Protein AF-0000000079288548 (afdb_homodimer)

Foldseek 3Di:
DDDDDDDDDPCPPDDPDDDDDDDDDDDDDPPDPPPPCPDDPPPPPPVPPVPVPPPPDDLVVLAVLLVLLLVLLCQLFVCPDPPHQVVQWAFEDEPNAGFFIAGPVLVVLCVPPQQFKDFDADPPPRHTHHIYTHPVQDAQVSNQVVQAVSLVVVVVVVPFVLSVPFDPFWAFGDNDDPGDGSYIDGPSCCQNGGGEWEKEAEWEWEQAPPQGIKTKKFFWDQPDPPLHRFIAHQFMDTDTPPDDRLRRQQVRCCQAFNDDPVQSVQKDWDAWFWHWHADSNGIYTYIYTYTYGYDYNPDGTDGRDNGTDDMDIGHLVVLSSRLSVPRHDSVRSLNSVVVCVVVVVDDPVSRPCNVVSVCSRHPDDPCSVVD/DDDDDDDDDPCPDDDPPDDDDDDDDPPPPPPDPPPPCPDDPPPPPPVPPVPVPPPPDDLVVLAVLLVLLLVLLCQLFVCPDPPHQVVQWAFEDEPPAGFFIAGPVLVVLCVPPQQFKDFDADPPPRHTHHIYTHPVQDAQVSNQVVQAVSLVVVVVVVPFVLSVPFDPFWAFGDNDDPGDGSYIDGPSCCQNGGGEWEKEAEWEWEQAPPQGIKTKKFFWDQPDPPLHRFIAHQFMDTDTPPDDRLRRQQVRCCQAFNDDPVQSVQKDWDAWFWHWHADSNHIYTYIYTYTYGYDYNPDGTDGRDNGTDDMDIGHLVVLSSRLSVPRHDSVRSLNSVVVCVVVVVDDPVSRPCNVVSVCSRHPDDPCSVVD

InterPro domains:
  IPR000086 NUDIX hydrolase domain [PS51462] (197-338)
  IPR015797 NUDIX hydrolase-like domain superfamily [SSF55811] (167-341)
  IPR031804 Domain of unknown function DUF4743 [PF15916] (74-197)

Nearest PDB structures (foldseek):
  3dup-assembly1_B  TM=9.610E-01  e=2.374E-31  Rhodospirillum rubrum ATCC 11170
  2fkb-assembly2_B  TM=7.779E-01  e=2.190E-10  Escherichia coli K-12
  2o5f-assembly2_B  TM=7.706E-01  e=6.800E-09  Deinococcus radiodurans R1 = ATCC 13939 = DSM 20539
  3oga-assembly1_A  TM=7.865E-01  e=9.281E-07  Salmonella enterica subsp. enterica serovar Typhimurium str. LT2
  1xsc-assembly1_A  TM=6.675E-01  e=6.131E-07  Homo sapiens

Structure (mmCIF, N/CA/C/O backbone):
data_AF-0000000079288548-model_v1
#
loop_
_entity.id
_entity.type
_entity.pdbx_description
1 polymer 'Nudix hydrolase domain-containing protein'
#
loop_
_atom_site.group_PDB
_atom_site.id
_atom_site.type_symbol
_atom_site.label_atom_id
_atom_site.label_alt_id
_atom_site.label_comp_id
_atom_site.label_asym_id
_atom_site.label_entity_id
_atom_site.label_seq_id
_atom_site.pdbx_PDB_ins_code
_atom_site.Cartn_x
_atom_site.Cartn_y
_atom_site.Cartn_z
_atom_site.occupancy
_atom_site.B_iso_or_equiv
_atom_site.auth_seq_id
_atom_site.auth_comp_id
_atom_site.auth_asym_id
_atom_site.auth_atom_id
_atom_site.pdbx_PDB_model_num
ATOM 1 N N . MET A 1 1 ? -12.234 -57.219 -7.227 1 16.59 1 MET A N 1
ATOM 2 C CA . MET A 1 1 ? -11.336 -58.156 -6.598 1 16.59 1 MET A CA 1
ATOM 3 C C . MET A 1 1 ? -9.922 -57.594 -6.488 1 16.59 1 MET A C 1
ATOM 5 O O . MET A 1 1 ? -9.594 -56.594 -7.129 1 16.59 1 MET A O 1
ATOM 9 N N . TYR A 1 2 ? -9.062 -58.531 -6.027 1 16.06 2 TYR A N 1
ATOM 10 C CA . TYR A 1 2 ? -7.883 -58.781 -5.203 1 16.06 2 TYR A CA 1
ATOM 11 C C . TYR A 1 2 ? -6.605 -58.406 -5.945 1 16.06 2 TYR A C 1
ATOM 13 O O . TYR A 1 2 ? -5.523 -58.406 -5.363 1 16.06 2 TYR A O 1
ATOM 21 N N . TRP A 1 3 ? -6.637 -58.5 -7.223 1 15.7 3 TRP A N 1
ATOM 22 C CA . TRP A 1 3 ? -5.477 -59.281 -7.609 1 15.7 3 TRP A CA 1
ATOM 23 C C . TRP A 1 3 ? -4.18 -58.625 -7.172 1 15.7 3 TRP A C 1
ATOM 25 O O . TRP A 1 3 ? -4.145 -57.406 -6.965 1 15.7 3 TRP A O 1
ATOM 35 N N . GLY A 1 4 ? -3.244 -59.344 -7.234 1 14.7 4 GLY A N 1
ATOM 36 C CA . GLY A 1 4 ? -1.967 -59.812 -6.715 1 14.7 4 GLY A CA 1
ATOM 37 C C . GLY A 1 4 ? -0.849 -58.781 -6.895 1 14.7 4 GLY A C 1
ATOM 38 O O . GLY A 1 4 ? -1.024 -57.781 -7.57 1 14.7 4 GLY A O 1
ATOM 39 N N . ARG A 1 5 ? 0.335 -59.312 -7.137 1 15.73 5 ARG A N 1
ATOM 40 C CA . ARG A 1 5 ? 1.654 -59.438 -6.527 1 15.73 5 ARG A CA 1
ATOM 41 C C . ARG A 1 5 ? 2.576 -58.312 -6.965 1 15.73 5 ARG A C 1
ATOM 43 O O . ARG A 1 5 ? 2.307 -57.625 -7.961 1 15.73 5 ARG A O 1
ATOM 50 N N . VAL A 1 6 ? 3.785 -58.312 -6.457 1 16.41 6 VAL A N 1
ATOM 51 C CA . VAL A 1 6 ? 4.957 -57.75 -5.785 1 16.41 6 VAL A CA 1
ATOM 52 C C . VAL A 1 6 ? 6.062 -57.5 -6.809 1 16.41 6 VAL A C 1
ATOM 54 O O . VAL A 1 6 ? 7.242 -57.438 -6.457 1 16.41 6 VAL A O 1
ATOM 57 N N . ALA A 1 7 ? 5.801 -57.406 -8.141 1 16.23 7 ALA A N 1
ATOM 58 C CA . ALA A 1 7 ? 6.922 -57.938 -8.922 1 16.23 7 ALA A CA 1
ATOM 59 C C . ALA A 1 7 ? 8.234 -57.25 -8.508 1 16.23 7 ALA A C 1
ATOM 61 O O . ALA A 1 7 ? 8.227 -56.156 -7.984 1 16.23 7 ALA A O 1
ATOM 62 N N . SER A 1 8 ? 9.367 -57.844 -8.953 1 16 8 SER A N 1
ATOM 63 C CA . SER A 1 8 ? 10.703 -58.375 -8.719 1 16 8 SER A CA 1
ATOM 64 C C . SER A 1 8 ? 11.75 -57.25 -8.758 1 16 8 SER A C 1
ATOM 66 O O . SER A 1 8 ? 11.5 -56.188 -9.297 1 16 8 SER A O 1
ATOM 68 N N . PRO A 1 9 ? 13.07 -57.625 -8.609 1 17.25 9 PRO A N 1
ATOM 69 C CA . PRO A 1 9 ? 14.344 -57.438 -7.91 1 17.25 9 PRO A CA 1
ATOM 70 C C . PRO A 1 9 ? 15.32 -56.562 -8.695 1 17.25 9 PRO A C 1
ATOM 72 O O . PRO A 1 9 ? 16.312 -56.094 -8.133 1 17.25 9 PRO A O 1
ATOM 75 N N . LEU A 1 10 ? 15.047 -56.094 -10.023 1 16.16 10 LEU A N 1
ATOM 76 C CA . LEU A 1 10 ? 16.281 -56.281 -10.773 1 16.16 10 LEU A CA 1
ATOM 77 C C . LEU A 1 10 ? 17.406 -55.438 -10.18 1 16.16 10 LEU A C 1
ATOM 79 O O . LEU A 1 10 ? 17.188 -54.312 -9.766 1 16.16 10 LEU A O 1
ATOM 83 N N . THR A 1 11 ? 18.641 -56.062 -9.938 1 16.59 11 THR A N 1
ATOM 84 C CA . THR A 1 11 ? 19.969 -56.094 -9.328 1 16.59 11 THR A CA 1
ATOM 85 C C . THR A 1 11 ? 20.891 -55.062 -9.984 1 16.59 11 THR A C 1
ATOM 87 O O . THR A 1 11 ? 22.078 -55 -9.656 1 16.59 11 THR A O 1
ATOM 90 N N . VAL A 1 12 ? 20.453 -53.906 -10.477 1 15.88 12 VAL A N 1
ATOM 91 C CA . VAL A 1 12 ? 21.5 -53.375 -11.359 1 15.88 12 VAL A CA 1
ATOM 92 C C . VAL A 1 12 ? 22.75 -53.062 -10.555 1 15.88 12 VAL A C 1
ATOM 94 O O . VAL A 1 12 ? 22.734 -52.188 -9.672 1 15.88 12 VAL A O 1
ATOM 97 N N . THR A 1 13 ? 23.688 -54.031 -10.359 1 15.45 13 THR A N 1
ATOM 98 C CA . THR A 1 13 ? 24.906 -54.188 -9.555 1 15.45 13 THR A CA 1
ATOM 99 C C . THR A 1 13 ? 25.984 -53.219 -10.055 1 15.45 13 THR A C 1
ATOM 101 O O . THR A 1 13 ? 26.891 -52.844 -9.289 1 15.45 13 THR A O 1
ATOM 104 N N . ALA A 1 14 ? 26.078 -52.812 -11.32 1 14.79 14 ALA A N 1
ATOM 105 C CA . ALA A 1 14 ? 27.469 -52.938 -11.758 1 14.79 14 ALA A CA 1
ATOM 106 C C . ALA A 1 14 ? 28.375 -51.969 -10.984 1 14.79 14 ALA A C 1
ATOM 108 O O . ALA A 1 14 ? 28.031 -50.812 -10.805 1 14.79 14 ALA A O 1
ATOM 109 N N . ARG A 1 15 ? 29.594 -52.469 -10.469 1 15.51 15 ARG A N 1
ATOM 110 C CA . ARG A 1 15 ? 30.734 -52.406 -9.57 1 15.51 15 ARG A CA 1
ATOM 111 C C . ARG A 1 15 ? 31.75 -51.375 -10.023 1 15.51 15 ARG A C 1
ATOM 113 O O . ARG A 1 15 ? 32.781 -51.156 -9.375 1 15.51 15 ARG A O 1
ATOM 120 N N . CYS A 1 16 ? 31.703 -50.688 -11.234 1 15.31 16 CYS A N 1
ATOM 121 C CA . CYS A 1 16 ? 33.031 -50.594 -11.82 1 15.31 16 CYS A CA 1
ATOM 122 C C . CYS A 1 16 ? 33.938 -49.719 -10.984 1 15.31 16 CYS A C 1
ATOM 124 O O . CYS A 1 16 ? 33.688 -48.531 -10.812 1 15.31 16 CYS A O 1
ATOM 126 N N . LEU A 1 17 ? 34.812 -50.219 -10.109 1 15.46 17 LEU A N 1
ATOM 127 C CA . LEU A 1 17 ? 35.75 -49.844 -9.07 1 15.46 17 LEU A CA 1
ATOM 128 C C . LEU A 1 17 ? 36.906 -49.031 -9.656 1 15.46 17 LEU A C 1
ATOM 130 O O . LEU A 1 17 ? 37.375 -48.094 -9.031 1 15.46 17 LEU A O 1
ATOM 134 N N . GLU A 1 18 ? 37.531 -49.344 -10.766 1 15.1 18 GLU A N 1
ATOM 135 C CA . GLU A 1 18 ? 38.938 -49.625 -10.531 1 15.1 18 GLU A CA 1
ATOM 136 C C . GLU A 1 18 ? 39.719 -48.312 -10.312 1 15.1 18 GLU A C 1
ATOM 138 O O . GLU A 1 18 ? 39.281 -47.25 -10.742 1 15.1 18 GLU A O 1
ATOM 143 N N . LYS A 1 19 ? 41.125 -48.5 -9.898 1 16.44 19 LYS A N 1
ATOM 144 C CA . LYS A 1 19 ? 42.25 -48.062 -9.102 1 16.44 19 LYS A CA 1
ATOM 145 C C . LYS A 1 19 ? 43.094 -47.062 -9.883 1 16.44 19 LYS A C 1
ATOM 147 O O . LYS A 1 19 ? 44.219 -46.719 -9.461 1 16.44 19 LYS A O 1
ATOM 152 N N . CYS A 1 20 ? 42.625 -46.344 -10.953 1 14.99 20 CYS A N 1
ATOM 153 C CA . CYS A 1 20 ? 43.781 -46.062 -11.781 1 14.99 20 CYS A CA 1
ATOM 154 C C . CYS A 1 20 ? 44.812 -45.25 -11.023 1 14.99 20 CYS A C 1
ATOM 156 O O . CYS A 1 20 ? 44.469 -44.281 -10.312 1 14.99 20 CYS A O 1
ATOM 158 N N . HIS A 1 21 ? 46.125 -45.562 -11.148 1 15.08 21 HIS A N 1
ATOM 159 C CA . HIS A 1 21 ? 47.469 -45.5 -10.586 1 15.08 21 HIS A CA 1
ATOM 160 C C . HIS A 1 21 ? 48.031 -44.094 -10.703 1 15.08 21 HIS A C 1
ATOM 162 O O . HIS A 1 21 ? 48.5 -43.531 -9.711 1 15.08 21 HIS A O 1
ATOM 168 N N . ARG A 1 22 ? 49.031 -43.875 -11.727 1 15.54 22 ARG A N 1
ATOM 169 C CA . ARG A 1 22 ? 50.438 -43.625 -11.484 1 15.54 22 ARG A CA 1
ATOM 170 C C . ARG A 1 22 ? 50.719 -42.156 -11.25 1 15.54 22 ARG A C 1
ATOM 172 O O . ARG A 1 22 ? 49.906 -41.312 -11.602 1 15.54 22 ARG A O 1
ATOM 179 N N . GLY A 1 23 ? 52.094 -41.656 -11.352 1 16.02 23 GLY A N 1
ATOM 180 C CA . GLY A 1 23 ? 53.219 -41.125 -10.594 1 16.02 23 GLY A CA 1
ATOM 181 C C . GLY A 1 23 ? 53.531 -39.688 -10.992 1 16.02 23 GLY A C 1
ATOM 182 O O . GLY A 1 23 ? 54.156 -38.938 -10.219 1 16.02 23 GLY A O 1
ATOM 183 N N . GLY A 1 24 ? 53.375 -39.312 -12.32 1 15.98 24 GLY A N 1
ATOM 184 C CA . GLY A 1 24 ? 54.656 -38.719 -12.711 1 15.98 24 GLY A CA 1
ATOM 185 C C . GLY A 1 24 ? 54.938 -37.375 -12.047 1 15.98 24 GLY A C 1
ATOM 186 O O . GLY A 1 24 ? 54.094 -36.875 -11.305 1 15.98 24 GLY A O 1
ATOM 187 N N . LYS A 1 25 ? 55.219 -36.281 -12.969 1 17.48 25 LYS A N 1
ATOM 188 C CA . LYS A 1 25 ? 56.406 -35.469 -13.234 1 17.48 25 LYS A CA 1
ATOM 189 C C . LYS A 1 25 ? 56.406 -34.188 -12.398 1 17.48 25 LYS A C 1
ATOM 191 O O . LYS A 1 25 ? 55.344 -33.688 -12.047 1 17.48 25 LYS A O 1
ATOM 196 N N . PHE A 1 26 ? 57.656 -33.656 -12.109 1 17.47 26 PHE A N 1
ATOM 197 C CA . PHE A 1 26 ? 58.375 -32.906 -11.086 1 17.47 26 PHE A CA 1
ATOM 198 C C . PHE A 1 26 ? 58.062 -31.406 -11.195 1 17.47 26 PHE A C 1
ATOM 200 O O . PHE A 1 26 ? 57.688 -30.781 -10.203 1 17.47 26 PHE A O 1
ATOM 207 N N . GLN A 1 27 ? 58.531 -30.703 -12.273 1 17.19 27 GLN A N 1
ATOM 208 C CA . GLN A 1 27 ? 59.594 -29.75 -11.984 1 17.19 27 GLN A CA 1
ATOM 209 C C . GLN A 1 27 ? 59 -28.375 -11.648 1 17.19 27 GLN A C 1
ATOM 211 O O . GLN A 1 27 ? 58 -27.969 -12.219 1 17.19 27 GLN A O 1
ATOM 216 N N . HIS A 1 28 ? 59.5 -27.734 -10.609 1 17.25 28 HIS A N 1
ATOM 217 C CA . HIS A 1 28 ? 59.219 -26.609 -9.727 1 17.25 28 HIS A CA 1
ATOM 218 C C . HIS A 1 28 ? 59.5 -25.281 -10.391 1 17.25 28 HIS A C 1
ATOM 220 O O . HIS A 1 28 ? 59.406 -24.234 -9.758 1 17.25 28 HIS A O 1
ATOM 226 N N . THR A 1 29 ? 59.562 -25.172 -11.734 1 17.16 29 THR A N 1
ATOM 227 C CA . THR A 1 29 ? 60.438 -24.031 -12.016 1 17.16 29 THR A CA 1
ATOM 228 C C . THR A 1 29 ? 59.844 -22.75 -11.445 1 17.16 29 THR A C 1
ATOM 230 O O . THR A 1 29 ? 58.625 -22.562 -11.438 1 17.16 29 THR A O 1
ATOM 233 N N . ARG A 1 30 ? 60.75 -21.922 -10.844 1 17.69 30 ARG A N 1
ATOM 234 C CA . ARG A 1 30 ? 60.781 -20.75 -9.969 1 17.69 30 ARG A CA 1
ATOM 235 C C . ARG A 1 30 ? 60.344 -19.5 -10.719 1 17.69 30 ARG A C 1
ATOM 237 O O . ARG A 1 30 ? 61.188 -18.781 -11.266 1 17.69 30 ARG A O 1
ATOM 244 N N . THR A 1 31 ? 59.469 -19.594 -11.742 1 17.44 31 THR A N 1
ATOM 245 C CA . THR A 1 31 ? 59.562 -18.359 -12.523 1 17.44 31 THR A CA 1
ATOM 246 C C . THR A 1 31 ? 59.375 -17.141 -11.633 1 17.44 31 THR A C 1
ATOM 248 O O . THR A 1 31 ? 58.594 -17.188 -10.672 1 17.44 31 THR A O 1
ATOM 251 N N . SER A 1 32 ? 60.219 -16.078 -11.93 1 18.45 32 SER A N 1
ATOM 252 C CA . SER A 1 32 ? 60.719 -14.797 -11.453 1 18.45 32 SER A CA 1
ATOM 253 C C . SER A 1 32 ? 59.562 -13.773 -11.352 1 18.45 32 SER A C 1
ATOM 255 O O . SER A 1 32 ? 58.781 -13.641 -12.273 1 18.45 32 SER A O 1
ATOM 257 N N . LEU A 1 33 ? 59.188 -13.406 -10.18 1 18.94 33 LEU A N 1
ATOM 258 C CA . LEU A 1 33 ? 58.219 -12.5 -9.602 1 18.94 33 LEU A CA 1
ATOM 259 C C . LEU A 1 33 ? 58.469 -11.062 -10.039 1 18.94 33 LEU A C 1
ATOM 261 O O . LEU A 1 33 ? 59.406 -10.422 -9.562 1 18.94 33 LEU A O 1
ATOM 265 N N . SER A 1 34 ? 58.688 -10.898 -11.422 1 18.12 34 SER A N 1
ATOM 266 C CA . SER A 1 34 ? 59.094 -9.523 -11.711 1 18.12 34 SER A CA 1
ATOM 267 C C . SER A 1 34 ? 58.125 -8.531 -11.07 1 18.12 34 SER A C 1
ATOM 269 O O . SER A 1 34 ? 56.938 -8.812 -10.93 1 18.12 34 SER A O 1
ATOM 271 N N . SER A 1 35 ? 58.719 -7.523 -10.398 1 20.06 35 SER A N 1
ATOM 272 C CA . SER A 1 35 ? 58.438 -6.375 -9.539 1 20.06 35 SER A CA 1
ATOM 273 C C . SER A 1 35 ? 57.625 -5.32 -10.273 1 20.06 35 SER A C 1
ATOM 275 O O . SER A 1 35 ? 58.125 -4.609 -11.141 1 20.06 35 SER A O 1
ATOM 277 N N . TRP A 1 36 ? 56.469 -5.711 -10.977 1 18.84 36 TRP A N 1
ATOM 278 C CA . TRP A 1 36 ? 55.875 -4.629 -11.75 1 18.84 36 TRP A CA 1
ATOM 279 C C . TRP A 1 36 ? 55.594 -3.414 -10.867 1 18.84 36 TRP A C 1
ATOM 281 O O . TRP A 1 36 ? 55.062 -3.551 -9.75 1 18.84 36 TRP A O 1
ATOM 291 N N . MET A 1 37 ? 56.469 -2.389 -10.961 1 19.64 37 MET A N 1
ATOM 292 C CA . MET A 1 37 ? 56.531 -1.05 -10.383 1 19.64 37 MET A CA 1
ATOM 293 C C . MET A 1 37 ? 55.219 -0.279 -10.664 1 19.64 37 MET A C 1
ATOM 295 O O . MET A 1 37 ? 54.938 0.048 -11.812 1 19.64 37 MET A O 1
ATOM 299 N N . ILE A 1 38 ? 54.156 -0.663 -10.039 1 20.03 38 ILE A N 1
ATOM 300 C CA . ILE A 1 38 ? 52.875 0.005 -10.25 1 20.03 38 ILE A CA 1
ATOM 301 C C . ILE A 1 38 ? 53.031 1.496 -9.953 1 20.03 38 ILE A C 1
ATOM 303 O O . ILE A 1 38 ? 53.281 1.887 -8.805 1 20.03 38 ILE A O 1
ATOM 307 N N . THR A 1 39 ? 53.781 2.164 -10.875 1 19.11 39 THR A N 1
ATOM 308 C CA . THR A 1 39 ? 54.062 3.574 -10.633 1 19.11 39 THR A CA 1
ATOM 309 C C . THR A 1 39 ? 52.781 4.348 -10.367 1 19.11 39 THR A C 1
ATOM 311 O O . THR A 1 39 ? 52.688 5.117 -9.406 1 19.11 39 THR A O 1
ATOM 314 N N . ASP A 1 40 ? 52.125 4.777 -11.453 1 19.34 40 ASP A N 1
ATOM 315 C CA . ASP A 1 40 ? 51.75 6.164 -11.727 1 19.34 40 ASP A CA 1
ATOM 316 C C . ASP A 1 40 ? 50.469 6.547 -11.016 1 19.34 40 ASP A C 1
ATOM 318 O O . ASP A 1 40 ? 49.5 5.758 -10.969 1 19.34 40 ASP A O 1
ATOM 322 N N . THR A 1 41 ? 50.531 7.496 -10.086 1 22.05 41 THR A N 1
ATOM 323 C CA . THR A 1 41 ? 49.594 8.156 -9.172 1 22.05 41 THR A CA 1
ATOM 324 C C . THR A 1 41 ? 48.438 8.758 -9.93 1 22.05 41 THR A C 1
ATOM 326 O O . THR A 1 41 ? 47.656 9.547 -9.375 1 22.05 41 THR A O 1
ATOM 329 N N . GLY A 1 42 ? 48 8.133 -11.086 1 19.78 42 GLY A N 1
ATOM 330 C CA . GLY A 1 42 ? 47.062 8.977 -11.781 1 19.78 42 GLY A CA 1
ATOM 331 C C . GLY A 1 42 ? 45.844 9.336 -10.938 1 19.78 42 GLY A C 1
ATOM 332 O O . GLY A 1 42 ? 45.25 8.469 -10.297 1 19.78 42 GLY A O 1
ATOM 333 N N . THR A 1 43 ? 45.906 10.516 -10.367 1 20.81 43 THR A N 1
ATOM 334 C CA . THR A 1 43 ? 44.812 11.156 -9.648 1 20.81 43 THR A CA 1
ATOM 335 C C . THR A 1 43 ? 43.531 11.125 -10.469 1 20.81 43 THR A C 1
ATOM 337 O O . THR A 1 43 ? 43.469 11.695 -11.562 1 20.81 43 THR A O 1
ATOM 340 N N . VAL A 1 44 ? 42.938 9.922 -10.586 1 22.19 44 VAL A N 1
ATOM 341 C CA . VAL A 1 44 ? 41.656 9.984 -11.289 1 22.19 44 VAL A CA 1
ATOM 342 C C . VAL A 1 44 ? 40.719 10.969 -10.578 1 22.19 44 VAL A C 1
ATOM 344 O O . VAL A 1 44 ? 40.438 10.805 -9.391 1 22.19 44 VAL A O 1
ATOM 347 N N . HIS A 1 45 ? 40.875 12.242 -10.898 1 21.56 45 HIS A N 1
ATOM 348 C CA . HIS A 1 45 ? 39.844 13.234 -10.539 1 21.56 45 HIS A CA 1
ATOM 349 C C . HIS A 1 45 ? 38.469 12.805 -11 1 21.56 45 HIS A C 1
ATOM 351 O O . HIS A 1 45 ? 38.25 12.594 -12.188 1 21.56 45 HIS A O 1
ATOM 357 N N . VAL A 1 46 ? 37.969 11.891 -10.289 1 23.19 46 VAL A N 1
ATOM 358 C CA . VAL A 1 46 ? 36.594 11.586 -10.609 1 23.19 46 VAL A CA 1
ATOM 359 C C . VAL A 1 46 ? 35.75 12.852 -10.523 1 23.19 46 VAL A C 1
ATOM 361 O O . VAL A 1 46 ? 35.531 13.406 -9.438 1 23.19 46 VAL A O 1
ATOM 364 N N . THR A 1 47 ? 36.062 13.812 -11.336 1 24.73 47 THR A N 1
ATOM 365 C CA . THR A 1 47 ? 35.188 14.977 -11.422 1 24.73 47 THR A CA 1
ATOM 366 C C . THR A 1 47 ? 33.75 14.547 -11.727 1 24.73 47 THR A C 1
ATOM 368 O O . THR A 1 47 ? 32.812 15.375 -11.695 1 24.73 47 THR A O 1
ATOM 371 N N . GLY A 1 48 ? 33.625 13.32 -12.398 1 23.59 48 GLY A N 1
ATOM 372 C CA . GLY A 1 48 ? 32.406 13.32 -13.195 1 23.59 48 GLY A CA 1
ATOM 373 C C . GLY A 1 48 ? 31.141 13.219 -12.359 1 23.59 48 GLY A C 1
ATOM 374 O O . GLY A 1 48 ? 30.734 12.117 -11.961 1 23.59 48 GLY A O 1
ATOM 375 N N . ASN A 1 49 ? 31.094 13.859 -11.234 1 27.14 49 ASN A N 1
ATOM 376 C CA . ASN A 1 49 ? 29.75 13.812 -10.68 1 27.14 49 ASN A CA 1
ATOM 377 C C . ASN A 1 49 ? 28.703 14.102 -11.75 1 27.14 49 ASN A C 1
ATOM 379 O O . ASN A 1 49 ? 28.25 15.242 -11.883 1 27.14 49 ASN A O 1
ATOM 383 N N . SER A 1 50 ? 29.016 13.742 -13.023 1 27.17 50 SER A N 1
ATOM 384 C CA . SER A 1 50 ? 27.984 14.094 -13.984 1 27.17 50 SER A CA 1
ATOM 385 C C . SER A 1 50 ? 26.609 13.578 -13.539 1 27.17 50 SER A C 1
ATOM 387 O O . SER A 1 50 ? 26.391 12.367 -13.5 1 27.17 50 SER A O 1
ATOM 389 N N . LEU A 1 51 ? 26.016 14.188 -12.594 1 30.89 51 LEU A N 1
ATOM 390 C CA . LEU A 1 51 ? 24.578 14.016 -12.562 1 30.89 51 LEU A CA 1
ATOM 391 C C . LEU A 1 51 ? 24 13.969 -13.969 1 30.89 51 LEU A C 1
ATOM 393 O O . LEU A 1 51 ? 24.109 14.93 -14.727 1 30.89 5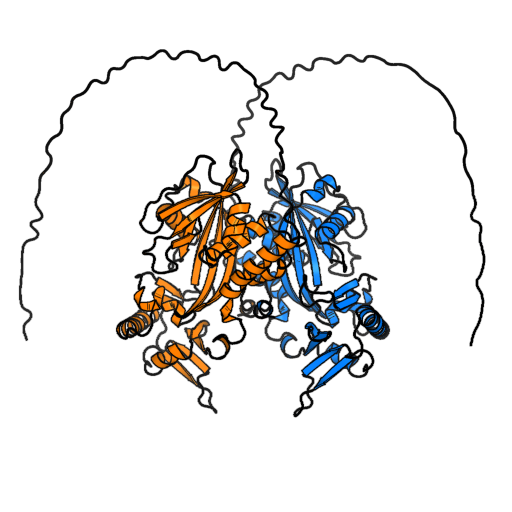1 LEU A O 1
ATOM 397 N N . VAL A 1 52 ? 24.188 12.977 -14.648 1 32.41 52 VAL A N 1
ATOM 398 C CA . VAL A 1 52 ? 23.438 12.867 -15.898 1 32.41 52 VAL A CA 1
ATOM 399 C C . VAL A 1 52 ? 22.109 13.602 -15.773 1 32.41 52 VAL A C 1
ATOM 401 O O . VAL A 1 52 ? 21.344 13.359 -14.836 1 32.41 52 VAL A O 1
ATOM 404 N N . PRO A 1 53 ? 22.078 14.789 -16.312 1 32.59 53 PRO A N 1
ATOM 405 C CA . PRO A 1 53 ? 20.766 15.453 -16.281 1 32.59 53 PRO A CA 1
ATOM 406 C C . PRO A 1 53 ? 19.609 14.516 -16.641 1 32.59 53 PRO A C 1
ATOM 408 O O . PRO A 1 53 ? 19.688 13.797 -17.641 1 32.59 53 PRO A O 1
ATOM 411 N N . LEU A 1 54 ? 18.922 13.945 -15.711 1 35.69 54 LEU A N 1
ATOM 412 C CA . LEU A 1 54 ? 17.625 13.383 -16.078 1 35.69 54 LEU A CA 1
ATOM 413 C C . LEU A 1 54 ? 16.969 14.203 -17.188 1 35.69 54 LEU A C 1
ATOM 415 O O . LEU A 1 54 ? 16.797 15.414 -17.047 1 35.69 54 LEU A O 1
ATOM 419 N N . ALA A 1 55 ? 17.188 13.852 -18.328 1 36.75 55 ALA A N 1
ATOM 420 C CA . ALA A 1 55 ? 16.453 14.484 -19.422 1 36.75 55 ALA A CA 1
ATOM 421 C C . ALA A 1 55 ? 15.055 14.875 -18.969 1 36.75 55 ALA A C 1
ATOM 423 O O . ALA A 1 55 ? 14.273 14.023 -18.547 1 36.75 55 ALA A O 1
ATOM 424 N N . THR A 1 56 ? 14.836 16.062 -18.516 1 44.34 56 THR A N 1
ATOM 425 C CA . THR A 1 56 ? 13.516 16.641 -18.266 1 44.34 56 THR A CA 1
ATOM 426 C C . THR A 1 56 ? 12.547 16.281 -19.391 1 44.34 56 THR A C 1
ATOM 428 O O . THR A 1 56 ? 12.664 16.797 -20.516 1 44.34 56 THR A O 1
ATOM 431 N N . MET A 1 57 ? 12.172 15.094 -19.422 1 52.28 57 MET A N 1
ATOM 432 C CA . MET A 1 57 ? 11.062 14.867 -20.344 1 52.28 57 MET A CA 1
ATOM 433 C C . MET A 1 57 ? 10.047 16 -20.25 1 52.28 57 MET A C 1
ATOM 435 O O . MET A 1 57 ? 9.875 16.609 -19.203 1 52.28 57 MET A O 1
ATOM 439 N N . SER A 1 58 ? 9.672 16.422 -21.391 1 62.59 58 SER A N 1
ATOM 440 C CA . SER A 1 58 ? 8.609 17.422 -21.406 1 62.59 58 SER A CA 1
ATOM 441 C C . SER A 1 58 ? 7.414 16.984 -20.562 1 62.59 58 SER A C 1
ATOM 443 O O . SER A 1 58 ? 7.23 15.797 -20.312 1 62.59 58 SER A O 1
ATOM 445 N N . SER A 1 59 ? 6.777 17.844 -19.969 1 69.56 59 SER A N 1
ATOM 446 C CA . SER A 1 59 ? 5.559 17.578 -19.203 1 69.56 59 SER A CA 1
ATOM 447 C C . SER A 1 59 ? 4.605 16.672 -19.984 1 69.56 59 SER A C 1
ATOM 449 O O . SER A 1 59 ? 3.996 15.766 -19.406 1 69.56 59 SER A O 1
ATOM 451 N N . ALA A 1 60 ? 4.605 16.781 -21.312 1 68.25 60 ALA A N 1
ATOM 452 C CA . ALA A 1 60 ? 3.713 15.977 -22.141 1 68.25 60 ALA A CA 1
ATOM 453 C C . ALA A 1 60 ? 4.184 14.523 -22.203 1 68.25 60 ALA A C 1
ATOM 455 O O . ALA A 1 60 ? 3.371 13.602 -22.156 1 68.25 60 ALA A O 1
ATOM 456 N N . SER A 1 61 ? 5.41 14.398 -22.25 1 81.06 61 SER A N 1
ATOM 457 C CA . SER A 1 61 ? 5.965 13.055 -22.328 1 81.06 61 SER A CA 1
ATOM 458 C C . SER A 1 61 ? 5.801 12.312 -21 1 81.06 61 SER A C 1
ATOM 460 O O . SER A 1 61 ? 5.477 11.125 -20.984 1 81.06 61 SER A O 1
ATOM 462 N N . THR A 1 62 ? 5.887 13.047 -20.016 1 85.19 62 THR A N 1
ATOM 463 C CA . THR A 1 62 ? 5.699 12.461 -18.688 1 85.19 62 THR A CA 1
ATOM 464 C C . THR A 1 62 ? 4.246 12.031 -18.484 1 85.19 62 THR A C 1
ATOM 466 O O . THR A 1 62 ? 3.979 10.945 -17.969 1 85.19 62 THR A O 1
ATOM 469 N N . GLN A 1 63 ? 3.373 12.852 -18.984 1 91.44 63 GLN A N 1
ATOM 470 C CA . GLN A 1 63 ? 1.951 12.547 -18.859 1 91.44 63 GLN A CA 1
ATOM 471 C C . GLN A 1 63 ? 1.587 11.305 -19.672 1 91.44 63 GLN A C 1
ATOM 473 O O . GLN A 1 63 ? 0.842 10.445 -19.203 1 91.44 63 GLN A O 1
ATOM 478 N N . GLN A 1 64 ? 2.105 11.258 -20.828 1 93.19 64 GLN A N 1
ATOM 479 C CA . GLN A 1 64 ? 1.792 10.125 -21.688 1 93.19 64 GLN A CA 1
ATOM 480 C C . GLN A 1 64 ? 2.268 8.812 -21.094 1 93.19 64 GLN A C 1
ATOM 482 O O . GLN A 1 64 ? 1.519 7.832 -21.047 1 93.19 64 GLN A O 1
ATOM 487 N N . TRP A 1 65 ? 3.467 8.812 -20.656 1 97.06 65 TRP A N 1
ATOM 488 C CA . TRP A 1 65 ? 3.99 7.605 -20.016 1 97.06 65 TRP A CA 1
ATOM 489 C C . TRP A 1 65 ? 3.158 7.234 -18.797 1 97.06 65 TRP A C 1
ATOM 491 O O . TRP A 1 65 ? 2.803 6.07 -18.609 1 97.06 65 TRP A O 1
ATOM 501 N N . SER A 1 66 ? 2.965 8.242 -18.016 1 97.69 66 SER A N 1
ATOM 502 C CA . SER A 1 66 ? 2.248 8.031 -16.766 1 97.69 66 SER A CA 1
ATOM 503 C C . SER A 1 66 ? 0.864 7.441 -17.016 1 97.69 66 SER A C 1
ATOM 505 O O . SER A 1 66 ? 0.439 6.527 -16.312 1 97.69 66 SER A O 1
ATOM 507 N N . ASP A 1 67 ? 0.208 7.902 -18.031 1 97 67 ASP A N 1
ATOM 508 C CA . ASP A 1 67 ? -1.12 7.402 -18.359 1 97 67 ASP A CA 1
ATOM 509 C C . ASP A 1 67 ? -1.054 5.957 -18.844 1 97 67 ASP A C 1
ATOM 511 O O . ASP A 1 67 ? -1.9 5.137 -18.484 1 97 67 ASP A O 1
ATOM 515 N N . LYS A 1 68 ? -0.099 5.672 -19.641 1 97.62 68 LYS A N 1
ATOM 516 C CA . LYS A 1 68 ? 0.079 4.301 -20.109 1 97.62 68 LYS A CA 1
ATOM 517 C C . LYS A 1 68 ? 0.382 3.355 -18.953 1 97.62 68 LYS A C 1
ATOM 519 O O . LYS A 1 68 ? -0.144 2.242 -18.906 1 97.62 68 LYS A O 1
ATOM 524 N N . MET A 1 69 ? 1.24 3.846 -18.062 1 98.19 69 MET A N 1
ATOM 525 C CA . MET A 1 69 ? 1.582 3.023 -16.906 1 98.19 69 MET A CA 1
ATOM 526 C C . MET A 1 69 ? 0.36 2.795 -16.031 1 98.19 69 MET A C 1
ATOM 528 O O . MET A 1 69 ? 0.191 1.714 -15.461 1 98.19 69 MET A O 1
ATOM 532 N N . LEU A 1 70 ? -0.459 3.809 -15.914 1 97.75 70 LEU A N 1
ATOM 533 C CA . LEU A 1 70 ? -1.671 3.678 -15.117 1 97.75 70 LEU A CA 1
ATOM 534 C C . LEU A 1 70 ? -2.598 2.617 -15.703 1 97.75 70 LEU A C 1
ATOM 536 O O . LEU A 1 70 ? -3.277 1.902 -14.961 1 97.75 70 LEU A O 1
ATOM 540 N N . GLU A 1 71 ? -2.604 2.457 -17 1 97.62 71 GLU A N 1
ATOM 541 C CA . GLU A 1 71 ? -3.398 1.408 -17.625 1 97.62 71 GLU A CA 1
ATOM 542 C C . GLU A 1 71 ? -2.938 0.023 -17.188 1 97.62 71 GLU A C 1
ATOM 544 O O . GLU A 1 71 ? -3.76 -0.866 -16.953 1 97.62 71 GLU A O 1
ATOM 549 N N . VAL A 1 72 ? -1.633 -0.123 -17.094 1 97.94 72 VAL A N 1
ATOM 550 C CA . VAL A 1 72 ? -1.078 -1.391 -16.625 1 97.94 72 VAL A CA 1
ATOM 551 C C . VAL A 1 72 ? -1.496 -1.641 -15.18 1 97.94 72 VAL A C 1
ATOM 553 O O . VAL A 1 72 ? -1.909 -2.748 -14.828 1 97.94 72 VAL A O 1
ATOM 556 N N . VAL A 1 73 ? -1.426 -0.604 -14.375 1 98.25 73 VAL A N 1
ATOM 557 C CA . VAL A 1 73 ? -1.794 -0.688 -12.961 1 98.25 73 VAL A CA 1
ATOM 558 C C . VAL A 1 73 ? -3.275 -1.036 -12.836 1 98.25 73 VAL A C 1
ATOM 560 O O . VAL A 1 73 ? -3.646 -1.913 -12.047 1 98.25 73 VAL A O 1
ATOM 563 N N . ARG A 1 74 ? -4.102 -0.412 -13.633 1 97.81 74 ARG A N 1
ATOM 564 C CA . ARG A 1 74 ? -5.543 -0.645 -13.586 1 97.81 74 ARG A CA 1
ATOM 565 C C . ARG A 1 74 ? -5.887 -2.045 -14.078 1 97.81 74 ARG A C 1
ATOM 567 O O . ARG A 1 74 ? -6.746 -2.717 -13.5 1 97.81 74 ARG A O 1
ATOM 574 N N . TRP A 1 75 ? -5.207 -2.471 -15.117 1 97.25 75 TRP A N 1
ATOM 575 C CA . TRP A 1 75 ? -5.441 -3.832 -15.586 1 97.25 75 TRP A CA 1
ATOM 576 C C . TRP A 1 75 ? -5.152 -4.844 -14.484 1 97.25 75 TRP A C 1
ATOM 578 O O . TRP A 1 75 ? -5.926 -5.785 -14.281 1 97.25 75 TRP A O 1
ATOM 588 N N . SER A 1 76 ? -4.102 -4.625 -13.742 1 97.94 76 SER A N 1
ATOM 589 C CA . SER A 1 76 ? -3.67 -5.547 -12.695 1 97.94 76 SER A CA 1
ATOM 590 C C . SER A 1 76 ? -4.633 -5.527 -11.508 1 97.94 76 SER A C 1
ATOM 592 O O . SER A 1 76 ? -4.531 -6.359 -10.602 1 97.94 76 SER A O 1
ATOM 594 N N . ASN A 1 77 ? -5.531 -4.551 -11.484 1 98.44 77 ASN A N 1
ATOM 595 C CA . ASN A 1 77 ? -6.516 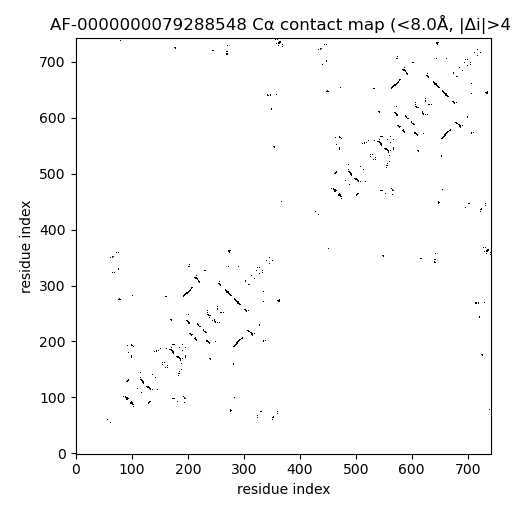-4.438 -10.414 1 98.44 77 ASN A CA 1
ATOM 596 C C . ASN A 1 77 ? -7.941 -4.516 -10.945 1 98.44 77 ASN A C 1
ATOM 598 O O . ASN A 1 77 ? -8.859 -3.947 -10.359 1 98.44 77 ASN A O 1
ATOM 602 N N . SER A 1 78 ? -8.117 -5.207 -11.984 1 97.75 78 SER A N 1
ATOM 603 C CA . SER A 1 78 ? -9.367 -5.211 -12.734 1 97.75 78 SER A CA 1
ATOM 604 C C . SER A 1 78 ? -10.508 -5.82 -11.922 1 97.75 78 SER A C 1
ATOM 606 O O . SER A 1 78 ? -11.68 -5.57 -12.203 1 97.75 78 SER A O 1
ATOM 608 N N . PHE A 1 79 ? -10.258 -6.602 -10.922 1 98 79 PHE A N 1
ATOM 609 C CA . PHE A 1 79 ? -11.305 -7.18 -10.086 1 98 79 PHE A CA 1
ATOM 610 C C . PHE A 1 79 ? -12.102 -6.082 -9.391 1 98 79 PHE A C 1
ATOM 612 O O . PHE A 1 79 ? -13.281 -6.273 -9.07 1 98 79 PHE A O 1
ATOM 619 N N . TYR A 1 80 ? -11.484 -4.957 -9.172 1 96.56 80 TYR A N 1
ATOM 620 C CA . TYR A 1 80 ? -12.125 -3.859 -8.453 1 96.56 80 TYR A CA 1
ATOM 621 C C . TYR A 1 80 ? -12.805 -2.896 -9.422 1 96.56 80 TYR A C 1
ATOM 623 O O . TYR A 1 80 ? -13.406 -1.905 -9 1 96.56 80 TYR A O 1
ATOM 631 N N . SER A 1 81 ? -12.68 -3.15 -10.703 1 96.19 81 SER A N 1
ATOM 632 C CA . SER A 1 81 ? -13.281 -2.268 -11.695 1 96.19 81 SER A CA 1
ATOM 633 C C . SER A 1 81 ? -14.797 -2.436 -11.742 1 96.19 81 SER A C 1
ATOM 635 O O . SER A 1 81 ? -15.32 -3.463 -11.312 1 96.19 81 SER A O 1
ATOM 637 N N . LYS A 1 82 ? -15.414 -1.387 -12.281 1 92.44 82 LYS A N 1
ATOM 638 C CA . LYS A 1 82 ? -16.844 -1.491 -12.516 1 92.44 82 LYS A CA 1
ATOM 639 C C . LYS A 1 82 ? -17.156 -2.551 -13.562 1 92.44 82 LYS A C 1
ATOM 641 O O . LYS A 1 82 ? -16.516 -2.605 -14.609 1 92.44 82 LYS A O 1
ATOM 646 N N . GLY A 1 83 ? -18.016 -3.391 -13.281 1 92.5 83 GLY A N 1
ATOM 647 C CA . GLY A 1 83 ? -18.406 -4.418 -14.227 1 92.5 83 GLY A CA 1
ATOM 648 C C . GLY A 1 83 ? -17.656 -5.723 -14.047 1 92.5 83 GLY A C 1
ATOM 649 O O . GLY A 1 83 ? -17.922 -6.703 -14.742 1 92.5 83 GLY A O 1
ATOM 650 N N . SER A 1 84 ? -16.688 -5.719 -13.164 1 96 84 SER A N 1
ATOM 651 C CA . SER A 1 84 ? -15.977 -6.961 -12.867 1 96 84 SER A CA 1
ATOM 652 C C . SER A 1 84 ? -16.922 -8.008 -12.281 1 96 84 SER A C 1
ATOM 654 O O . SER A 1 84 ? -18.094 -7.715 -12.016 1 96 84 SER A O 1
ATOM 656 N N . SER A 1 85 ? -16.438 -9.188 -12.109 1 96.75 85 SER A N 1
ATOM 657 C CA . SER A 1 85 ? -17.266 -10.266 -11.57 1 96.75 85 SER A CA 1
ATOM 658 C C . SER A 1 85 ? -17.422 -10.117 -10.055 1 96.75 85 SER A C 1
ATOM 660 O O . SER A 1 85 ? -18.141 -10.906 -9.43 1 96.75 85 SER A O 1
ATOM 662 N N . ARG A 1 86 ? -16.828 -9.164 -9.453 1 96.12 86 ARG A N 1
ATOM 663 C CA . ARG A 1 86 ? -16.734 -9.016 -8 1 96.12 86 ARG A CA 1
ATOM 664 C C . ARG A 1 86 ? -18.109 -9.055 -7.359 1 96.12 86 ARG A C 1
ATOM 666 O O . ARG A 1 86 ? -18.312 -9.742 -6.359 1 96.12 86 ARG A O 1
ATOM 673 N N . GLU A 1 87 ? -19.047 -8.406 -7.965 1 94.38 87 GLU A N 1
ATOM 674 C CA . GLU A 1 87 ? -20.375 -8.297 -7.379 1 94.38 87 GLU A CA 1
ATOM 675 C C . GLU A 1 87 ? -21.125 -9.625 -7.434 1 94.38 87 GLU A C 1
ATOM 677 O O . GLU A 1 87 ? -21.969 -9.914 -6.582 1 94.38 87 GLU A O 1
ATOM 682 N N . ALA A 1 88 ? -20.781 -10.383 -8.422 1 96.81 88 ALA A N 1
ATOM 683 C CA . ALA A 1 88 ? -21.484 -11.648 -8.617 1 96.81 88 ALA A CA 1
ATOM 684 C C . ALA A 1 88 ? -20.781 -12.789 -7.883 1 96.81 88 ALA A C 1
ATOM 686 O O . ALA A 1 88 ? -21.328 -13.875 -7.738 1 96.81 88 ALA A O 1
ATOM 687 N N . CYS A 1 89 ? -19.609 -12.562 -7.391 1 98.06 89 CYS A N 1
ATOM 688 C CA . CYS A 1 89 ? -18.828 -13.602 -6.734 1 98.06 89 CYS A CA 1
ATOM 689 C C . CYS A 1 89 ? -19.375 -13.914 -5.352 1 98.06 89 CYS A C 1
ATOM 691 O O . CYS A 1 89 ? -20.047 -13.07 -4.738 1 98.06 89 CYS A O 1
ATOM 693 N N . LYS A 1 90 ? -19.172 -15.148 -4.957 1 98.31 90 LYS A N 1
ATOM 694 C CA . LYS A 1 90 ? -19.484 -15.578 -3.594 1 98.31 90 LYS A CA 1
ATOM 695 C C . LYS A 1 90 ? -18.219 -15.859 -2.801 1 98.31 90 LYS A C 1
ATOM 697 O O . LYS A 1 90 ? -17.234 -16.375 -3.346 1 98.31 90 LYS A O 1
ATOM 702 N N . PRO A 1 91 ? -18.234 -15.461 -1.533 1 97.94 91 PRO A N 1
ATOM 703 C CA . PRO A 1 91 ? -17.047 -15.75 -0.741 1 97.94 91 PRO A CA 1
ATOM 704 C C . PRO A 1 91 ? -16.797 -17.25 -0.559 1 97.94 91 PRO A C 1
ATOM 706 O O . PRO A 1 91 ? -17.766 -18.016 -0.428 1 97.94 91 PRO A O 1
ATOM 709 N N . PHE A 1 92 ? -15.562 -17.672 -0.588 1 98.56 92 PHE A N 1
ATOM 710 C CA . PHE A 1 92 ? -15.156 -19.062 -0.364 1 98.56 92 PHE A CA 1
ATOM 711 C C . PHE A 1 92 ? -14.516 -19.219 1.01 1 98.56 92 PHE A C 1
ATOM 713 O O . PHE A 1 92 ? -13.547 -18.516 1.334 1 98.56 92 PHE A O 1
ATOM 720 N N . PHE A 1 93 ? -15.047 -20.156 1.783 1 98.44 93 PHE A N 1
ATOM 721 C CA . PHE A 1 93 ? -14.602 -20.328 3.162 1 98.44 93 PHE A CA 1
ATOM 722 C C . PHE A 1 93 ? -14.008 -21.719 3.369 1 98.44 93 PHE A C 1
ATOM 724 O O . PHE A 1 93 ? -14.445 -22.688 2.746 1 98.44 93 PHE A O 1
ATOM 731 N N . VAL A 1 94 ? -13.031 -21.781 4.172 1 98 94 VAL A N 1
ATOM 732 C CA . VAL A 1 94 ? -12.562 -23 4.828 1 98 94 VAL A CA 1
ATOM 733 C C . VAL A 1 94 ? -12.711 -22.859 6.344 1 98 94 VAL A C 1
ATOM 735 O O . VAL A 1 94 ? -12.109 -21.969 6.949 1 98 94 VAL A O 1
ATOM 738 N N . ALA A 1 95 ? -13.516 -23.688 6.887 1 94.06 95 ALA A N 1
ATOM 739 C CA . ALA A 1 95 ? -13.914 -23.469 8.273 1 94.06 95 ALA A CA 1
ATOM 740 C C . ALA A 1 95 ? -14.523 -22.094 8.469 1 94.06 95 ALA A C 1
ATOM 742 O O . ALA A 1 95 ? -15.453 -21.703 7.762 1 94.06 95 ALA A O 1
ATOM 743 N N . ASP A 1 96 ? -14 -21.266 9.297 1 93.12 96 ASP A N 1
ATOM 744 C CA . ASP A 1 96 ? -14.57 -19.938 9.555 1 93.12 96 ASP A CA 1
ATOM 745 C C . ASP A 1 96 ? -13.711 -18.844 8.938 1 93.12 96 ASP A C 1
ATOM 747 O O . ASP A 1 96 ? -13.859 -17.656 9.281 1 93.12 96 ASP A O 1
ATOM 751 N N . HIS A 1 97 ? -12.875 -19.281 7.965 1 96 97 HIS A N 1
ATOM 752 C CA . HIS A 1 97 ? -11.969 -18.312 7.359 1 96 97 HIS A CA 1
ATOM 753 C C . HIS A 1 97 ? -12.289 -18.109 5.883 1 96 97 HIS A C 1
ATOM 755 O O . HIS A 1 97 ? -12.281 -19.062 5.102 1 96 97 HIS A O 1
ATOM 761 N N . GLN A 1 98 ? -12.586 -16.906 5.559 1 96.75 98 GLN A N 1
ATOM 762 C CA . GLN A 1 98 ? -12.688 -16.625 4.129 1 96.75 98 GLN A CA 1
ATOM 763 C C . GLN A 1 98 ? -11.312 -16.672 3.463 1 96.75 98 GLN A C 1
ATOM 765 O O . GLN A 1 98 ? -10.398 -15.953 3.873 1 96.75 98 GLN A O 1
ATOM 770 N N . VAL A 1 99 ? -11.203 -17.469 2.418 1 97.81 99 VAL A N 1
ATOM 771 C CA . VAL A 1 99 ? -9.883 -17.656 1.832 1 97.81 99 VAL A CA 1
ATOM 772 C C . VAL A 1 99 ? -9.906 -17.266 0.358 1 97.81 99 VAL A C 1
ATOM 774 O O . VAL A 1 99 ? -8.867 -17.25 -0.307 1 97.81 99 VAL A O 1
ATOM 777 N N . GLY A 1 100 ? -11.125 -16.922 -0.134 1 97.88 100 GLY A N 1
ATOM 778 C CA . GLY A 1 100 ? -11.195 -16.547 -1.537 1 97.88 100 GLY A CA 1
ATOM 779 C C . GLY A 1 100 ? -12.602 -16.203 -1.992 1 97.88 100 GLY A C 1
ATOM 780 O O . GLY A 1 100 ? -13.422 -15.734 -1.201 1 97.88 100 GLY A O 1
ATOM 781 N N . HIS A 1 101 ? -12.781 -16.344 -3.338 1 98.38 101 HIS A N 1
ATOM 782 C CA . HIS A 1 101 ? -14.039 -16.047 -4.02 1 98.38 101 HIS A CA 1
ATOM 783 C C . HIS A 1 101 ? -14.312 -17.078 -5.117 1 98.38 101 HIS A C 1
ATOM 785 O O . HIS A 1 101 ? -13.383 -17.625 -5.707 1 98.38 101 HIS A O 1
ATOM 791 N N . VAL A 1 102 ? -15.57 -17.266 -5.328 1 98.5 102 VAL A N 1
ATOM 792 C CA . VAL A 1 102 ? -15.992 -18.156 -6.395 1 98.5 102 VAL A CA 1
ATOM 793 C C . VAL A 1 102 ? -16.906 -17.422 -7.371 1 98.5 102 VAL A C 1
ATOM 795 O O . VAL A 1 102 ? -17.875 -16.781 -6.961 1 98.5 102 VAL A O 1
ATOM 798 N N . THR A 1 103 ? -16.562 -17.484 -8.633 1 98.12 103 THR A N 1
ATOM 799 C CA . THR A 1 103 ? -17.406 -16.875 -9.664 1 98.12 103 THR A CA 1
ATOM 800 C C . THR A 1 103 ? -18.609 -17.75 -9.953 1 98.12 103 THR A C 1
ATOM 802 O O . THR A 1 103 ? -18.609 -18.953 -9.664 1 98.12 103 THR A O 1
ATOM 805 N N . PRO A 1 104 ? -19.609 -17.141 -10.617 1 97.06 104 PRO A N 1
ATOM 806 C CA . PRO A 1 104 ? -20.781 -17.938 -11.008 1 97.06 104 PRO A CA 1
ATOM 807 C C . PRO A 1 104 ? -20.422 -19.094 -11.945 1 97.06 104 PRO A C 1
ATOM 809 O O . PRO A 1 104 ? -20.984 -20.172 -11.852 1 97.06 104 PRO A O 1
ATOM 812 N N . ASN A 1 105 ? -19.5 -18.859 -12.781 1 96.69 105 ASN A N 1
ATOM 813 C CA . ASN A 1 105 ? -19.062 -19.875 -13.727 1 96.69 105 ASN A CA 1
ATOM 814 C C . ASN A 1 105 ? -18.484 -21.094 -13.016 1 96.69 105 ASN A C 1
ATOM 816 O O . ASN A 1 105 ? -18.734 -22.234 -13.414 1 96.69 105 ASN A O 1
ATOM 820 N N . VAL A 1 106 ? -17.75 -20.891 -11.977 1 97.88 106 VAL A N 1
ATOM 821 C CA . VAL A 1 106 ? -17.156 -21.984 -11.219 1 97.88 106 VAL A CA 1
ATOM 822 C C . VAL A 1 106 ? -18.203 -22.609 -10.312 1 97.88 106 VAL A C 1
ATOM 824 O O . VAL A 1 106 ? -18.25 -23.844 -10.164 1 97.88 106 VAL A O 1
ATOM 827 N N . LEU A 1 107 ? -19.016 -21.812 -9.742 1 98.06 107 LEU A N 1
ATOM 828 C CA . LEU A 1 107 ? -20.031 -22.234 -8.781 1 98.06 107 LEU A CA 1
ATOM 829 C C . LEU A 1 107 ? -20.906 -23.328 -9.375 1 98.06 107 LEU A C 1
ATOM 831 O O . LEU A 1 107 ? -21.266 -24.281 -8.688 1 98.06 107 LEU A O 1
ATOM 835 N N . GLN A 1 108 ? -21.219 -23.266 -10.633 1 96.88 108 GLN A N 1
ATOM 836 C CA . GLN A 1 108 ? -22.125 -24.219 -11.273 1 96.88 108 GLN A CA 1
ATOM 837 C C . GLN A 1 108 ? -21.547 -25.641 -11.242 1 96.88 108 GLN A C 1
ATOM 839 O O . GLN A 1 108 ? -22.281 -26.625 -11.219 1 96.88 108 GLN A O 1
ATOM 844 N N . TYR A 1 109 ? -20.281 -25.75 -11.117 1 97.25 109 TYR A N 1
ATOM 845 C CA . TYR A 1 109 ? -19.625 -27.062 -11.125 1 97.25 109 TYR A CA 1
ATOM 846 C C . TYR A 1 109 ? -19.406 -27.578 -9.711 1 97.25 109 TYR A C 1
ATOM 848 O O . TYR A 1 109 ? -18.922 -28.688 -9.508 1 97.25 109 TYR A O 1
ATOM 856 N N . LEU A 1 110 ? -19.75 -26.703 -8.711 1 97.44 110 LEU A N 1
ATOM 857 C CA . LEU A 1 110 ? -19.5 -27.062 -7.316 1 97.44 110 LEU A CA 1
ATOM 858 C C . LEU A 1 110 ? -20.797 -27.484 -6.629 1 97.44 110 LEU A C 1
ATOM 860 O O . LEU A 1 110 ? -20.781 -28.047 -5.539 1 97.44 110 LEU A O 1
ATOM 864 N N . LEU A 1 111 ? -21.922 -27.281 -7.223 1 94.94 111 LEU A N 1
ATOM 865 C CA . LEU A 1 111 ? -23.234 -27.406 -6.594 1 94.94 111 LEU A CA 1
ATOM 866 C C . LEU A 1 111 ? -23.516 -28.875 -6.254 1 94.94 111 LEU A C 1
ATOM 868 O O . LEU A 1 111 ? -24.172 -29.156 -5.242 1 94.94 111 LEU A O 1
ATOM 872 N N . ASP A 1 112 ? -23.078 -29.781 -6.992 1 91.88 112 ASP A N 1
ATOM 873 C CA . ASP A 1 112 ? -23.438 -31.188 -6.781 1 91.88 112 ASP A CA 1
ATOM 874 C C . ASP A 1 112 ? -22.25 -31.984 -6.211 1 91.88 112 ASP A C 1
ATOM 876 O O . ASP A 1 112 ? -22.031 -33.125 -6.598 1 91.88 112 ASP A O 1
ATOM 880 N N . ARG A 1 113 ? -21.5 -31.328 -5.27 1 94.75 113 ARG A N 1
ATOM 881 C CA . ARG A 1 113 ? -20.344 -31.984 -4.668 1 94.75 113 ARG A CA 1
ATOM 882 C C . ARG A 1 113 ? -20.391 -31.875 -3.145 1 94.75 113 ARG A C 1
ATOM 884 O O . ARG A 1 113 ? -19.469 -31.344 -2.527 1 94.75 113 ARG A O 1
ATOM 891 N N . PRO A 1 114 ? -21.375 -32.531 -2.502 1 93.81 114 PRO A N 1
ATOM 892 C CA . PRO A 1 114 ? -21.578 -32.312 -1.067 1 93.81 114 PRO A CA 1
ATOM 893 C C . PRO A 1 114 ? -20.469 -32.938 -0.215 1 93.81 114 PRO A C 1
ATOM 895 O O . PRO A 1 114 ? -20.312 -32.562 0.954 1 93.81 114 PRO A O 1
ATOM 898 N N . ASP A 1 115 ? -19.734 -33.844 -0.787 1 95.69 115 ASP A N 1
ATOM 899 C CA . ASP A 1 115 ? -18.656 -34.5 -0.038 1 95.69 115 ASP A CA 1
ATOM 900 C C . ASP A 1 115 ? -17.469 -33.531 0.134 1 95.69 115 ASP A C 1
ATOM 902 O O . ASP A 1 115 ? -16.625 -33.75 1.004 1 95.69 115 ASP A O 1
ATOM 906 N N . VAL A 1 116 ? -17.453 -32.531 -0.64 1 98.06 116 VAL A N 1
ATOM 907 C CA . VAL A 1 116 ? -16.312 -31.625 -0.609 1 98.06 116 VAL A CA 1
ATOM 908 C C . VAL A 1 116 ? -16.781 -30.188 -0.36 1 98.06 116 VAL A C 1
ATOM 910 O O . VAL A 1 116 ? -16.109 -29.406 0.325 1 98.06 116 VAL A O 1
ATOM 913 N N . ILE A 1 117 ? -17.938 -29.828 -0.865 1 98.5 117 ILE A N 1
ATOM 914 C CA . ILE A 1 117 ? -18.391 -28.438 -0.88 1 98.5 117 ILE A CA 1
ATOM 915 C C . ILE A 1 117 ? -19.734 -28.328 -0.138 1 98.5 117 ILE A C 1
ATOM 917 O O . ILE A 1 117 ? -20.609 -29.188 -0.292 1 98.5 117 ILE A O 1
ATOM 921 N N . HIS A 1 118 ? -19.797 -27.281 0.636 1 97.81 118 HIS A N 1
ATOM 922 C CA . HIS A 1 118 ? -21.047 -26.906 1.299 1 97.81 118 HIS A CA 1
ATOM 923 C C . HIS A 1 118 ? -21.531 -25.547 0.832 1 97.81 118 HIS A C 1
ATOM 925 O O . HIS A 1 118 ? -20.797 -24.562 0.881 1 97.81 118 HIS A O 1
ATOM 931 N N . ILE A 1 119 ? -22.797 -25.516 0.381 1 97.5 119 ILE A N 1
ATOM 932 C CA . ILE A 1 119 ? -23.391 -24.281 -0.109 1 97.5 119 ILE A CA 1
ATOM 933 C C . ILE A 1 119 ? -24.359 -23.719 0.933 1 97.5 119 ILE A C 1
ATOM 935 O O . ILE A 1 119 ? -25.297 -24.406 1.344 1 97.5 119 ILE A O 1
ATOM 939 N N . THR A 1 120 ? -24.078 -22.531 1.399 1 96.62 120 THR A N 1
ATOM 940 C CA . THR A 1 120 ? -25 -21.812 2.271 1 96.62 120 THR A CA 1
ATOM 941 C C . THR A 1 120 ? -25.906 -20.891 1.461 1 96.62 120 THR A C 1
ATOM 943 O O . THR A 1 120 ? -25.422 -20.094 0.649 1 96.62 120 THR A O 1
ATOM 946 N N . ARG A 1 121 ? -27.156 -21 1.73 1 95.94 121 ARG A N 1
ATOM 947 C CA . ARG A 1 121 ? -28.141 -20.234 0.981 1 95.94 121 ARG A CA 1
ATOM 948 C C . ARG A 1 121 ? -28.906 -19.281 1.9 1 95.94 121 ARG A C 1
ATOM 950 O O . ARG A 1 121 ? -29.031 -19.547 3.1 1 95.94 121 ARG A O 1
ATOM 957 N N . HIS A 1 122 ? -29.297 -18.219 1.25 1 94.94 122 HIS A N 1
ATOM 958 C CA . HIS A 1 122 ? -30.172 -17.297 1.961 1 94.94 122 HIS A CA 1
ATOM 959 C C . HIS A 1 122 ? -31.5 -17.969 2.309 1 94.94 122 HIS A C 1
ATOM 961 O O . HIS A 1 122 ? -32.125 -18.594 1.455 1 94.94 122 HIS A O 1
ATOM 967 N N . ALA A 1 123 ? -32 -17.688 3.475 1 92.62 123 ALA A N 1
ATOM 968 C CA . ALA A 1 123 ? -33.156 -18.406 4 1 92.62 123 ALA A CA 1
ATOM 969 C C . ALA A 1 123 ? -34.406 -18.062 3.211 1 92.62 123 ALA A C 1
ATOM 971 O O . ALA A 1 123 ? -35.219 -18.938 2.914 1 92.62 123 ALA A O 1
ATOM 972 N N . THR A 1 124 ? -34.5 -16.844 2.795 1 93.38 124 THR A N 1
ATOM 973 C CA . THR A 1 124 ? -35.75 -16.391 2.182 1 93.38 124 THR A CA 1
ATOM 974 C C . THR A 1 124 ? -35.656 -16.484 0.661 1 93.38 124 THR A C 1
ATOM 976 O O . THR A 1 124 ? -36.562 -17.016 0.015 1 93.38 124 THR A O 1
ATOM 979 N N . THR A 1 125 ? -34.594 -16.094 0.033 1 93.12 125 THR A N 1
ATOM 980 C CA . THR A 1 125 ? -34.5 -15.984 -1.419 1 93.12 125 THR A CA 1
ATOM 981 C C . THR A 1 125 ? -33.906 -17.25 -2.016 1 93.12 125 THR A C 1
ATOM 983 O O . THR 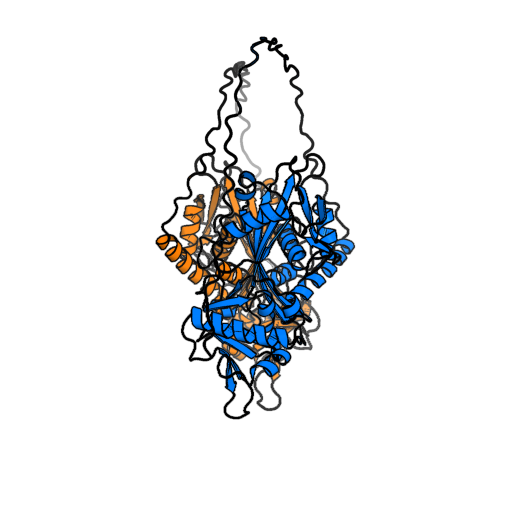A 1 125 ? -33.969 -17.469 -3.227 1 93.12 125 THR A O 1
ATOM 986 N N . ASN A 1 126 ? -33.281 -18.062 -1.233 1 93.5 126 ASN A N 1
ATOM 987 C CA . ASN A 1 126 ? -32.625 -19.297 -1.631 1 93.5 126 ASN A CA 1
ATOM 988 C C . ASN A 1 126 ? -31.406 -19 -2.51 1 93.5 126 ASN A C 1
ATOM 990 O O . ASN A 1 126 ? -30.891 -19.906 -3.189 1 93.5 126 ASN A O 1
ATOM 994 N N . ASP A 1 127 ? -30.969 -17.781 -2.488 1 94.44 127 ASP A N 1
ATOM 995 C CA . ASP A 1 127 ? -29.75 -17.391 -3.207 1 94.44 127 ASP A CA 1
ATOM 996 C C . ASP A 1 127 ? -28.5 -17.891 -2.479 1 94.44 127 ASP A C 1
ATOM 998 O O . ASP A 1 127 ? -28.484 -17.953 -1.248 1 94.44 127 ASP A O 1
ATOM 1002 N N . VAL A 1 128 ? -27.562 -18.281 -3.338 1 96.12 128 VAL A N 1
ATOM 1003 C CA . VAL A 1 128 ? -26.312 -18.703 -2.732 1 96.12 128 VAL A CA 1
ATOM 1004 C C . VAL A 1 128 ? -25.656 -17.531 -2.021 1 96.12 128 VAL A C 1
ATOM 1006 O O . VAL A 1 128 ? -25.469 -16.453 -2.615 1 96.12 128 VAL A O 1
ATOM 1009 N N . GLN A 1 129 ? -25.234 -17.734 -0.794 1 96 129 GLN A N 1
ATOM 1010 C CA . GLN A 1 129 ? -24.594 -16.703 0.01 1 96 129 GLN A CA 1
ATOM 1011 C C . GLN A 1 129 ? -23.109 -16.953 0.16 1 96 129 GLN A C 1
ATOM 1013 O O . GLN A 1 129 ? -22.312 -16.016 0.169 1 96 129 GLN A O 1
ATOM 1018 N N . ARG A 1 130 ? -22.828 -18.188 0.301 1 96.69 130 ARG A N 1
ATOM 1019 C CA . ARG A 1 130 ? -21.453 -18.562 0.603 1 96.69 130 ARG A CA 1
ATOM 1020 C C . ARG A 1 130 ? -21.141 -19.969 0.122 1 96.69 130 ARG A C 1
ATOM 1022 O O . ARG A 1 130 ? -22 -20.844 0.146 1 96.69 130 ARG A O 1
ATOM 1029 N N . VAL A 1 131 ? -19.922 -20.125 -0.348 1 98.31 131 VAL A N 1
ATOM 1030 C CA . VAL A 1 131 ? -19.391 -21.438 -0.676 1 98.31 131 VAL A CA 1
ATOM 1031 C C . VAL A 1 131 ? -18.328 -21.844 0.347 1 98.31 131 VAL A C 1
ATOM 1033 O O . VAL A 1 131 ? -17.453 -21.031 0.687 1 98.31 131 VAL A O 1
ATOM 1036 N N . SER A 1 132 ? -18.438 -23.016 0.911 1 98.19 132 SER A N 1
ATOM 1037 C CA . SER A 1 132 ? -17.453 -23.469 1.891 1 98.19 132 SER A CA 1
ATOM 1038 C C . SER A 1 132 ? -17.031 -24.906 1.612 1 98.19 132 SER A C 1
ATOM 1040 O O . SER A 1 132 ? -17.734 -25.656 0.948 1 98.19 132 SER A O 1
ATOM 1042 N N . LEU A 1 133 ? -15.82 -25.203 2.086 1 98.06 133 LEU A N 1
ATOM 1043 C CA . LEU A 1 133 ? -15.523 -26.641 2.176 1 98.06 133 LEU A CA 1
ATOM 1044 C C . LEU A 1 133 ? -16.469 -27.328 3.141 1 98.06 133 LEU A C 1
ATOM 1046 O O . LEU A 1 133 ? -16.938 -26.719 4.105 1 98.06 133 LEU A O 1
ATOM 1050 N N . ALA A 1 134 ? -16.688 -28.562 2.852 1 97.56 134 ALA A N 1
ATOM 1051 C CA . ALA A 1 134 ? -17.594 -29.328 3.699 1 97.56 134 ALA A CA 1
ATOM 1052 C C . ALA A 1 134 ? -17.125 -29.312 5.152 1 97.56 134 ALA A C 1
ATOM 1054 O O . ALA A 1 134 ? -15.945 -29.5 5.441 1 97.56 134 ALA A O 1
ATOM 1055 N N . PRO A 1 135 ? -18.094 -29.109 6.035 1 95.88 135 PRO A N 1
ATOM 1056 C CA . PRO A 1 135 ? -17.734 -29.031 7.457 1 95.88 135 PRO A CA 1
ATOM 1057 C C . PRO A 1 135 ? -17.156 -30.328 7.996 1 95.88 135 PRO A C 1
ATOM 1059 O O . PRO A 1 135 ? -16.484 -30.328 9.031 1 95.88 135 PRO A O 1
ATOM 1062 N N . SER A 1 136 ? -17.453 -31.375 7.328 1 96.69 136 SER A N 1
ATOM 1063 C CA . SER A 1 136 ? -16.938 -32.688 7.762 1 96.69 136 SER A CA 1
ATOM 1064 C C . SER A 1 136 ? -15.43 -32.781 7.566 1 96.69 136 SER A C 1
ATOM 1066 O O . SER A 1 136 ? -14.781 -33.656 8.141 1 96.69 136 SER A O 1
ATOM 1068 N N . LEU A 1 137 ? -14.875 -31.922 6.758 1 97.94 137 LEU A N 1
ATOM 1069 C CA . LEU A 1 137 ? -13.43 -31.891 6.539 1 97.94 137 LEU A CA 1
ATOM 1070 C C . LEU A 1 137 ? -12.742 -31.031 7.586 1 97.94 137 LEU A C 1
ATOM 1072 O O . LEU A 1 137 ? -12.633 -29.812 7.422 1 97.94 137 LEU A O 1
ATOM 1076 N N . THR A 1 138 ? -12.188 -31.656 8.555 1 96.5 138 THR A N 1
ATOM 1077 C CA . THR A 1 138 ? -11.766 -30.906 9.734 1 96.5 138 THR A CA 1
ATOM 1078 C C . THR A 1 138 ? -10.25 -30.781 9.789 1 96.5 138 THR A C 1
ATOM 1080 O O . THR A 1 138 ? -9.711 -29.906 10.469 1 96.5 138 THR A O 1
ATOM 1083 N N . THR A 1 139 ? -9.562 -31.703 9.062 1 97.69 139 THR A N 1
ATOM 1084 C CA . THR A 1 139 ? -8.109 -31.688 9.156 1 97.69 139 THR A CA 1
ATOM 1085 C C . THR A 1 139 ? -7.488 -31.156 7.867 1 97.69 139 THR A C 1
ATOM 1087 O O . THR A 1 139 ? -8.117 -31.203 6.809 1 97.69 139 THR A O 1
ATOM 1090 N N . PHE A 1 140 ? -6.277 -30.719 8.023 1 98 140 PHE A N 1
ATOM 1091 C CA . PHE A 1 140 ? -5.488 -30.234 6.895 1 98 140 PHE A CA 1
ATOM 1092 C C . PHE A 1 140 ? -5.387 -31.297 5.809 1 98 140 PHE A C 1
ATOM 1094 O O . PHE A 1 140 ? -5.621 -31.016 4.633 1 98 140 PHE A O 1
ATOM 1101 N N . GLU A 1 141 ? -5.102 -32.5 6.137 1 98.31 141 GLU A N 1
ATOM 1102 C CA . GLU A 1 141 ? -4.895 -33.625 5.203 1 98.31 141 GLU A CA 1
ATOM 1103 C C . GLU A 1 141 ? -6.188 -33.969 4.473 1 98.31 141 GLU A C 1
ATOM 1105 O O . GLU A 1 141 ? -6.18 -34.188 3.258 1 98.31 141 GLU A O 1
ATOM 1110 N N . GLU A 1 142 ? -7.176 -34.031 5.242 1 98.25 142 GLU A N 1
ATOM 1111 C CA . GLU A 1 142 ? -8.469 -34.344 4.648 1 98.25 142 GLU A CA 1
ATOM 1112 C C . GLU A 1 142 ? -8.883 -33.281 3.627 1 98.25 142 GLU A C 1
ATOM 1114 O O . GLU A 1 142 ? -9.305 -33.625 2.52 1 98.25 142 GLU A O 1
ATOM 1119 N N . ARG A 1 143 ? -8.727 -32.062 4.023 1 98.69 143 ARG A N 1
ATOM 1120 C CA . ARG A 1 143 ? -9.094 -30.969 3.141 1 98.69 143 ARG A CA 1
ATOM 1121 C C . ARG A 1 143 ? -8.258 -30.984 1.862 1 98.69 143 ARG A C 1
ATOM 1123 O O . ARG A 1 143 ? -8.805 -30.875 0.761 1 98.69 143 ARG A O 1
ATOM 1130 N N . THR A 1 144 ? -6.992 -31.188 2.053 1 98.75 144 THR A N 1
ATOM 1131 C CA . THR A 1 144 ? -6.062 -31.188 0.926 1 98.75 144 THR A CA 1
ATOM 1132 C C . THR A 1 144 ? -6.391 -32.344 -0.035 1 98.75 144 THR A C 1
ATOM 1134 O O . THR A 1 144 ? -6.477 -32.125 -1.247 1 98.75 144 THR A O 1
ATOM 1137 N N . THR A 1 145 ? -6.66 -33.469 0.487 1 98.5 145 THR A N 1
ATOM 1138 C CA . THR A 1 145 ? -6.898 -34.656 -0.31 1 98.5 145 THR A CA 1
ATOM 1139 C C . THR A 1 145 ? -8.227 -34.562 -1.055 1 98.5 145 THR A C 1
ATOM 1141 O O . THR A 1 145 ? -8.297 -34.844 -2.254 1 98.5 145 THR A O 1
ATOM 1144 N N . LYS A 1 146 ? -9.25 -34.219 -0.354 1 98.44 146 LYS A N 1
ATOM 1145 C CA . LYS A 1 146 ? -10.57 -34.125 -0.962 1 98.44 146 LYS A CA 1
ATOM 1146 C C . LYS A 1 146 ? -10.625 -33.031 -2.033 1 98.44 146 LYS A C 1
ATOM 1148 O O . LYS A 1 146 ? -11.211 -33.25 -3.1 1 98.44 146 LYS A O 1
ATOM 1153 N N . MET A 1 147 ? -10.016 -31.938 -1.764 1 98.38 147 MET A N 1
ATOM 1154 C CA . MET A 1 147 ? -9.953 -30.875 -2.762 1 98.38 147 MET A CA 1
ATOM 1155 C C . MET A 1 147 ? -9.164 -31.312 -3.988 1 98.38 147 MET A C 1
ATOM 1157 O O . MET A 1 147 ? -9.578 -31.062 -5.121 1 98.38 147 MET A O 1
ATOM 1161 N N . ALA A 1 148 ? -8.086 -31.969 -3.756 1 98.44 148 ALA A N 1
ATOM 1162 C CA . ALA A 1 148 ? -7.297 -32.5 -4.875 1 98.44 148 ALA A CA 1
ATOM 1163 C C . ALA A 1 148 ? -8.141 -33.406 -5.758 1 98.44 148 ALA A C 1
ATOM 1165 O O . ALA A 1 148 ? -8.07 -33.344 -6.984 1 98.44 148 ALA A O 1
ATOM 1166 N N . GLY A 1 149 ? -8.898 -34.25 -5.121 1 98.12 149 GLY A N 1
ATOM 1167 C CA . GLY A 1 149 ? -9.789 -35.125 -5.867 1 98.12 149 GLY A CA 1
ATOM 1168 C C . GLY A 1 149 ? -10.797 -34.375 -6.711 1 98.12 149 GLY A C 1
ATOM 1169 O O . GLY A 1 149 ? -11 -34.688 -7.879 1 98.12 149 GLY A O 1
ATOM 1170 N N . LEU A 1 150 ? -11.383 -33.438 -6.105 1 98.12 150 LEU A N 1
ATOM 1171 C CA . LEU A 1 150 ? -12.344 -32.594 -6.82 1 98.12 150 LEU A CA 1
ATOM 1172 C C . LEU A 1 150 ? -11.695 -31.906 -8.016 1 98.12 150 LEU A C 1
ATOM 1174 O O . LEU A 1 150 ? -12.258 -31.891 -9.109 1 98.12 150 LEU A O 1
ATOM 1178 N N . LEU A 1 151 ? -10.531 -31.391 -7.836 1 98.31 151 LEU A N 1
ATOM 1179 C CA . LEU A 1 151 ? -9.836 -30.656 -8.891 1 98.31 151 LEU A CA 1
ATOM 1180 C C . LEU A 1 151 ? -9.445 -31.594 -10.039 1 98.31 151 LEU A C 1
ATOM 1182 O O . LEU A 1 151 ? -9.469 -31.188 -11.203 1 98.31 151 LEU A O 1
ATOM 1186 N N . GLU A 1 152 ? -9.086 -32.781 -9.711 1 97.94 152 GLU A N 1
ATOM 1187 C CA . GLU A 1 152 ? -8.789 -33.781 -10.75 1 97.94 152 GLU A CA 1
ATOM 1188 C C . GLU A 1 152 ? -10.023 -34.062 -11.602 1 97.94 152 GLU A C 1
ATOM 1190 O O . GLU A 1 152 ? -9.922 -34.219 -12.82 1 97.94 152 GLU A O 1
ATOM 1195 N N . GLU A 1 153 ? -11.086 -34.156 -10.945 1 97.5 153 GLU A N 1
ATOM 1196 C CA . GLU A 1 153 ? -12.328 -34.344 -11.68 1 97.5 153 GLU A CA 1
ATOM 1197 C C . GLU A 1 153 ? -12.625 -33.156 -12.602 1 97.5 153 GLU A C 1
ATOM 1199 O O . GLU A 1 153 ? -13.016 -33.375 -13.758 1 97.5 153 GLU A O 1
ATOM 1204 N N . LEU A 1 154 ? -12.445 -32 -12.039 1 97.62 154 LEU A N 1
ATOM 1205 C CA . LEU A 1 154 ? -12.695 -30.812 -12.836 1 97.62 154 LEU A CA 1
ATOM 1206 C C . LEU A 1 154 ? -11.727 -30.734 -14.008 1 97.62 154 LEU A C 1
ATOM 1208 O O . LEU A 1 154 ? -12.094 -30.266 -15.094 1 97.62 154 LEU A O 1
ATOM 1212 N N . LYS A 1 155 ? -10.508 -31.109 -13.758 1 97.94 155 LYS A N 1
ATOM 1213 C CA . LYS A 1 155 ? -9.508 -31.141 -14.82 1 97.94 155 LYS A CA 1
ATOM 1214 C C . LYS A 1 155 ? -9.945 -32.062 -15.961 1 97.94 155 LYS A C 1
ATOM 1216 O O . LYS A 1 155 ? -9.797 -31.703 -17.125 1 97.94 155 LYS A O 1
ATOM 1221 N N . LYS A 1 156 ? -10.508 -33.156 -15.672 1 97.38 156 LYS A N 1
ATOM 1222 C CA . LYS A 1 156 ? -10.961 -34.125 -16.656 1 97.38 156 LYS A CA 1
ATOM 1223 C C . LYS A 1 156 ? -12.109 -33.594 -17.484 1 97.38 156 LYS A C 1
ATOM 1225 O O . LYS A 1 156 ? -12.242 -33.906 -18.672 1 97.38 156 LYS A O 1
ATOM 1230 N N . LEU A 1 157 ? -12.891 -32.781 -16.859 1 96.06 157 LEU A N 1
ATOM 1231 C CA . LEU A 1 157 ? -14 -32.156 -17.578 1 96.06 157 LEU A CA 1
ATOM 1232 C C . LEU A 1 157 ? -13.484 -31.203 -18.656 1 96.06 157 LEU A C 1
ATOM 1234 O O . LEU A 1 157 ? -14.203 -30.891 -19.609 1 96.06 157 LEU A O 1
ATOM 1238 N N . ASP A 1 158 ? -12.305 -30.641 -18.5 1 96.69 158 ASP A N 1
ATOM 1239 C CA . ASP A 1 158 ? -11.609 -29.797 -19.453 1 96.69 158 ASP A CA 1
ATOM 1240 C C . ASP A 1 158 ? -12.414 -28.547 -19.766 1 96.69 158 ASP A C 1
ATOM 1242 O O . ASP A 1 158 ? -12.484 -28.109 -20.922 1 96.69 158 ASP A O 1
ATOM 1246 N N . VAL A 1 159 ? -13.047 -27.984 -18.766 1 95.12 159 VAL A N 1
ATOM 1247 C CA . VAL A 1 159 ? -13.852 -26.781 -18.969 1 95.12 159 VAL A CA 1
ATOM 1248 C C . VAL A 1 159 ? -13.07 -25.547 -18.516 1 95.12 159 VAL A C 1
ATOM 1250 O O . VAL A 1 159 ? -13.312 -24.438 -18.984 1 95.12 159 VAL A O 1
ATOM 1253 N N . PHE A 1 160 ? -12.18 -25.75 -17.641 1 97.38 160 PHE A N 1
ATOM 1254 C CA . PHE A 1 160 ? -11.367 -24.656 -17.125 1 97.38 160 PHE A CA 1
ATOM 1255 C C . PHE A 1 160 ? -9.977 -24.672 -17.75 1 97.38 160 PHE A C 1
ATOM 1257 O O . PHE A 1 160 ? -9.172 -25.562 -17.469 1 97.38 160 PHE A O 1
ATOM 1264 N N . VAL A 1 161 ? -9.664 -23.641 -18.5 1 95.94 161 VAL A N 1
ATOM 1265 C CA . VAL A 1 161 ? -8.422 -23.594 -19.266 1 95.94 161 VAL A CA 1
ATOM 1266 C C . VAL A 1 161 ? -7.227 -23.609 -18.312 1 95.94 161 VAL A C 1
ATOM 1268 O O . VAL A 1 161 ? -6.172 -24.156 -18.625 1 95.94 161 VAL A O 1
ATOM 1271 N N . THR A 1 162 ? -7.391 -23.031 -17.094 1 96.44 162 THR A N 1
ATOM 1272 C CA . THR A 1 162 ? -6.289 -22.938 -16.156 1 96.44 162 THR A CA 1
ATOM 1273 C C . THR A 1 162 ? -5.809 -24.312 -15.727 1 96.44 162 THR A C 1
ATOM 1275 O O . THR A 1 162 ? -4.629 -24.5 -15.422 1 96.44 162 THR A O 1
ATOM 1278 N N . LEU A 1 163 ? -6.617 -25.312 -15.734 1 97.44 163 LEU A N 1
ATOM 1279 C CA . LEU A 1 163 ? -6.266 -26.641 -15.25 1 97.44 163 LEU A CA 1
ATOM 1280 C C . LEU A 1 163 ? -5.441 -27.406 -16.281 1 97.44 163 LEU A C 1
ATOM 1282 O O . LEU A 1 163 ? -4.836 -28.422 -15.961 1 97.44 163 LEU A O 1
ATOM 1286 N N . ARG A 1 164 ? -5.348 -26.906 -17.5 1 94.5 164 ARG A N 1
ATOM 1287 C CA . ARG A 1 164 ? -4.449 -27.469 -18.5 1 94.5 164 ARG A CA 1
ATOM 1288 C C . ARG A 1 164 ? -2.992 -27.203 -18.156 1 94.5 164 ARG A C 1
ATOM 1290 O O . ARG A 1 164 ? -2.092 -27.891 -18.641 1 94.5 164 ARG A O 1
ATOM 1297 N N . GLY A 1 165 ? -2.811 -26.172 -17.328 1 92.44 165 GLY A N 1
ATOM 1298 C CA . GLY A 1 165 ? -1.467 -25.828 -16.891 1 92.44 165 GLY A CA 1
ATOM 1299 C C . GLY A 1 165 ? -1.098 -26.422 -15.547 1 92.44 165 GLY A C 1
ATOM 1300 O O . GLY A 1 165 ? -0.398 -25.797 -14.758 1 92.44 165 GLY A O 1
ATOM 1301 N N . TRP A 1 166 ? -1.6 -27.625 -15.359 1 94.38 166 TRP A N 1
ATOM 1302 C CA . TRP A 1 166 ? -1.304 -28.328 -14.109 1 94.38 166 TRP A CA 1
ATOM 1303 C C . TRP A 1 166 ? 0.201 -28.406 -13.875 1 94.38 166 TRP A C 1
ATOM 1305 O O . TRP A 1 166 ? 0.96 -28.75 -14.789 1 94.38 166 TRP A O 1
ATOM 1315 N N . ARG A 1 167 ? 0.746 -28.047 -12.641 1 91.06 167 ARG A N 1
ATOM 1316 C CA . ARG A 1 167 ? 2.176 -27.891 -12.398 1 91.06 167 ARG A CA 1
ATOM 1317 C C . ARG A 1 167 ? 2.684 -28.953 -11.422 1 91.06 167 ARG A C 1
ATOM 1319 O O . ARG A 1 167 ? 3.893 -29.141 -11.273 1 91.06 167 ARG A O 1
ATOM 1326 N N . ASN A 1 168 ? 1.76 -29.594 -10.734 1 94.62 168 ASN A N 1
ATOM 1327 C CA . ASN A 1 168 ? 2.123 -30.422 -9.602 1 94.62 168 ASN A CA 1
ATOM 1328 C C . ASN A 1 168 ? 2.896 -29.641 -8.547 1 94.62 168 ASN A C 1
ATOM 1330 O O . ASN A 1 168 ? 3.938 -30.094 -8.07 1 94.62 168 ASN A O 1
ATOM 1334 N N . GLU A 1 169 ? 2.557 -28.453 -8.312 1 95.44 169 GLU A N 1
ATOM 1335 C CA . GLU A 1 169 ? 3.035 -27.531 -7.281 1 95.44 169 GLU A CA 1
ATOM 1336 C C . GLU A 1 169 ? 1.879 -27 -6.445 1 95.44 169 GLU A C 1
ATOM 1338 O O . GLU A 1 169 ? 0.873 -26.531 -6.988 1 95.44 169 GLU A O 1
ATOM 1343 N N . MET A 1 170 ? 2.066 -27.094 -5.117 1 98.19 170 MET A N 1
ATOM 1344 C CA . MET A 1 170 ? 0.967 -26.734 -4.227 1 98.19 170 MET A CA 1
ATOM 1345 C C . MET A 1 170 ? 1.17 -25.344 -3.645 1 98.19 170 MET A C 1
ATOM 1347 O O . MET A 1 170 ? 2.293 -24.969 -3.307 1 98.19 170 MET A O 1
ATOM 1351 N N . TYR A 1 171 ? 0.082 -24.625 -3.609 1 98.5 171 TYR A N 1
ATOM 1352 C CA . TYR A 1 171 ? 0.038 -23.359 -2.889 1 98.5 171 TYR A CA 1
ATOM 1353 C C . TYR A 1 171 ? -0.689 -23.516 -1.559 1 98.5 171 TYR A C 1
ATOM 1355 O O . TYR A 1 171 ? -1.562 -24.375 -1.418 1 98.5 171 TYR A O 1
ATOM 1363 N N . ALA A 1 172 ? -0.254 -22.703 -0.602 1 98.5 172 ALA A N 1
ATOM 1364 C CA . ALA A 1 172 ? -0.926 -22.672 0.695 1 98.5 172 ALA A CA 1
ATOM 1365 C C . ALA A 1 172 ? -2.238 -21.891 0.614 1 98.5 172 ALA A C 1
ATOM 1367 O O . ALA A 1 172 ? -2.299 -20.828 0.001 1 98.5 172 ALA A O 1
ATOM 1368 N N . VAL A 1 173 ? -3.258 -22.469 1.171 1 98.56 173 VAL A N 1
ATOM 1369 C CA . VAL A 1 173 ? -4.539 -21.781 1.287 1 98.56 173 VAL A CA 1
ATOM 1370 C C . VAL A 1 173 ? -4.699 -21.219 2.701 1 98.56 173 VAL A C 1
ATOM 1372 O O . VAL A 1 173 ? -4.82 -21.984 3.664 1 98.56 173 VAL A O 1
ATOM 1375 N N . CYS A 1 174 ? -4.66 -19.969 2.793 1 96.62 174 CYS A N 1
ATOM 1376 C CA . CYS A 1 174 ? -4.785 -19.25 4.062 1 96.62 174 CYS A CA 1
ATOM 1377 C C . CYS A 1 174 ? -5.523 -17.938 3.877 1 96.62 174 CYS A C 1
ATOM 1379 O O . CYS A 1 174 ? -5.652 -17.438 2.754 1 96.62 174 CYS A O 1
ATOM 1381 N N . ALA A 1 175 ? -6.031 -17.438 4.957 1 94.69 175 ALA A N 1
ATOM 1382 C CA . ALA A 1 175 ? -6.707 -16.141 4.887 1 94.69 175 ALA A CA 1
ATOM 1383 C C . ALA A 1 175 ? -5.719 -15.016 4.59 1 94.69 175 ALA A C 1
ATOM 1385 O O . ALA A 1 175 ? -6.023 -14.094 3.828 1 94.69 175 ALA A O 1
ATOM 1386 N N . SER A 1 176 ? -4.621 -15.055 5.211 1 94 176 SER A N 1
ATOM 1387 C CA . SER A 1 176 ? -3.477 -14.18 4.961 1 94 176 SER A CA 1
ATOM 1388 C C . SER A 1 176 ? -2.164 -14.945 5.098 1 94 176 SER A C 1
ATOM 1390 O O . SER A 1 176 ? -2.117 -16 5.73 1 94 176 SER A O 1
ATOM 1392 N N . TYR A 1 177 ? -1.15 -14.383 4.625 1 95.44 177 TYR A N 1
ATOM 1393 C CA . TYR A 1 177 ? 0.108 -15.102 4.445 1 95.44 177 TYR A CA 1
ATOM 1394 C C . TYR A 1 177 ? 0.575 -15.719 5.758 1 95.44 177 TYR A C 1
ATOM 1396 O O . TYR A 1 177 ? 1.03 -16.859 5.781 1 95.44 177 TYR A O 1
ATOM 1404 N N . HIS A 1 178 ? 0.472 -14.977 6.852 1 94.62 178 HIS A N 1
ATOM 1405 C CA . HIS A 1 178 ? 1.057 -15.461 8.094 1 94.62 178 HIS A CA 1
ATOM 1406 C C . HIS A 1 178 ? 0.031 -16.234 8.922 1 94.62 178 HIS A C 1
ATOM 1408 O O . HIS A 1 178 ? 0.354 -16.75 9.992 1 94.62 178 HIS A O 1
ATOM 1414 N N . ASP A 1 179 ? -1.168 -16.391 8.445 1 94.62 179 ASP A N 1
ATOM 1415 C CA . ASP A 1 179 ? -2.188 -17.188 9.109 1 94.62 179 ASP A CA 1
ATOM 1416 C C . ASP A 1 179 ? -1.922 -18.688 8.914 1 94.62 179 ASP A C 1
ATOM 1418 O O . ASP A 1 179 ? -1.104 -19.062 8.07 1 94.62 179 ASP A O 1
ATOM 1422 N N . GLU A 1 180 ? -2.611 -19.422 9.641 1 95.69 180 GLU A N 1
ATOM 1423 C CA . GLU A 1 180 ? -2.504 -20.875 9.531 1 95.69 180 GLU A CA 1
ATOM 1424 C C . GLU A 1 180 ? -2.912 -21.359 8.141 1 95.69 180 GLU A C 1
ATOM 1426 O O . GLU A 1 180 ? -3.902 -20.875 7.578 1 95.69 180 GLU A O 1
ATOM 1431 N N . THR A 1 181 ? -2.047 -22.266 7.566 1 97.94 181 THR A N 1
ATOM 1432 C CA . THR A 1 181 ? -2.42 -22.922 6.32 1 97.94 181 THR A CA 1
ATOM 1433 C C . THR A 1 181 ? -3.527 -23.938 6.555 1 97.94 181 THR A C 1
ATOM 1435 O O . THR A 1 181 ? -3.348 -24.891 7.316 1 97.94 181 THR A O 1
ATOM 1438 N N . LEU A 1 182 ? -4.609 -23.812 5.859 1 98.38 182 LEU A N 1
ATOM 1439 C CA . LEU A 1 182 ? -5.793 -24.625 6.105 1 98.38 182 LEU A CA 1
ATOM 1440 C C . LEU A 1 182 ? -5.812 -25.844 5.188 1 98.38 182 LEU A C 1
ATOM 1442 O O . LEU A 1 182 ? -6.43 -26.859 5.512 1 98.38 182 LEU A O 1
ATOM 1446 N N . MET A 1 183 ? -5.211 -25.734 4.07 1 98.62 183 MET A N 1
ATOM 1447 C CA . MET A 1 183 ? -5.02 -26.797 3.102 1 98.62 183 MET A CA 1
ATOM 1448 C C . MET A 1 183 ? -4.051 -26.375 2.004 1 98.62 183 MET A C 1
ATOM 1450 O O . MET A 1 183 ? -3.672 -25.203 1.923 1 98.62 183 MET A O 1
ATOM 1454 N N . ASN A 1 184 ? -3.633 -27.375 1.242 1 98.75 184 ASN A N 1
ATOM 1455 C CA . ASN A 1 184 ? -2.871 -27.125 0.024 1 98.75 184 ASN A CA 1
ATOM 1456 C C . ASN A 1 184 ? -3.719 -27.344 -1.225 1 98.75 184 ASN A C 1
ATOM 1458 O O . ASN A 1 184 ? -4.688 -28.109 -1.193 1 98.75 184 ASN A O 1
ATOM 1462 N N . MET A 1 185 ? -3.326 -26.672 -2.227 1 98.5 185 MET A N 1
ATOM 1463 C CA . MET A 1 185 ? -4.082 -26.75 -3.475 1 98.5 185 MET A CA 1
ATOM 1464 C C . MET A 1 185 ? -3.16 -26.594 -4.68 1 98.5 185 MET A C 1
ATOM 1466 O O . MET A 1 185 ? -2.203 -25.812 -4.641 1 98.5 185 MET A O 1
ATOM 1470 N N . GLU A 1 186 ? -3.477 -27.375 -5.691 1 98.5 186 GLU A N 1
ATOM 1471 C CA . GLU A 1 186 ? -2.736 -27.219 -6.941 1 98.5 186 GLU A CA 1
ATOM 1472 C C . GLU A 1 186 ? -2.738 -25.766 -7.406 1 98.5 186 GLU A C 1
ATOM 1474 O O . GLU A 1 186 ? -3.799 -25.141 -7.535 1 98.5 186 GLU A O 1
ATOM 1479 N N . ARG A 1 187 ? -1.585 -25.234 -7.703 1 97.44 187 ARG A N 1
ATOM 1480 C CA . ARG A 1 187 ? -1.433 -23.812 -7.988 1 97.44 187 ARG A CA 1
ATOM 1481 C C . ARG A 1 187 ? -2.285 -23.391 -9.188 1 97.44 187 ARG A C 1
ATOM 1483 O O . ARG A 1 187 ? -2.85 -22.297 -9.203 1 97.44 187 ARG A O 1
ATOM 1490 N N . ALA A 1 188 ? -2.4 -24.234 -10.195 1 96.88 188 ALA A N 1
ATOM 1491 C CA . ALA A 1 188 ? -3.135 -23.922 -11.422 1 96.88 188 ALA A CA 1
ATOM 1492 C C . ALA A 1 188 ? -4.625 -23.766 -11.133 1 96.88 188 ALA A C 1
ATOM 1494 O O . ALA A 1 188 ? -5.363 -23.188 -11.945 1 96.88 188 ALA A O 1
ATOM 1495 N N . ALA A 1 189 ? -5.074 -24.25 -10 1 98.44 189 ALA A N 1
ATOM 1496 C CA . ALA A 1 189 ? -6.5 -24.266 -9.703 1 98.44 189 ALA A CA 1
ATOM 1497 C C .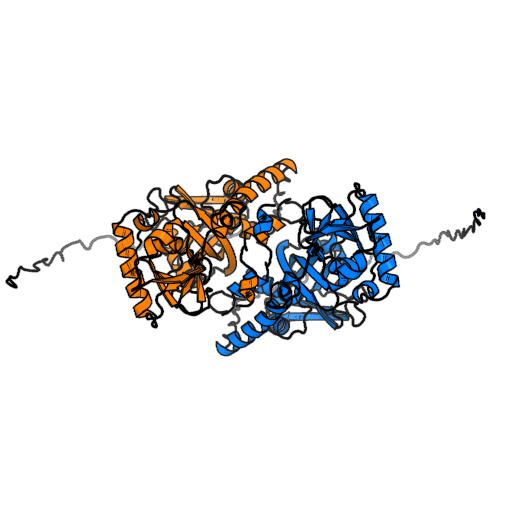 ALA A 1 189 ? -6.879 -23.125 -8.75 1 98.44 189 ALA A C 1
ATOM 1499 O O . ALA A 1 189 ? -8.062 -22.844 -8.555 1 98.44 189 ALA A O 1
ATOM 1500 N N . THR A 1 190 ? -5.918 -22.5 -8.172 1 98.56 190 THR A N 1
ATOM 1501 C CA . THR A 1 190 ? -6.188 -21.531 -7.109 1 98.56 190 THR A CA 1
ATOM 1502 C C . THR A 1 190 ? -7.023 -20.359 -7.641 1 98.56 190 THR A C 1
ATOM 1504 O O . THR A 1 190 ? -7.836 -19.797 -6.91 1 98.56 190 THR A O 1
ATOM 1507 N N . CYS A 1 191 ? -6.883 -20 -8.898 1 98.38 191 CYS A N 1
ATOM 1508 C CA . CYS A 1 191 ? -7.598 -18.875 -9.469 1 98.38 191 CYS A CA 1
ATOM 1509 C C . CYS A 1 191 ? -9.086 -19.172 -9.617 1 98.38 191 CYS A C 1
ATOM 1511 O O . CYS A 1 191 ? -9.906 -18.266 -9.711 1 98.38 191 CYS A O 1
ATOM 1513 N N . LEU A 1 192 ? -9.461 -20.453 -9.641 1 98.69 192 LEU A N 1
ATOM 1514 C CA . LEU A 1 192 ? -10.867 -20.812 -9.711 1 98.69 192 LEU A CA 1
ATOM 1515 C C . LEU A 1 192 ? -11.586 -20.453 -8.414 1 98.69 192 LEU A C 1
ATOM 1517 O O . LEU A 1 192 ? -12.805 -20.234 -8.414 1 98.69 192 LEU A O 1
ATOM 1521 N N . PHE A 1 193 ? -10.805 -20.375 -7.352 1 98.69 193 PHE A N 1
ATOM 1522 C CA . PHE A 1 193 ? -11.391 -20.125 -6.039 1 98.69 193 PHE A CA 1
ATOM 1523 C C . PHE A 1 193 ? -10.93 -18.797 -5.473 1 98.69 193 PHE A C 1
ATOM 1525 O O . PHE A 1 193 ? -11.125 -18.5 -4.289 1 98.69 193 PHE A O 1
ATOM 1532 N N . GLY A 1 194 ? -10.266 -18.031 -6.277 1 98.38 194 GLY A N 1
ATOM 1533 C CA . GLY A 1 194 ? -9.836 -16.703 -5.848 1 98.38 194 GLY A CA 1
ATOM 1534 C C . GLY A 1 194 ? -8.961 -16.75 -4.609 1 98.38 194 GLY A C 1
ATOM 1535 O O . GLY A 1 194 ? -9.055 -15.867 -3.75 1 98.38 194 GLY A O 1
ATOM 1536 N N . ILE A 1 195 ? -8.156 -17.766 -4.516 1 98.31 195 ILE A N 1
ATOM 1537 C CA . ILE A 1 195 ? -7.246 -17.938 -3.387 1 98.31 195 ILE A CA 1
ATOM 1538 C C . ILE A 1 195 ? -6.117 -16.906 -3.475 1 98.31 195 ILE A C 1
ATOM 1540 O O . ILE A 1 195 ? -5.594 -16.641 -4.559 1 98.31 195 ILE A O 1
ATOM 1544 N N . LYS A 1 196 ? -5.746 -16.375 -2.299 1 97.5 196 LYS A N 1
ATOM 1545 C CA . LYS A 1 196 ? -4.57 -15.508 -2.271 1 97.5 196 LYS A CA 1
ATOM 1546 C C . LYS A 1 196 ? -3.316 -16.281 -2.68 1 97.5 196 LYS A C 1
ATOM 1548 O O . LYS A 1 196 ? -3.047 -17.359 -2.16 1 97.5 196 LYS A O 1
ATOM 1553 N N . GLN A 1 197 ? -2.672 -15.727 -3.639 1 98 197 GLN A N 1
ATOM 1554 C CA . GLN A 1 197 ? -1.428 -16.312 -4.129 1 98 197 GLN A CA 1
ATOM 1555 C C . GLN A 1 197 ? -0.23 -15.43 -3.771 1 98 197 GLN A C 1
ATOM 1557 O O . GLN A 1 197 ? -0.319 -14.203 -3.812 1 98 197 GLN A O 1
ATOM 1562 N N . TYR A 1 198 ? 0.852 -16.062 -3.486 1 98.5 198 TYR A N 1
ATOM 1563 C CA . TYR A 1 198 ? 2.051 -15.336 -3.08 1 98.5 198 TYR A CA 1
ATOM 1564 C C . TYR A 1 198 ? 3.232 -15.688 -3.977 1 98.5 198 TYR A C 1
ATOM 1566 O O . TYR A 1 198 ? 3.32 -16.812 -4.48 1 98.5 198 TYR A O 1
ATOM 1574 N N . GLY A 1 199 ? 4.09 -14.789 -4.211 1 98.56 199 GLY A N 1
ATOM 1575 C CA . GLY A 1 199 ? 5.316 -14.969 -4.977 1 98.56 199 GLY A CA 1
ATOM 1576 C C . GLY A 1 199 ? 6.438 -14.055 -4.527 1 98.56 199 GLY A C 1
ATOM 1577 O O . GLY A 1 199 ? 6.27 -13.266 -3.588 1 98.56 199 GLY A O 1
ATOM 1578 N N . VAL A 1 200 ? 7.551 -14.25 -5.105 1 98.81 200 VAL A N 1
ATOM 1579 C CA . VAL A 1 200 ? 8.719 -13.43 -4.801 1 98.81 200 VAL A CA 1
ATOM 1580 C C . VAL A 1 200 ? 9.359 -12.938 -6.098 1 98.81 200 VAL A C 1
ATOM 1582 O O . VAL A 1 200 ? 9.422 -13.672 -7.082 1 98.81 200 VAL A O 1
ATOM 1585 N N . HIS A 1 201 ? 9.758 -11.68 -6.129 1 98.88 201 HIS A N 1
ATOM 1586 C CA . HIS A 1 201 ? 10.375 -11.047 -7.285 1 98.88 201 HIS A CA 1
ATOM 1587 C C . HIS A 1 201 ? 11.672 -10.336 -6.895 1 98.88 201 HIS A C 1
ATOM 1589 O O . HIS A 1 201 ? 11.758 -9.734 -5.82 1 98.88 201 HIS A O 1
ATOM 1595 N N . LEU A 1 202 ? 12.641 -10.352 -7.801 1 98.88 202 LEU A N 1
ATOM 1596 C CA . LEU A 1 202 ? 13.945 -9.742 -7.547 1 98.88 202 LEU A CA 1
ATOM 1597 C C . LEU A 1 202 ? 14.234 -8.648 -8.562 1 98.88 202 LEU A C 1
ATOM 1599 O O . LEU A 1 202 ? 14.25 -8.898 -9.773 1 98.88 202 LEU A O 1
ATOM 1603 N N . ASN A 1 203 ? 14.406 -7.48 -8.078 1 98.88 203 ASN A N 1
ATOM 1604 C CA . ASN A 1 203 ? 15.062 -6.453 -8.883 1 98.88 203 ASN A CA 1
ATOM 1605 C C . ASN A 1 203 ? 16.578 -6.582 -8.82 1 98.88 203 ASN A C 1
ATOM 1607 O O . ASN A 1 203 ? 17.203 -6.227 -7.816 1 98.88 203 ASN A O 1
ATOM 1611 N N . GLY A 1 204 ? 17.172 -7.109 -9.867 1 98.81 204 GLY A N 1
ATOM 1612 C CA . GLY A 1 204 ? 18.625 -7.125 -9.984 1 98.81 204 GLY A CA 1
ATOM 1613 C C . GLY A 1 204 ? 19.188 -5.898 -10.68 1 98.81 204 GLY A C 1
ATOM 1614 O O . GLY A 1 204 ? 18.938 -5.691 -11.875 1 98.81 204 GLY A O 1
ATOM 1615 N N . TYR A 1 205 ? 19.891 -5.051 -9.93 1 98.69 205 TYR A N 1
ATOM 1616 C CA . TYR A 1 205 ? 20.406 -3.818 -10.508 1 98.69 205 TYR A CA 1
ATOM 1617 C C . TYR A 1 205 ? 21.906 -3.697 -10.273 1 98.69 205 TYR A C 1
ATOM 1619 O O . TYR A 1 205 ? 22.484 -4.457 -9.492 1 98.69 205 TYR A O 1
ATOM 1627 N N . CYS A 1 206 ? 22.578 -2.832 -11 1 97.81 206 CYS A N 1
ATOM 1628 C CA . CYS A 1 206 ? 24 -2.566 -10.812 1 97.81 206 CYS A CA 1
ATOM 1629 C C . CYS A 1 206 ? 24.344 -1.128 -11.18 1 97.81 206 CYS A C 1
ATOM 1631 O O . CYS A 1 206 ? 23.562 -0.455 -11.852 1 97.81 206 CYS A O 1
ATOM 1633 N N . HIS A 1 207 ? 25.391 -0.681 -10.648 1 97 207 HIS A N 1
ATOM 1634 C CA . HIS A 1 207 ? 25.953 0.602 -11.055 1 97 207 HIS A CA 1
ATOM 1635 C C . HIS A 1 207 ? 26.953 0.427 -12.195 1 97 207 HIS A C 1
ATOM 1637 O O . HIS A 1 207 ? 28.141 0.159 -11.953 1 97 207 HIS A O 1
ATOM 1643 N N . HIS A 1 208 ? 26.469 0.697 -13.336 1 95.88 208 HIS A N 1
ATOM 1644 C CA . HIS A 1 208 ? 27.328 0.574 -14.508 1 95.88 208 HIS A CA 1
ATOM 1645 C C . HIS A 1 208 ? 28.375 1.685 -14.547 1 95.88 208 HIS A C 1
ATOM 1647 O O . HIS A 1 208 ? 28.062 2.842 -14.25 1 95.88 208 HIS A O 1
ATOM 1653 N N . PRO A 1 209 ? 29.547 1.378 -14.977 1 94.75 209 PRO A N 1
ATOM 1654 C CA . PRO A 1 209 ? 30.625 2.365 -14.93 1 94.75 209 PRO A CA 1
ATOM 1655 C C . PRO A 1 209 ? 30.344 3.588 -15.797 1 94.75 209 PRO A C 1
ATOM 1657 O O . PRO A 1 209 ? 30.781 4.695 -15.469 1 94.75 209 PRO A O 1
ATOM 1660 N N . THR A 1 210 ? 29.531 3.406 -16.844 1 94.88 210 THR A N 1
ATOM 1661 C CA . THR A 1 210 ? 29.344 4.527 -17.75 1 94.88 210 THR A CA 1
ATOM 1662 C C . THR A 1 210 ? 27.859 4.879 -17.875 1 94.88 210 THR A C 1
ATOM 1664 O O . THR A 1 210 ? 27.516 6.027 -18.156 1 94.88 210 THR A O 1
ATOM 1667 N N . LYS A 1 211 ? 27 3.955 -17.594 1 95.88 211 LYS A N 1
ATOM 1668 C CA . LYS A 1 211 ? 25.578 4.168 -17.859 1 95.88 211 LYS A CA 1
ATOM 1669 C C . LYS A 1 211 ? 24.828 4.523 -16.578 1 95.88 211 LYS A C 1
ATOM 1671 O O . LYS A 1 211 ? 23.641 4.844 -16.609 1 95.88 211 LYS A O 1
ATOM 1676 N N . GLY A 1 212 ? 25.5 4.426 -15.43 1 95.44 212 GLY A N 1
ATOM 1677 C CA . GLY A 1 212 ? 24.828 4.656 -14.156 1 95.44 212 GLY A CA 1
ATOM 1678 C C . GLY A 1 212 ? 24.047 3.453 -13.68 1 95.44 212 GLY A C 1
ATOM 1679 O O . GLY A 1 212 ? 24.484 2.314 -13.812 1 95.44 212 GLY A O 1
ATOM 1680 N N . LEU A 1 213 ? 22.922 3.742 -13.078 1 96.94 213 LEU A N 1
ATOM 1681 C CA . LEU A 1 213 ? 22.109 2.666 -12.523 1 96.94 213 LEU A CA 1
ATOM 1682 C C . LEU A 1 213 ? 21.391 1.891 -13.625 1 96.94 213 LEU A C 1
ATOM 1684 O O . LEU A 1 213 ? 20.672 2.475 -14.43 1 96.94 213 LEU A O 1
ATOM 1688 N N . CYS A 1 214 ? 21.672 0.6 -13.68 1 98.44 214 CYS A N 1
ATOM 1689 C CA . CYS A 1 214 ? 21.078 -0.296 -14.664 1 98.44 214 CYS A CA 1
ATOM 1690 C C . CYS A 1 214 ? 20.359 -1.459 -13.992 1 98.44 214 CYS A C 1
ATOM 1692 O O . CYS A 1 214 ? 20.578 -1.711 -12.797 1 98.44 214 CYS A O 1
ATOM 1694 N N . MET A 1 215 ? 19.5 -2.121 -14.719 1 98.75 215 MET A N 1
ATOM 1695 C CA . MET A 1 215 ? 18.734 -3.256 -14.211 1 98.75 215 MET A CA 1
ATOM 1696 C C . MET A 1 215 ? 18.781 -4.422 -15.188 1 98.75 215 MET A C 1
ATOM 1698 O O . MET A 1 215 ? 18.672 -4.227 -16.406 1 98.75 215 MET A O 1
ATOM 1702 N N . TRP A 1 216 ? 18.969 -5.586 -14.672 1 98.75 216 TRP A N 1
ATOM 1703 C CA . TRP A 1 216 ? 18.891 -6.809 -15.461 1 98.75 216 TRP A CA 1
ATOM 1704 C C . TRP A 1 216 ? 17.438 -7.246 -15.633 1 98.75 216 TRP A C 1
ATOM 1706 O O . TRP A 1 216 ? 16.688 -7.309 -14.656 1 98.75 216 TRP A O 1
ATOM 1716 N N . VAL A 1 217 ? 17.047 -7.543 -16.906 1 98.38 217 VAL A N 1
ATOM 1717 C CA . VAL A 1 217 ? 15.695 -7.965 -17.266 1 98.38 217 VAL A CA 1
ATOM 1718 C C . VAL A 1 217 ? 15.758 -9.258 -18.078 1 98.38 217 VAL A C 1
ATOM 1720 O O . VAL A 1 217 ? 16.641 -9.422 -18.922 1 98.38 217 VAL A O 1
ATOM 1723 N N . GLY A 1 218 ? 14.875 -10.148 -17.75 1 97.5 218 GLY A N 1
ATOM 1724 C CA . GLY A 1 218 ? 14.805 -11.383 -18.516 1 97.5 218 GLY A CA 1
ATOM 1725 C C . GLY A 1 218 ? 13.656 -11.406 -19.516 1 97.5 218 GLY A C 1
ATOM 1726 O O . GLY A 1 218 ? 12.727 -10.602 -19.422 1 97.5 218 GLY A O 1
ATOM 1727 N N . ARG A 1 219 ? 13.766 -12.297 -20.453 1 97.38 219 ARG A N 1
ATOM 1728 C CA . ARG A 1 219 ? 12.664 -12.625 -21.359 1 97.38 219 ARG A CA 1
ATOM 1729 C C . ARG A 1 219 ? 12.18 -14.055 -21.141 1 97.38 219 ARG A C 1
ATOM 1731 O O . ARG A 1 219 ? 12.969 -15 -21.203 1 97.38 219 ARG A O 1
ATOM 1738 N N . ARG A 1 220 ? 10.906 -14.188 -20.906 1 96.69 220 ARG A N 1
ATOM 1739 C CA . ARG A 1 220 ? 10.297 -15.484 -20.656 1 96.69 220 ARG A CA 1
ATOM 1740 C C . ARG A 1 220 ? 10.289 -16.344 -21.922 1 96.69 220 ARG A C 1
ATOM 1742 O O . ARG A 1 220 ? 10.055 -15.828 -23.031 1 96.69 220 ARG A O 1
ATOM 1749 N N . SER A 1 221 ? 10.445 -17.609 -21.75 1 95 221 SER A N 1
ATOM 1750 C CA . SER A 1 221 ? 10.406 -18.562 -22.859 1 95 221 SER A CA 1
ATOM 1751 C C . SER A 1 221 ? 9.031 -18.594 -23.516 1 95 221 SER A C 1
ATOM 1753 O O . SER A 1 221 ? 8.016 -18.406 -22.844 1 95 221 SER A O 1
ATOM 1755 N N . PRO A 1 222 ? 9.008 -18.891 -24.844 1 93.94 222 PRO A N 1
ATOM 1756 C CA . PRO A 1 222 ? 7.723 -19.031 -25.531 1 93.94 222 PRO A CA 1
ATOM 1757 C C . PRO A 1 222 ? 6.914 -20.219 -25.031 1 93.94 222 PRO A C 1
ATOM 1759 O O . PRO A 1 222 ? 5.707 -20.297 -25.281 1 93.94 222 PRO A O 1
ATOM 1762 N N . THR A 1 223 ? 7.543 -21.094 -24.297 1 89.94 223 THR A N 1
ATOM 1763 C CA . THR A 1 223 ? 6.879 -22.328 -23.891 1 89.94 223 THR A CA 1
ATOM 1764 C C . THR A 1 223 ? 6.273 -22.188 -22.484 1 89.94 223 THR A C 1
ATOM 1766 O O . THR A 1 223 ? 5.613 -23.094 -22 1 89.94 223 THR A O 1
ATOM 1769 N N . LYS A 1 224 ? 6.543 -21.031 -21.875 1 89.12 224 LYS A N 1
ATOM 1770 C CA . LYS A 1 224 ? 5.926 -20.797 -20.578 1 89.12 224 LYS A CA 1
ATOM 1771 C C . LYS A 1 224 ? 4.406 -20.875 -20.672 1 89.12 224 LYS A C 1
ATOM 1773 O O . LYS A 1 224 ? 3.812 -20.359 -21.625 1 89.12 224 LYS A O 1
ATOM 1778 N N . SER A 1 225 ? 3.785 -21.422 -19.641 1 82.88 225 SER A N 1
ATOM 1779 C CA . SER A 1 225 ? 2.334 -21.562 -19.625 1 82.88 225 SER A CA 1
ATOM 1780 C C . SER A 1 225 ? 1.646 -20.203 -19.484 1 82.88 225 SER A C 1
ATOM 1782 O O . SER A 1 225 ? 0.543 -20.016 -20 1 82.88 225 SER A O 1
ATOM 1784 N N . THR A 1 226 ? 2.289 -19.328 -18.734 1 87 226 THR A N 1
ATOM 1785 C CA . THR A 1 226 ? 1.7 -18.016 -18.5 1 87 226 THR A CA 1
ATOM 1786 C C . THR A 1 226 ? 2.625 -16.906 -19 1 87 226 THR A C 1
ATOM 1788 O O . THR A 1 226 ? 3.822 -16.922 -18.703 1 87 226 THR A O 1
ATOM 1791 N N . PHE A 1 227 ? 2.064 -16.016 -19.875 1 92.69 227 PHE A N 1
ATOM 1792 C CA . PHE A 1 227 ? 2.73 -14.828 -20.406 1 92.69 227 PHE A CA 1
ATOM 1793 C C . PHE A 1 227 ? 3.988 -15.219 -21.172 1 92.69 227 PHE A C 1
ATOM 1795 O O . PHE A 1 227 ? 5.07 -14.688 -20.906 1 92.69 227 PHE A O 1
ATOM 1802 N N . PRO A 1 228 ? 3.873 -16.062 -22.141 1 93.81 228 PRO A N 1
ATOM 1803 C CA . PRO A 1 228 ? 5.035 -16.438 -22.953 1 93.81 228 PRO A CA 1
ATOM 1804 C C . PRO A 1 228 ? 5.645 -15.242 -23.688 1 93.81 228 PRO A C 1
ATOM 1806 O O . PRO A 1 228 ? 4.922 -14.359 -24.141 1 93.81 228 PRO A O 1
ATOM 1809 N N . ASN A 1 229 ? 6.957 -15.148 -23.688 1 95.94 229 ASN A N 1
ATOM 1810 C CA . ASN A 1 229 ? 7.738 -14.18 -24.469 1 95.94 229 ASN A CA 1
ATOM 1811 C C . ASN A 1 229 ? 7.754 -12.812 -23.797 1 95.94 229 ASN A C 1
ATOM 1813 O O . ASN A 1 229 ? 8.43 -11.891 -24.266 1 95.94 229 ASN A O 1
ATOM 1817 N N . LYS A 1 230 ? 7.031 -12.641 -22.734 1 97.69 230 LYS A N 1
ATOM 1818 C CA . LYS A 1 230 ? 7.012 -11.352 -22.062 1 97.69 230 LYS A CA 1
ATOM 1819 C C . LYS A 1 230 ? 8.312 -11.109 -21.297 1 97.69 230 LYS A C 1
ATOM 1821 O O . LYS A 1 230 ? 9.055 -12.047 -21.016 1 97.69 230 LYS A O 1
ATOM 1826 N N . LEU A 1 231 ? 8.578 -9.859 -21.094 1 98.06 231 LEU A N 1
ATOM 1827 C CA . LEU A 1 231 ? 9.703 -9.477 -20.266 1 98.06 231 LEU A CA 1
ATOM 1828 C C . LEU A 1 231 ? 9.406 -9.742 -18.781 1 98.06 231 LEU A C 1
ATOM 1830 O O . LEU A 1 231 ? 8.242 -9.719 -18.375 1 98.06 231 LEU A O 1
ATOM 1834 N N . ASP A 1 232 ? 10.469 -10.039 -18 1 97.88 232 ASP A N 1
ATOM 1835 C CA . ASP A 1 232 ? 10.383 -10.461 -16.609 1 97.88 232 ASP A CA 1
ATOM 1836 C C . ASP A 1 232 ? 11.5 -9.844 -15.781 1 97.88 232 ASP A C 1
ATOM 1838 O O . ASP A 1 232 ? 12.453 -9.281 -16.328 1 97.88 232 ASP A O 1
ATOM 1842 N N . ASN A 1 233 ? 11.312 -9.867 -14.461 1 98.38 233 ASN A N 1
ATOM 1843 C CA . ASN A 1 233 ? 12.453 -9.602 -13.594 1 98.38 233 ASN A CA 1
ATOM 1844 C C . ASN A 1 233 ? 13.562 -10.625 -13.797 1 98.38 233 ASN A C 1
ATOM 1846 O O . ASN A 1 233 ? 13.359 -11.641 -14.461 1 98.38 233 ASN A O 1
ATOM 1850 N N . VAL A 1 234 ? 14.719 -10.328 -13.234 1 98.31 234 VAL A N 1
ATOM 1851 C CA . VAL A 1 234 ? 15.867 -11.211 -13.438 1 98.31 234 VAL A CA 1
ATOM 1852 C C . VAL A 1 234 ? 15.586 -12.578 -12.812 1 98.31 234 VAL A C 1
ATOM 1854 O O . VAL A 1 234 ? 16.047 -13.602 -13.312 1 98.31 234 VAL A O 1
ATOM 1857 N N . ALA A 1 235 ? 14.875 -12.539 -11.742 1 98 235 ALA A N 1
ATOM 1858 C CA . ALA A 1 235 ? 14.383 -13.758 -11.117 1 98 235 ALA A CA 1
ATOM 1859 C C . ALA A 1 235 ? 13.047 -13.523 -10.414 1 98 235 ALA A C 1
ATOM 1861 O O . ALA A 1 235 ? 12.844 -12.477 -9.797 1 98 235 ALA A O 1
ATOM 1862 N N . ALA A 1 236 ? 12.172 -14.492 -10.523 1 98.06 236 ALA A N 1
ATOM 1863 C CA . ALA A 1 236 ? 10.859 -14.43 -9.883 1 98.06 236 ALA A CA 1
ATOM 1864 C C . ALA A 1 236 ? 10.195 -15.797 -9.859 1 98.06 236 ALA A C 1
ATOM 1866 O O . ALA A 1 236 ? 10.508 -16.672 -10.68 1 98.06 236 ALA A O 1
ATOM 1867 N N . GLY A 1 237 ? 9.211 -15.961 -8.906 1 96.75 237 GLY A N 1
ATOM 1868 C CA . GLY A 1 237 ? 8.477 -17.219 -8.891 1 96.75 237 GLY A CA 1
ATOM 1869 C C . GLY A 1 237 ? 7.375 -17.25 -7.848 1 96.75 237 GLY A C 1
ATOM 1870 O O . GLY A 1 237 ? 7.43 -16.516 -6.859 1 96.75 237 GLY A O 1
ATOM 1871 N N . GLY A 1 238 ? 6.438 -18.094 -8.109 1 97.31 238 GLY A N 1
ATOM 1872 C CA . GLY A 1 238 ? 5.422 -18.359 -7.105 1 97.31 238 GLY A CA 1
ATOM 1873 C C . GLY A 1 238 ? 5.969 -19.031 -5.859 1 97.31 238 GLY A C 1
ATOM 1874 O O . GLY A 1 238 ? 6.984 -19.734 -5.918 1 97.31 238 GLY A O 1
ATOM 1875 N N . LEU A 1 239 ? 5.328 -18.766 -4.781 1 98.38 239 LEU A N 1
ATOM 1876 C CA . LEU A 1 239 ? 5.785 -19.297 -3.506 1 98.38 239 LEU A CA 1
ATOM 1877 C C . LEU A 1 239 ? 5.078 -20.609 -3.184 1 98.38 239 LEU A C 1
ATOM 1879 O O . LEU A 1 239 ? 3.898 -20.625 -2.826 1 98.38 239 LEU A O 1
ATOM 1883 N N . PRO A 1 240 ? 5.762 -21.719 -3.244 1 97.88 240 PRO A N 1
ATOM 1884 C CA . PRO A 1 240 ? 5.145 -22.984 -2.875 1 97.88 240 PRO A CA 1
ATOM 1885 C C . PRO A 1 240 ? 4.785 -23.062 -1.393 1 97.88 240 PRO A C 1
ATOM 1887 O O . PRO A 1 240 ? 5.422 -22.406 -0.564 1 97.88 240 PRO A O 1
ATOM 1890 N N . SER A 1 241 ? 3.809 -23.875 -1.113 1 97.75 241 SER A N 1
ATOM 1891 C CA . SER A 1 241 ? 3.385 -24.062 0.27 1 97.75 241 SER A CA 1
ATOM 1892 C C . SER A 1 241 ? 4.547 -24.516 1.146 1 97.75 241 SER A C 1
ATOM 1894 O O . SER A 1 241 ? 5.305 -25.406 0.763 1 97.75 241 SER A O 1
ATOM 1896 N N . GLY A 1 242 ? 4.703 -23.812 2.244 1 96 242 GLY A N 1
ATOM 1897 C CA . GLY A 1 242 ? 5.656 -24.25 3.254 1 96 242 GLY A CA 1
ATOM 1898 C C . GLY A 1 242 ? 7.055 -23.703 3.035 1 96 242 GLY A C 1
ATOM 1899 O O . GLY A 1 242 ? 7.93 -23.875 3.883 1 96 242 GLY A O 1
ATOM 1900 N N . MET A 1 243 ? 7.297 -23.141 1.956 1 97.44 243 MET A N 1
ATOM 1901 C CA . MET A 1 243 ? 8.625 -22.609 1.668 1 97.44 243 MET A CA 1
ATOM 1902 C C . MET A 1 243 ? 8.758 -21.172 2.172 1 97.44 243 MET A C 1
ATOM 1904 O O . MET A 1 243 ? 7.832 -20.375 2.025 1 97.44 243 MET A O 1
ATOM 1908 N N . LEU A 1 244 ? 9.898 -20.844 2.766 1 97.88 244 LEU A N 1
ATOM 1909 C CA . LEU A 1 244 ? 10.18 -19.469 3.164 1 97.88 244 LEU A CA 1
ATOM 1910 C C . LEU A 1 244 ? 10.391 -18.578 1.943 1 97.88 244 LEU A C 1
ATOM 1912 O O . LEU A 1 244 ? 10.852 -19.047 0.9 1 97.88 244 LEU A O 1
ATOM 1916 N N . VAL A 1 245 ? 10.125 -17.344 2.104 1 98.69 245 VAL A N 1
ATOM 1917 C CA . VAL A 1 245 ? 10.234 -16.391 1 1 98.69 245 VAL A CA 1
ATOM 1918 C C . VAL A 1 245 ? 11.688 -16.312 0.526 1 98.69 245 VAL A C 1
ATOM 1920 O O . VAL A 1 245 ? 11.961 -16.391 -0.674 1 98.69 245 VAL A O 1
ATOM 1923 N N . LYS A 1 246 ? 12.586 -16.219 1.438 1 98.5 246 LYS A N 1
ATOM 1924 C CA . LYS A 1 246 ? 14 -16.109 1.094 1 98.5 246 LYS A CA 1
ATOM 1925 C C . LYS A 1 246 ? 14.492 -17.359 0.387 1 98.5 246 LYS A C 1
ATOM 1927 O O . LYS A 1 246 ? 15.266 -17.281 -0.569 1 98.5 246 LYS A O 1
ATOM 1932 N N . ASP A 1 247 ? 14.055 -18.5 0.864 1 98.44 247 ASP A N 1
ATOM 1933 C CA . ASP A 1 247 ? 14.438 -19.766 0.226 1 98.44 247 ASP A CA 1
ATOM 1934 C C . ASP A 1 247 ? 13.93 -19.828 -1.213 1 98.44 247 ASP A C 1
ATOM 1936 O O . ASP A 1 247 ? 14.641 -20.266 -2.109 1 98.44 247 ASP A O 1
ATOM 1940 N N . CYS A 1 248 ? 12.711 -19.391 -1.344 1 98.5 248 CYS A N 1
ATOM 1941 C CA . CYS A 1 248 ? 12.156 -19.344 -2.689 1 98.5 248 CYS A CA 1
ATOM 1942 C C . CYS A 1 248 ? 12.953 -18.422 -3.59 1 98.5 248 CYS A C 1
ATOM 1944 O O . CYS A 1 248 ? 13.25 -18.75 -4.738 1 98.5 248 CYS A O 1
ATOM 1946 N N . LEU A 1 249 ? 13.344 -17.297 -3.041 1 98.62 249 LEU A N 1
ATOM 1947 C CA . LEU A 1 249 ? 14.156 -16.344 -3.789 1 98.62 249 LEU A CA 1
ATOM 1948 C C . LEU A 1 249 ? 15.477 -16.969 -4.227 1 98.62 249 LEU A C 1
ATOM 1950 O O . LEU A 1 249 ? 15.867 -16.844 -5.387 1 98.62 249 LEU A O 1
ATOM 1954 N N . MET A 1 250 ? 16.109 -17.641 -3.338 1 98.5 250 MET A N 1
ATOM 1955 C CA . MET A 1 250 ? 17.391 -18.266 -3.625 1 98.5 250 MET A CA 1
ATOM 1956 C C . MET A 1 250 ? 17.25 -19.312 -4.723 1 98.5 250 MET A C 1
ATOM 1958 O O . MET A 1 250 ? 18.078 -19.391 -5.629 1 98.5 250 MET A O 1
ATOM 1962 N N . LYS A 1 251 ? 16.25 -20.062 -4.582 1 97.88 251 LYS A N 1
ATOM 1963 C CA . LYS A 1 251 ? 15.961 -21.094 -5.574 1 97.88 251 LYS A CA 1
ATOM 1964 C C . LYS A 1 251 ? 15.766 -20.484 -6.957 1 97.88 251 LYS A C 1
ATOM 1966 O O . LYS A 1 251 ? 16.375 -20.938 -7.93 1 97.88 251 LYS A O 1
ATOM 1971 N N . GLU A 1 252 ? 14.891 -19.438 -7.082 1 97.88 252 GLU A N 1
ATOM 1972 C CA . GLU A 1 252 ? 14.609 -18.812 -8.367 1 97.88 252 GLU A CA 1
ATOM 1973 C C . GLU A 1 252 ? 15.859 -18.156 -8.953 1 97.88 252 GLU A C 1
ATOM 1975 O O . GLU A 1 252 ? 16.062 -18.172 -10.164 1 97.88 252 GLU A O 1
ATOM 1980 N N . CYS A 1 253 ? 16.672 -17.562 -8.102 1 98.06 253 CYS A N 1
ATOM 1981 C CA . CYS A 1 253 ? 17.922 -16.953 -8.547 1 98.06 253 CYS A CA 1
ATOM 1982 C C . CYS A 1 253 ? 18.828 -17.984 -9.219 1 98.06 253 CYS A C 1
ATOM 1984 O O . CYS A 1 253 ? 19.391 -17.719 -10.273 1 98.06 253 CYS A O 1
ATOM 1986 N N . ALA A 1 254 ? 18.922 -19.141 -8.625 1 97.62 254 ALA A N 1
ATOM 1987 C CA . ALA A 1 254 ? 19.766 -20.203 -9.156 1 97.62 254 ALA A CA 1
ATOM 1988 C C . ALA A 1 254 ? 19.172 -20.781 -10.438 1 97.62 254 ALA A C 1
ATOM 1990 O O . ALA A 1 254 ? 19.875 -20.969 -11.438 1 97.62 254 ALA A O 1
ATOM 1991 N N . GLU A 1 255 ? 17.875 -21.016 -10.461 1 96 255 GLU A N 1
ATOM 1992 C CA . GLU A 1 255 ? 17.203 -21.703 -11.562 1 96 255 GLU A CA 1
ATOM 1993 C C . GLU A 1 255 ? 17.109 -20.797 -12.789 1 96 255 GLU A C 1
ATOM 1995 O O . GLU A 1 255 ? 17.391 -21.234 -13.914 1 96 255 GLU A O 1
ATOM 2000 N N . GLU A 1 256 ? 16.734 -19.516 -12.555 1 95.19 256 GLU A N 1
ATOM 2001 C CA . GLU A 1 256 ? 16.375 -18.656 -13.688 1 95.19 256 GLU A CA 1
ATOM 2002 C C . GLU A 1 256 ? 17.578 -17.844 -14.172 1 95.19 256 GLU A C 1
ATOM 2004 O O . GLU A 1 256 ? 17.703 -17.578 -15.359 1 95.19 256 GLU A O 1
ATOM 2009 N N . ALA A 1 257 ? 18.531 -17.5 -13.305 1 97.38 257 ALA A N 1
ATOM 2010 C CA . ALA A 1 257 ? 19.531 -16.516 -13.695 1 97.38 257 ALA A CA 1
ATOM 2011 C C . ALA A 1 257 ? 20.938 -16.969 -13.289 1 97.38 257 ALA A C 1
ATOM 2013 O O . ALA A 1 257 ? 21.906 -16.219 -13.438 1 97.38 257 ALA A O 1
ATOM 2014 N N . SER A 1 258 ? 21.094 -18.141 -12.688 1 97.62 258 SER A N 1
ATOM 2015 C CA . SER A 1 258 ? 22.375 -18.703 -12.25 1 97.62 258 SER A CA 1
ATOM 2016 C C . SER A 1 258 ? 23.094 -17.719 -11.328 1 97.62 258 SER A C 1
ATOM 2018 O O . SER A 1 258 ? 24.312 -17.562 -11.414 1 97.62 258 SER A O 1
ATOM 2020 N N . ILE A 1 259 ? 22.391 -17.016 -10.516 1 98 259 ILE A N 1
ATOM 2021 C CA . ILE A 1 259 ? 23.016 -16.188 -9.492 1 98 259 ILE A CA 1
ATOM 2022 C C . ILE A 1 259 ? 23.5 -17.078 -8.344 1 98 259 ILE A C 1
ATOM 2024 O O . ILE A 1 259 ? 22.719 -17.766 -7.703 1 98 259 ILE A O 1
ATOM 2028 N N . PRO A 1 260 ? 24.766 -17.016 -8.117 1 97.38 260 PRO A N 1
ATOM 2029 C CA . PRO A 1 260 ? 25.281 -17.875 -7.051 1 97.38 260 PRO A CA 1
ATOM 2030 C C . PRO A 1 260 ? 24.734 -17.516 -5.676 1 97.38 260 PRO A C 1
ATOM 2032 O O . PRO A 1 260 ? 24.391 -16.359 -5.426 1 97.38 260 PRO A O 1
ATOM 2035 N N . GLU A 1 261 ? 24.75 -18.453 -4.852 1 97.75 261 GLU A N 1
ATOM 2036 C CA . GLU A 1 261 ? 24.156 -18.312 -3.521 1 97.75 261 GLU A CA 1
ATOM 2037 C C . GLU A 1 261 ? 24.812 -17.156 -2.75 1 97.75 261 GLU A C 1
ATOM 2039 O O . GLU A 1 261 ? 24.125 -16.406 -2.072 1 97.75 261 GLU A O 1
ATOM 2044 N N . PHE A 1 262 ? 26.125 -17.016 -2.824 1 97.12 262 PHE A N 1
ATOM 2045 C CA . PHE A 1 262 ? 26.844 -16.031 -2.021 1 97.12 262 PHE A CA 1
ATOM 2046 C C . PHE A 1 262 ? 26.5 -14.609 -2.471 1 97.12 262 PHE A C 1
ATOM 2048 O O . PHE A 1 262 ? 26.672 -13.656 -1.711 1 97.12 262 PHE A O 1
ATOM 2055 N N . ILE A 1 263 ? 26.031 -14.445 -3.697 1 98 263 ILE A N 1
ATOM 2056 C CA . ILE A 1 263 ? 25.562 -13.148 -4.172 1 98 263 ILE A CA 1
ATOM 2057 C C . ILE A 1 263 ? 24.078 -12.992 -3.83 1 98 263 ILE A C 1
ATOM 2059 O O . ILE A 1 263 ? 23.672 -11.953 -3.307 1 98 263 ILE A O 1
ATOM 2063 N N . ALA A 1 264 ? 23.266 -14.016 -4.105 1 98.5 264 ALA A N 1
ATOM 2064 C CA . ALA A 1 264 ? 21.828 -13.984 -3.908 1 98.5 264 ALA A CA 1
ATOM 2065 C C . ALA A 1 264 ? 21.469 -13.695 -2.451 1 98.5 264 ALA A C 1
ATOM 2067 O O . ALA A 1 264 ? 20.469 -13.039 -2.166 1 98.5 264 ALA A O 1
ATOM 2068 N N . GLU A 1 265 ? 22.297 -14.133 -1.538 1 98 265 GLU A N 1
ATOM 2069 C CA . GLU A 1 265 ? 22.016 -13.977 -0.112 1 98 265 GLU A CA 1
ATOM 2070 C C . GLU A 1 265 ? 22.047 -12.5 0.294 1 98 265 GLU A C 1
ATOM 2072 O O . GLU A 1 265 ? 21.5 -12.133 1.341 1 98 265 GLU A O 1
ATOM 2077 N N . LYS A 1 266 ? 22.594 -11.648 -0.507 1 98.12 266 LYS A N 1
ATOM 2078 C CA . LYS A 1 266 ? 22.719 -10.227 -0.203 1 98.12 266 LYS A CA 1
ATOM 2079 C C . LYS A 1 266 ? 21.453 -9.469 -0.596 1 98.12 266 LYS A C 1
ATOM 2081 O O . LYS A 1 266 ? 21.344 -8.273 -0.344 1 98.12 266 LYS A O 1
ATOM 2086 N N . ALA A 1 267 ? 20.516 -10.18 -1.221 1 98.75 267 ALA A N 1
ATOM 2087 C CA . ALA A 1 267 ? 19.266 -9.539 -1.585 1 98.75 267 ALA A CA 1
ATOM 2088 C C . ALA A 1 267 ? 18.547 -9.008 -0.35 1 98.75 267 ALA A C 1
ATOM 2090 O O . ALA A 1 267 ? 18.516 -9.664 0.694 1 98.75 267 ALA A O 1
ATOM 2091 N N . VAL A 1 268 ? 18 -7.812 -0.462 1 98.5 268 VAL A N 1
ATOM 2092 C CA . VAL A 1 268 ? 17.328 -7.145 0.654 1 98.5 268 VAL A CA 1
ATOM 2093 C C . VAL A 1 268 ? 15.828 -7.078 0.4 1 98.5 268 VAL A C 1
ATOM 2095 O O . VAL A 1 268 ? 15.391 -6.605 -0.652 1 98.5 268 VAL A O 1
ATOM 2098 N N . PRO A 1 269 ? 15.031 -7.656 1.373 1 98.75 269 PRO A N 1
ATOM 2099 C CA . PRO A 1 269 ? 13.594 -7.453 1.21 1 98.75 269 PRO A CA 1
ATOM 2100 C C . PRO A 1 269 ? 13.195 -5.977 1.244 1 98.75 269 PRO A C 1
ATOM 2102 O O . PRO A 1 269 ? 13.742 -5.207 2.041 1 98.75 269 PRO A O 1
ATOM 2105 N N . ALA A 1 270 ? 12.305 -5.609 0.396 1 98.75 270 ALA A N 1
ATOM 2106 C CA . ALA A 1 270 ? 11.945 -4.199 0.258 1 98.75 270 ALA A CA 1
ATOM 2107 C C . ALA A 1 270 ? 10.438 -4.004 0.344 1 98.75 270 ALA A C 1
ATOM 2109 O O . ALA A 1 270 ? 9.914 -2.963 -0.065 1 98.75 270 ALA A O 1
ATOM 2110 N N . GLY A 1 271 ? 9.734 -4.965 0.84 1 98.62 271 GLY A N 1
ATOM 2111 C CA . GLY A 1 271 ? 8.289 -4.883 0.943 1 98.62 271 GLY A CA 1
ATOM 2112 C C . GLY A 1 271 ? 7.57 -5.918 0.095 1 98.62 271 GLY A C 1
ATOM 2113 O O . GLY A 1 271 ? 8.078 -7.023 -0.105 1 98.62 271 GLY A O 1
ATOM 2114 N N . ALA A 1 272 ? 6.348 -5.578 -0.284 1 98.81 272 ALA A N 1
ATOM 2115 C CA . ALA A 1 272 ? 5.516 -6.383 -1.172 1 98.81 272 ALA A CA 1
ATOM 2116 C C . ALA A 1 272 ? 4.48 -5.52 -1.889 1 98.81 272 ALA A C 1
ATOM 2118 O O . ALA A 1 272 ? 4.137 -4.434 -1.416 1 98.81 272 ALA A O 1
ATOM 2119 N N . ILE A 1 273 ? 4.102 -5.984 -2.996 1 98.75 273 ILE A N 1
ATOM 2120 C CA . ILE A 1 273 ? 2.975 -5.371 -3.691 1 98.75 273 ILE A CA 1
ATOM 2121 C C . ILE A 1 273 ? 1.782 -6.324 -3.686 1 98.75 273 ILE A C 1
ATOM 2123 O O . ILE A 1 273 ? 1.95 -7.539 -3.566 1 98.75 273 ILE A O 1
ATOM 2127 N N . SER A 1 274 ? 0.607 -5.809 -3.773 1 98.44 274 SER A N 1
ATOM 2128 C CA . SER A 1 274 ? -0.627 -6.586 -3.811 1 98.44 274 SER A CA 1
ATOM 2129 C C . SER A 1 274 ? -1.603 -6.023 -4.84 1 98.44 274 SER A C 1
ATOM 2131 O O . SER A 1 274 ? -1.725 -4.809 -4.988 1 98.44 274 SER A O 1
ATOM 2133 N N . TYR A 1 275 ? -2.184 -6.836 -5.574 1 98.38 275 TYR A N 1
ATOM 2134 C CA . TYR A 1 275 ? -3.145 -6.5 -6.617 1 98.38 275 TYR A CA 1
ATOM 2135 C C . TYR A 1 275 ? -4.129 -7.641 -6.844 1 98.38 275 TYR A C 1
ATOM 2137 O O . TYR A 1 275 ? -3.934 -8.742 -6.332 1 98.38 275 TYR A O 1
ATOM 2145 N N . PHE A 1 276 ? -5.246 -7.367 -7.531 1 98.5 276 PHE A N 1
ATOM 2146 C CA . PHE A 1 276 ? -6.309 -8.336 -7.742 1 98.5 276 PHE A CA 1
ATOM 2147 C C . PHE A 1 276 ? -6.926 -8.18 -9.125 1 98.5 276 PHE A C 1
ATOM 2149 O O . PHE A 1 276 ? -7.602 -7.184 -9.398 1 98.5 276 PHE A O 1
ATOM 2156 N N . TYR A 1 277 ? -6.648 -9.148 -10.008 1 98.12 277 TYR A N 1
ATOM 2157 C CA . TYR A 1 277 ? -7.215 -9.055 -11.344 1 98.12 277 TYR A CA 1
ATOM 2158 C C . TYR A 1 277 ? -7.961 -10.336 -11.711 1 98.12 277 TYR A C 1
ATOM 2160 O O . TYR A 1 277 ? -7.93 -11.312 -10.961 1 98.12 277 TYR A O 1
ATOM 2168 N N . GLU A 1 278 ? -8.703 -10.305 -12.742 1 97.88 278 GLU A N 1
ATOM 2169 C CA . GLU A 1 278 ? -9.391 -11.469 -13.312 1 97.88 278 GLU A CA 1
ATOM 2170 C C . GLU A 1 278 ? -9.156 -11.562 -14.812 1 97.88 278 GLU A C 1
ATOM 2172 O O . GLU A 1 278 ? -8.93 -10.555 -15.477 1 97.88 278 GLU A O 1
ATOM 2177 N N . ASP A 1 279 ? -9.031 -12.703 -15.273 1 95.56 279 ASP A N 1
ATOM 2178 C CA . ASP A 1 279 ? -8.977 -12.961 -16.703 1 95.56 279 ASP A CA 1
ATOM 2179 C C . ASP A 1 279 ? -9.68 -14.273 -17.047 1 95.56 279 ASP A C 1
ATOM 2181 O O . ASP A 1 279 ? -10.5 -14.766 -16.281 1 95.56 279 ASP A O 1
ATOM 2185 N N . GLU A 1 280 ? -9.445 -14.789 -18.219 1 94.62 280 GLU A N 1
ATOM 2186 C CA . GLU A 1 280 ? -10.18 -15.961 -18.703 1 94.62 280 GLU A CA 1
ATOM 2187 C C . GLU A 1 280 ? -9.906 -17.172 -17.812 1 94.62 280 GLU A C 1
ATOM 2189 O O . GLU A 1 280 ? -10.711 -18.109 -17.781 1 94.62 280 GLU A O 1
ATOM 2194 N N . ARG A 1 281 ? -8.852 -17.141 -17.094 1 95.62 281 ARG A N 1
ATOM 2195 C CA . ARG A 1 281 ? -8.492 -18.266 -16.25 1 95.62 281 ARG A CA 1
ATOM 2196 C C . ARG A 1 281 ? -9.25 -18.234 -14.922 1 95.62 281 ARG A C 1
ATOM 2198 O O . ARG A 1 281 ? -9.594 -19.281 -14.367 1 95.62 281 ARG A O 1
ATOM 2205 N N . GLY A 1 282 ? -9.391 -17.062 -14.391 1 97.75 282 GLY A N 1
ATOM 2206 C CA . GLY A 1 282 ? -10.055 -16.922 -13.102 1 97.75 282 GLY A CA 1
ATOM 2207 C C . GLY A 1 282 ? -9.656 -15.664 -12.352 1 97.75 282 GLY A C 1
ATOM 2208 O O . GLY A 1 282 ? -9.484 -14.609 -12.953 1 97.75 282 GLY A O 1
ATOM 2209 N N . LEU A 1 283 ? -9.688 -15.812 -11.016 1 98.56 283 LEU A N 1
ATOM 2210 C CA . LEU A 1 283 ? -9.406 -14.695 -10.117 1 98.56 283 LEU A CA 1
ATOM 2211 C C . LEU A 1 283 ? -7.992 -14.789 -9.555 1 98.56 283 LEU A C 1
ATOM 2213 O O . LEU A 1 283 ? -7.586 -15.844 -9.055 1 98.56 283 LEU A O 1
ATOM 2217 N N . PHE A 1 284 ? -7.258 -13.703 -9.648 1 98.38 284 PHE A N 1
ATOM 2218 C CA . PHE A 1 284 ? -5.875 -13.695 -9.188 1 98.38 284 PHE A CA 1
ATOM 2219 C C . PHE A 1 284 ? -5.668 -12.625 -8.117 1 98.38 284 PHE A C 1
ATOM 2221 O O . PHE A 1 284 ? -5.398 -11.469 -8.438 1 98.38 284 PHE A O 1
ATOM 2228 N N . ASP A 1 285 ? -5.871 -13.016 -6.871 1 98 285 ASP A N 1
ATOM 2229 C CA . ASP A 1 285 ? -5.512 -12.211 -5.707 1 98 285 ASP A CA 1
ATOM 2230 C C . ASP A 1 285 ? -4.062 -12.461 -5.297 1 98 285 ASP A C 1
ATOM 2232 O O . ASP A 1 285 ? -3.762 -13.461 -4.645 1 98 285 ASP A O 1
ATOM 2236 N N . GLU A 1 286 ? -3.158 -11.5 -5.66 1 98.25 286 GLU A N 1
ATOM 2237 C CA . GLU A 1 286 ? -1.738 -11.82 -5.543 1 98.25 286 GLU A CA 1
ATOM 2238 C C . GLU A 1 286 ? -1.015 -10.82 -4.652 1 98.25 286 GLU A C 1
ATOM 2240 O O . GLU A 1 286 ? -1.316 -9.625 -4.68 1 98.25 286 GLU A O 1
ATOM 2245 N N . THR A 1 287 ? -0.18 -11.273 -3.846 1 98.56 287 THR A N 1
ATOM 2246 C CA . THR A 1 287 ? 0.839 -10.523 -3.121 1 98.56 287 THR A CA 1
ATOM 2247 C C . THR A 1 287 ? 2.236 -11 -3.5 1 98.56 287 THR A C 1
ATOM 2249 O O . THR A 1 287 ? 2.539 -12.195 -3.398 1 98.56 287 THR A O 1
ATOM 2252 N N . GLN A 1 288 ? 3.066 -10.109 -4.023 1 98.81 288 GLN A N 1
ATOM 2253 C CA . GLN A 1 288 ? 4.426 -10.43 -4.445 1 98.81 288 GLN A CA 1
ATOM 2254 C C . GLN A 1 288 ? 5.453 -9.781 -3.523 1 98.81 288 GLN A C 1
ATOM 2256 O O . GLN A 1 288 ? 5.516 -8.555 -3.42 1 98.81 288 GLN A O 1
ATOM 2261 N N . PHE A 1 289 ? 6.203 -10.609 -2.842 1 98.94 289 PHE A N 1
ATOM 2262 C CA . PHE A 1 289 ? 7.301 -10.078 -2.043 1 98.94 289 PHE A CA 1
ATOM 2263 C C . PHE A 1 289 ? 8.414 -9.547 -2.936 1 98.94 289 PHE A C 1
ATOM 2265 O O . PHE A 1 289 ? 8.766 -10.18 -3.938 1 98.94 289 PHE A O 1
ATOM 2272 N N . VAL A 1 290 ? 8.953 -8.398 -2.596 1 98.94 290 VAL A N 1
ATOM 2273 C CA . VAL A 1 290 ? 9.914 -7.699 -3.443 1 98.94 290 VAL A CA 1
ATOM 2274 C C . VAL A 1 290 ? 11.289 -7.711 -2.779 1 98.94 290 VAL A C 1
ATOM 2276 O O . VAL A 1 290 ? 11.414 -7.395 -1.595 1 98.94 290 VAL A O 1
ATOM 2279 N N . TYR A 1 291 ? 12.273 -8.094 -3.5 1 98.94 291 TYR A N 1
ATOM 2280 C CA . TYR A 1 291 ? 13.664 -8.00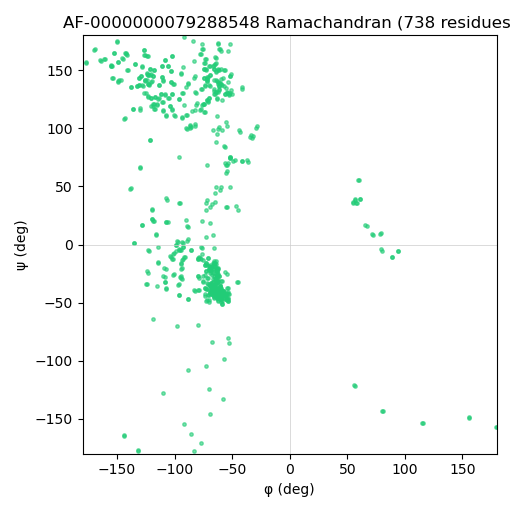8 -3.074 1 98.94 291 TYR A CA 1
ATOM 2281 C C . TYR A 1 291 ? 14.492 -7.191 -4.059 1 98.94 291 TYR A C 1
ATOM 2283 O O . TYR A 1 291 ? 14.219 -7.191 -5.262 1 98.94 291 TYR A O 1
ATOM 2291 N N . ASP A 1 292 ? 15.43 -6.488 -3.559 1 98.88 292 ASP A N 1
ATOM 2292 C CA . ASP A 1 292 ? 16.422 -5.773 -4.352 1 98.88 292 ASP A CA 1
ATOM 2293 C C . ASP A 1 292 ? 17.812 -6.363 -4.148 1 98.88 292 ASP A C 1
ATOM 2295 O O . ASP A 1 292 ? 18.188 -6.707 -3.025 1 98.88 292 ASP A O 1
ATOM 2299 N N . LEU A 1 293 ? 18.516 -6.504 -5.223 1 98.81 293 LEU A N 1
ATOM 2300 C CA . LEU A 1 293 ? 19.859 -7.043 -5.16 1 98.81 293 LEU A CA 1
ATOM 2301 C C . LEU A 1 293 ? 20.812 -6.234 -6.039 1 98.81 293 LEU A C 1
ATOM 2303 O O . LEU A 1 293 ? 20.609 -6.141 -7.254 1 98.81 293 LEU A O 1
ATOM 2307 N N . GLU A 1 294 ? 21.781 -5.613 -5.441 1 98.38 294 GLU A N 1
ATOM 2308 C CA . GLU A 1 294 ? 22.859 -4.992 -6.211 1 98.38 294 GLU A CA 1
ATOM 2309 C C . GLU A 1 294 ? 23.844 -6.035 -6.711 1 98.38 294 GLU A C 1
ATOM 2311 O O . GLU A 1 294 ? 24.516 -6.695 -5.914 1 98.38 294 GLU A O 1
ATOM 2316 N N . LEU A 1 295 ? 23.922 -6.148 -7.961 1 98.44 295 LEU A N 1
ATOM 2317 C CA . LEU A 1 295 ? 24.844 -7.102 -8.586 1 98.44 295 LEU A CA 1
ATOM 2318 C C . LEU A 1 295 ? 26.156 -6.43 -8.945 1 98.44 295 LEU A C 1
ATOM 2320 O O . LEU A 1 295 ? 26.188 -5.246 -9.289 1 98.44 295 LEU A O 1
ATOM 2324 N N . PRO A 1 296 ? 27.25 -7.215 -8.859 1 96.62 296 PRO A N 1
ATOM 2325 C CA . PRO A 1 296 ? 28.516 -6.652 -9.344 1 96.62 296 PRO A CA 1
ATOM 2326 C C . PRO A 1 296 ? 28.438 -6.195 -10.797 1 96.62 296 PRO A C 1
ATOM 2328 O O . PRO A 1 296 ? 27.734 -6.801 -11.602 1 96.62 296 PRO A O 1
ATOM 2331 N N . ALA A 1 297 ? 29.219 -5.203 -11.094 1 94.69 297 ALA A N 1
ATOM 2332 C CA . ALA A 1 297 ? 29.172 -4.605 -12.43 1 94.69 297 ALA A CA 1
ATOM 2333 C C . ALA A 1 297 ? 29.578 -5.613 -13.5 1 94.69 297 ALA A C 1
ATOM 2335 O O . ALA A 1 297 ? 29.141 -5.527 -14.648 1 94.69 297 ALA A O 1
ATOM 2336 N N . ASP A 1 298 ? 30.344 -6.598 -13.117 1 94.81 298 ASP A N 1
ATOM 2337 C CA . ASP A 1 298 ? 30.859 -7.555 -14.094 1 94.81 298 ASP A CA 1
ATOM 2338 C C . ASP A 1 298 ? 30.016 -8.836 -14.102 1 94.81 298 ASP A C 1
ATOM 2340 O O . ASP A 1 298 ? 30.281 -9.75 -14.875 1 94.81 298 ASP A O 1
ATOM 2344 N N . PHE A 1 299 ? 29.016 -8.859 -13.266 1 96.81 299 PHE A N 1
ATOM 2345 C CA . PHE A 1 299 ? 28.156 -10.031 -13.242 1 96.81 299 PHE A CA 1
ATOM 2346 C C . PHE A 1 299 ? 27.25 -10.062 -14.461 1 96.81 299 PHE A C 1
ATOM 2348 O O . PHE A 1 299 ? 26.688 -9.031 -14.852 1 96.81 299 PHE A O 1
ATOM 2355 N N . VAL A 1 300 ? 27.109 -11.266 -15.055 1 97.06 300 VAL A N 1
ATOM 2356 C CA . VAL A 1 300 ? 26.172 -11.484 -16.156 1 97.06 300 VAL A CA 1
ATOM 2357 C C . VAL A 1 300 ? 25.328 -12.719 -15.859 1 97.06 300 VAL A C 1
ATOM 2359 O O . VAL A 1 300 ? 25.844 -13.828 -15.734 1 97.06 300 VAL A O 1
ATOM 2362 N N . PRO A 1 301 ? 24.062 -12.492 -15.742 1 97.56 301 PRO A N 1
ATOM 2363 C CA . PRO A 1 301 ? 23.219 -13.672 -15.523 1 97.56 301 PRO A CA 1
ATOM 2364 C C . PRO A 1 301 ? 23.297 -14.664 -16.688 1 97.56 301 PRO A C 1
ATOM 2366 O O . PRO A 1 301 ? 23.516 -14.273 -17.828 1 97.56 301 PRO A O 1
ATOM 2369 N N . GLN A 1 302 ? 23.125 -15.93 -16.375 1 96.44 302 GLN A N 1
ATOM 2370 C CA . GLN A 1 302 ? 23.141 -17 -17.375 1 96.44 302 GLN A CA 1
ATOM 2371 C C . GLN A 1 302 ? 21.844 -17.812 -17.312 1 96.44 302 GLN A C 1
ATOM 2373 O O . GLN A 1 302 ? 21.328 -18.094 -16.234 1 96.44 302 GLN A O 1
ATOM 2378 N N . ILE A 1 303 ? 21.438 -18.141 -18.469 1 93.5 303 ILE A N 1
ATOM 2379 C CA . ILE A 1 303 ? 20.25 -18.969 -18.578 1 93.5 303 ILE A CA 1
ATOM 2380 C C . ILE A 1 303 ? 20.562 -20.391 -18.109 1 93.5 303 ILE A C 1
ATOM 2382 O O . ILE A 1 303 ? 21.5 -21.031 -18.609 1 93.5 303 ILE A O 1
ATOM 2386 N N . ASN A 1 304 ? 19.844 -20.859 -17.156 1 86.94 304 ASN A N 1
ATOM 2387 C CA . ASN A 1 304 ? 20.109 -22.172 -16.594 1 86.94 304 ASN A CA 1
ATOM 2388 C C . ASN A 1 304 ? 19.031 -23.188 -16.984 1 86.94 304 ASN A C 1
ATOM 2390 O O . ASN A 1 304 ? 19.266 -24.391 -16.984 1 86.94 304 ASN A O 1
ATOM 2394 N N . ASP A 1 305 ? 17.859 -22.625 -17.203 1 84.88 305 ASP A N 1
ATOM 2395 C CA . ASP A 1 305 ? 16.766 -23.516 -17.547 1 84.88 305 ASP A CA 1
ATOM 2396 C C . ASP A 1 305 ? 16.016 -23 -18.781 1 84.88 305 ASP A C 1
ATOM 2398 O O . ASP A 1 305 ? 16.453 -22.062 -19.438 1 84.88 305 ASP A O 1
ATOM 2402 N N . ASP A 1 306 ? 15.023 -23.719 -19.094 1 88.25 306 ASP A N 1
ATOM 2403 C CA . ASP A 1 306 ? 14.328 -23.406 -20.344 1 88.25 306 ASP A CA 1
ATOM 2404 C C . ASP A 1 306 ? 13.227 -22.375 -20.125 1 88.25 306 ASP A C 1
ATOM 2406 O O . ASP A 1 306 ? 12.398 -22.141 -21 1 88.25 306 ASP A O 1
ATOM 2410 N N . GLU A 1 307 ? 13.25 -21.703 -18.984 1 89.69 307 GLU A N 1
ATOM 2411 C CA . GLU A 1 307 ? 12.164 -20.797 -18.656 1 89.69 307 GLU A CA 1
ATOM 2412 C C . GLU A 1 307 ? 12.5 -19.375 -19.094 1 89.69 307 GLU A C 1
ATOM 2414 O O . GLU A 1 307 ? 11.602 -18.531 -19.219 1 89.69 307 GLU A O 1
ATOM 2419 N N . VAL A 1 308 ? 13.781 -19.109 -19.281 1 93.31 308 VAL A N 1
ATOM 2420 C CA . VAL A 1 308 ? 14.273 -17.797 -19.688 1 93.31 308 VAL A CA 1
ATOM 2421 C C . VAL A 1 308 ? 15.016 -17.922 -21.016 1 93.31 308 VAL A C 1
ATOM 2423 O O . VAL A 1 308 ? 15.766 -18.875 -21.234 1 93.31 308 VAL A O 1
ATOM 2426 N N . THR A 1 309 ? 14.844 -16.969 -21.938 1 94.88 309 THR A N 1
ATOM 2427 C CA . THR A 1 309 ? 15.492 -17.078 -23.234 1 94.88 309 THR A CA 1
ATOM 2428 C C . THR A 1 309 ? 16.641 -16.062 -23.359 1 94.88 309 THR A C 1
ATOM 2430 O O . THR A 1 309 ? 17.594 -16.297 -24.094 1 94.88 309 THR A O 1
ATOM 2433 N N . GLU A 1 310 ? 16.469 -14.953 -22.719 1 95.88 310 GLU A N 1
ATOM 2434 C CA . GLU A 1 310 ? 17.469 -13.891 -22.875 1 95.88 310 GLU A CA 1
ATOM 2435 C C . GLU A 1 310 ? 17.469 -12.961 -21.672 1 95.88 310 GLU A C 1
ATOM 2437 O O . GLU A 1 310 ? 16.484 -12.867 -20.953 1 95.88 310 GLU A O 1
ATOM 2442 N N . PHE A 1 311 ? 18.641 -12.398 -21.516 1 97.81 311 PHE A N 1
ATOM 2443 C CA . PHE A 1 311 ? 18.766 -11.336 -20.516 1 97.81 311 PHE A CA 1
ATOM 2444 C C . PHE A 1 311 ? 19.219 -10.039 -21.172 1 97.81 311 PHE A C 1
ATOM 2446 O O . PHE A 1 311 ? 19.984 -10.047 -22.125 1 97.81 311 PHE A O 1
ATOM 2453 N N . TYR A 1 312 ? 18.75 -8.93 -20.625 1 97.75 312 TYR A N 1
ATOM 2454 C CA . TYR A 1 312 ? 19.109 -7.578 -21.031 1 97.75 312 TYR A CA 1
ATOM 2455 C C . TYR A 1 312 ? 19.609 -6.766 -19.844 1 97.75 312 TYR A C 1
ATOM 2457 O O . TYR A 1 312 ? 19.094 -6.902 -18.734 1 97.75 312 TYR A O 1
ATOM 2465 N N . LEU A 1 313 ? 20.578 -5.992 -20.094 1 98.31 313 LEU A N 1
ATOM 2466 C CA . LEU A 1 313 ? 20.984 -4.965 -19.125 1 98.31 313 LEU A CA 1
ATOM 2467 C C . LEU A 1 313 ? 20.578 -3.58 -19.625 1 98.31 313 LEU A C 1
ATOM 2469 O O . LEU A 1 313 ? 21.156 -3.059 -20.578 1 98.31 313 LEU A O 1
ATOM 2473 N N . TRP A 1 314 ? 19.609 -2.982 -18.953 1 98.31 314 TRP A N 1
ATOM 2474 C CA . TRP A 1 314 ? 19.062 -1.716 -19.422 1 98.31 314 TRP A CA 1
ATOM 2475 C C . TRP A 1 314 ? 19.219 -0.633 -18.359 1 98.31 314 TRP A C 1
ATOM 2477 O O . TRP A 1 314 ? 19.234 -0.929 -17.156 1 98.31 314 TRP A O 1
ATOM 2487 N N . THR A 1 315 ? 19.344 0.647 -18.875 1 98.19 315 THR A N 1
ATOM 2488 C CA . THR A 1 315 ? 19.234 1.774 -17.953 1 98.19 315 THR A CA 1
ATOM 2489 C C . THR A 1 315 ? 17.844 1.853 -17.328 1 98.19 315 THR A C 1
ATOM 2491 O O . THR A 1 315 ? 16.891 1.275 -17.859 1 98.19 315 THR A O 1
ATOM 2494 N N . LEU A 1 316 ? 17.719 2.555 -16.219 1 97.69 316 LEU A N 1
ATOM 2495 C CA . LEU A 1 316 ? 16.406 2.688 -15.602 1 97.69 316 LEU A CA 1
ATOM 2496 C C . LEU A 1 316 ? 15.438 3.418 -16.531 1 97.69 316 LEU A C 1
ATOM 2498 O O . LEU A 1 316 ? 14.242 3.141 -16.516 1 97.69 316 LEU A O 1
ATOM 2502 N N . GLN A 1 317 ? 16 4.328 -17.297 1 97.12 317 GLN A N 1
ATOM 2503 C CA . GLN A 1 317 ? 15.141 5.027 -18.25 1 97.12 317 GLN A CA 1
ATOM 2504 C C . GLN A 1 317 ? 14.57 4.059 -19.281 1 97.12 317 GLN A C 1
ATOM 2506 O O . GLN A 1 317 ? 13.383 4.121 -19.609 1 97.12 317 GLN A O 1
ATOM 2511 N N . GLU A 1 318 ? 15.391 3.188 -19.781 1 97.31 318 GLU A N 1
ATOM 2512 C CA . GLU A 1 318 ? 14.922 2.184 -20.734 1 97.31 318 GLU A CA 1
ATOM 2513 C C . GLU A 1 318 ? 13.883 1.262 -20.109 1 97.31 318 GLU A C 1
ATOM 2515 O O . GLU A 1 318 ? 12.859 0.962 -20.719 1 97.31 318 GLU A O 1
ATOM 2520 N N . VAL A 1 319 ? 14.164 0.838 -18.938 1 98.06 319 VAL A N 1
ATOM 2521 C CA . VAL A 1 319 ? 13.242 -0.046 -18.219 1 98.06 319 VAL A CA 1
ATOM 2522 C C . VAL A 1 319 ? 11.914 0.665 -18 1 98.06 319 VAL A C 1
ATOM 2524 O O . VAL A 1 319 ? 10.844 0.082 -18.219 1 98.06 319 VAL A O 1
ATOM 2527 N N . LYS A 1 320 ? 12 1.919 -17.562 1 97.69 320 LYS A N 1
ATOM 2528 C CA . LYS A 1 320 ? 10.805 2.725 -17.328 1 97.69 320 LYS A CA 1
ATOM 2529 C C . LYS A 1 320 ? 9.914 2.75 -18.578 1 97.69 320 LYS A C 1
ATOM 2531 O O . LYS A 1 320 ? 8.695 2.572 -18.484 1 97.69 320 LYS A O 1
ATOM 2536 N N . GLU A 1 321 ? 10.469 2.895 -19.688 1 97.12 321 GLU A N 1
ATOM 2537 C CA . GLU A 1 321 ? 9.703 2.953 -20.922 1 97.12 321 GLU A CA 1
ATOM 2538 C C . GLU A 1 321 ? 9.062 1.605 -21.25 1 97.12 321 GLU A C 1
ATOM 2540 O O . GLU A 1 321 ? 7.914 1.548 -21.688 1 97.12 321 GLU A O 1
ATOM 2545 N N . LYS A 1 322 ? 9.719 0.58 -20.969 1 97.38 322 LYS A N 1
ATOM 2546 C CA . LYS A 1 322 ? 9.258 -0.754 -21.344 1 97.38 322 LYS A CA 1
ATOM 2547 C C . LYS A 1 322 ? 8.117 -1.216 -20.438 1 97.38 322 LYS A C 1
ATOM 2549 O O . LYS A 1 322 ? 7.219 -1.935 -20.891 1 97.38 322 LYS A O 1
ATOM 2554 N N . ILE A 1 323 ? 8.109 -0.806 -19.203 1 97.88 323 ILE A N 1
ATOM 2555 C CA . ILE A 1 323 ? 7.094 -1.325 -18.297 1 97.88 323 ILE A CA 1
ATOM 2556 C C . ILE A 1 323 ? 5.738 -0.714 -18.625 1 97.88 323 ILE A C 1
ATOM 2558 O O . ILE A 1 323 ? 4.695 -1.271 -18.281 1 97.88 323 ILE A O 1
ATOM 2562 N N . ALA A 1 324 ? 5.754 0.34 -19.375 1 96.44 324 ALA A N 1
ATOM 2563 C CA . ALA A 1 324 ? 4.5 0.977 -19.766 1 96.44 324 ALA A CA 1
ATOM 2564 C C . ALA A 1 324 ? 4.02 0.454 -21.109 1 96.44 324 ALA A C 1
ATOM 2566 O O . ALA A 1 324 ? 2.914 0.779 -21.562 1 96.44 324 ALA A O 1
ATOM 2567 N N . SER A 1 325 ? 4.805 -0.281 -21.969 1 90.12 325 SER A N 1
ATOM 2568 C CA . SER A 1 325 ? 4.492 -0.725 -23.328 1 90.12 325 SER A CA 1
ATOM 2569 C C . SER A 1 325 ? 3.789 -2.078 -23.312 1 90.12 325 SER A C 1
ATOM 2571 O O . SER A 1 325 ? 3.441 -2.613 -24.359 1 90.12 325 SER A O 1
ATOM 2573 N N . LYS A 1 326 ? 3.42 -2.742 -22.359 1 86.19 326 LYS A N 1
ATOM 2574 C CA . LYS A 1 326 ? 2.748 -4.031 -22.219 1 86.19 326 LYS A CA 1
ATOM 2575 C C . LYS A 1 326 ? 3.678 -5.18 -22.594 1 86.19 326 LYS A C 1
ATOM 2577 O O . LYS A 1 326 ? 3.23 -6.312 -22.781 1 86.19 326 LYS A O 1
ATOM 2582 N N . GLU A 1 327 ? 4.922 -4.945 -22.797 1 94.75 327 GLU A N 1
ATOM 2583 C CA . GLU A 1 327 ? 5.902 -5.984 -23.109 1 94.75 327 GLU A CA 1
ATOM 2584 C C . GLU A 1 327 ? 6.25 -6.793 -21.859 1 94.75 327 GLU A C 1
ATOM 2586 O O . GLU A 1 327 ? 6.711 -7.93 -21.953 1 94.75 327 GLU A O 1
ATOM 2591 N N . PHE A 1 328 ? 6.141 -6.266 -20.75 1 97.75 328 PHE A N 1
ATOM 2592 C CA . PHE A 1 328 ? 6.43 -6.949 -19.484 1 97.75 328 PHE A CA 1
ATOM 2593 C C . PHE A 1 328 ? 5.234 -7.777 -19.047 1 97.75 328 PHE A C 1
ATOM 2595 O O . PHE A 1 328 ? 4.082 -7.402 -19.281 1 97.75 328 PHE A O 1
ATOM 2602 N N . LYS A 1 329 ? 5.527 -8.922 -18.438 1 97.38 329 LYS A N 1
ATOM 2603 C CA . LYS A 1 329 ? 4.512 -9.484 -17.562 1 97.38 329 LYS A CA 1
ATOM 2604 C C . LYS A 1 329 ? 4.02 -8.445 -16.547 1 97.38 329 LYS A C 1
ATOM 2606 O O . LYS A 1 329 ? 4.824 -7.797 -15.883 1 97.38 329 LYS A O 1
ATOM 2611 N N . PRO A 1 330 ? 2.732 -8.281 -16.422 1 97.19 330 PRO A N 1
ATOM 2612 C CA . PRO A 1 330 ? 2.199 -7.137 -15.688 1 97.19 330 PRO A CA 1
ATOM 2613 C C . PRO A 1 330 ? 2.725 -7.062 -14.25 1 97.19 330 PRO A C 1
ATOM 2615 O O . PRO A 1 330 ? 3.053 -5.977 -13.766 1 97.19 330 PRO A O 1
ATOM 2618 N N . ASN A 1 331 ? 2.789 -8.164 -13.531 1 97.44 331 ASN A N 1
ATOM 2619 C CA . ASN A 1 331 ? 3.258 -8.094 -12.156 1 97.44 331 ASN A CA 1
ATOM 2620 C C . ASN A 1 331 ? 4.719 -7.664 -12.078 1 97.44 331 ASN A C 1
ATOM 2622 O O . ASN A 1 331 ? 5.117 -6.973 -11.141 1 97.44 331 ASN A O 1
ATOM 2626 N N . CYS A 1 332 ? 5.512 -8.07 -13.07 1 98.56 332 CYS A N 1
ATOM 2627 C CA . CYS A 1 332 ? 6.902 -7.629 -13.117 1 98.56 332 CYS A CA 1
ATOM 2628 C C . CYS A 1 332 ? 6.988 -6.125 -13.344 1 98.56 332 CYS A C 1
ATOM 2630 O O . CYS A 1 332 ? 7.828 -5.449 -12.75 1 98.56 332 CYS A O 1
ATOM 2632 N N . ALA A 1 333 ? 6.137 -5.68 -14.234 1 98.69 333 ALA A N 1
ATOM 2633 C CA . ALA A 1 333 ? 6.07 -4.238 -14.461 1 98.69 333 ALA A CA 1
ATOM 2634 C C . ALA A 1 333 ? 5.738 -3.5 -13.164 1 98.69 333 ALA A C 1
ATOM 2636 O O . ALA A 1 333 ? 6.332 -2.461 -12.867 1 98.69 333 ALA A O 1
ATOM 2637 N N . LEU A 1 334 ? 4.816 -4.012 -12.375 1 98.81 334 LEU A N 1
ATOM 2638 C CA . LEU A 1 334 ? 4.426 -3.393 -11.109 1 98.81 334 LEU A CA 1
ATOM 2639 C C . LEU A 1 334 ? 5.586 -3.41 -10.117 1 98.81 334 LEU A C 1
ATOM 2641 O O . LEU A 1 334 ? 5.805 -2.436 -9.398 1 98.81 334 LEU A O 1
ATOM 2645 N N . VAL A 1 335 ? 6.309 -4.488 -10.055 1 98.88 335 VAL A N 1
ATOM 2646 C CA . VAL A 1 335 ? 7.449 -4.613 -9.156 1 98.88 335 VAL A CA 1
ATOM 2647 C C . VAL A 1 335 ? 8.5 -3.566 -9.508 1 98.88 335 VAL A C 1
ATOM 2649 O O . VAL A 1 335 ? 9.086 -2.936 -8.617 1 98.88 335 VAL A O 1
ATOM 2652 N N . ILE A 1 336 ? 8.727 -3.385 -10.766 1 98.88 336 ILE A N 1
ATOM 2653 C CA . ILE A 1 336 ? 9.711 -2.402 -11.219 1 98.88 336 ILE A CA 1
ATOM 2654 C C . ILE A 1 336 ? 9.195 -0.993 -10.938 1 98.8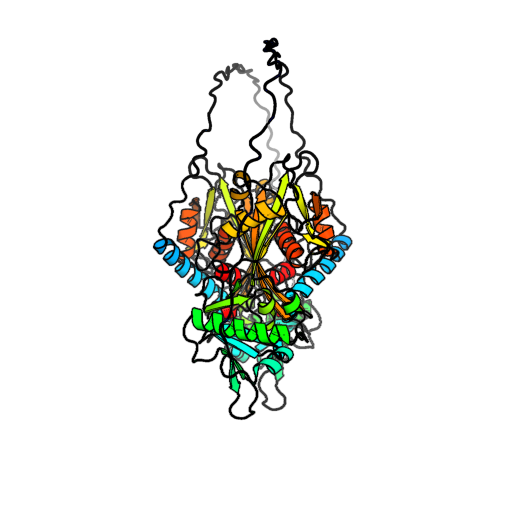8 336 ILE A C 1
ATOM 2656 O O . ILE A 1 336 ? 9.961 -0.117 -10.531 1 98.88 336 ILE A O 1
ATOM 2660 N N . LEU A 1 337 ? 7.91 -0.757 -11.188 1 98.88 337 LEU A N 1
ATOM 2661 C CA . LEU A 1 337 ? 7.316 0.526 -10.828 1 98.88 337 LEU A CA 1
ATOM 2662 C C . LEU A 1 337 ? 7.566 0.854 -9.359 1 98.88 337 LEU A C 1
ATOM 2664 O O . LEU A 1 337 ? 7.957 1.976 -9.031 1 98.88 337 LEU A O 1
ATOM 2668 N N . ASP A 1 338 ? 7.293 -0.101 -8.547 1 98.88 338 ASP A N 1
ATOM 2669 C CA . ASP A 1 338 ? 7.566 0.034 -7.121 1 98.88 338 ASP A CA 1
ATOM 2670 C C . ASP A 1 338 ? 9.023 0.429 -6.879 1 98.88 338 ASP A C 1
ATOM 2672 O O . ASP A 1 338 ? 9.305 1.301 -6.055 1 98.88 338 ASP A O 1
ATOM 2676 N N . PHE A 1 339 ? 9.945 -0.202 -7.523 1 98.88 339 PHE A N 1
ATOM 2677 C CA . PHE A 1 339 ? 11.375 0.086 -7.406 1 98.88 339 PHE A CA 1
ATOM 2678 C C . PHE A 1 339 ? 11.672 1.523 -7.816 1 98.88 339 PHE A C 1
ATOM 2680 O O . PHE A 1 339 ? 12.398 2.234 -7.121 1 98.88 339 PHE A O 1
ATOM 2687 N N . LEU A 1 340 ? 11.133 1.967 -8.938 1 98.81 340 LEU A N 1
ATOM 2688 C CA . LEU A 1 340 ? 11.359 3.314 -9.453 1 98.81 340 LEU A CA 1
ATOM 2689 C C . LEU A 1 340 ? 10.875 4.363 -8.453 1 98.81 340 LEU A C 1
ATOM 2691 O O . LEU A 1 340 ? 11.5 5.41 -8.289 1 98.81 340 LEU A O 1
ATOM 2695 N N . ILE A 1 341 ? 9.797 4.055 -7.777 1 98.75 341 ILE A N 1
ATOM 2696 C CA . ILE A 1 341 ? 9.242 4.969 -6.785 1 98.75 341 ILE A CA 1
ATOM 2697 C C . ILE A 1 341 ? 10.148 5.008 -5.555 1 98.75 341 ILE A C 1
ATOM 2699 O O . ILE A 1 341 ? 10.555 6.082 -5.105 1 98.75 341 ILE A O 1
ATOM 2703 N N . ARG A 1 342 ? 10.547 3.883 -5.062 1 98.31 342 ARG A N 1
ATOM 2704 C CA . ARG A 1 342 ? 11.328 3.795 -3.834 1 98.31 342 ARG A CA 1
ATOM 2705 C C . ARG A 1 342 ? 12.711 4.418 -4.02 1 98.31 342 ARG A C 1
ATOM 2707 O O . ARG A 1 342 ? 13.305 4.922 -3.064 1 98.31 342 ARG A O 1
ATOM 2714 N N . ARG A 1 343 ? 13.141 4.445 -5.285 1 97.12 343 ARG A N 1
ATOM 2715 C CA . ARG A 1 343 ? 14.484 4.949 -5.555 1 97.12 343 ARG A CA 1
ATOM 2716 C C . ARG A 1 343 ? 14.445 6.414 -5.977 1 97.12 343 ARG A C 1
ATOM 2718 O O . ARG A 1 343 ? 15.469 6.984 -6.355 1 97.12 343 ARG A O 1
ATOM 2725 N N . GLY A 1 344 ? 13.305 6.965 -5.996 1 97.69 344 GLY A N 1
ATOM 2726 C CA . GLY A 1 344 ? 13.156 8.383 -6.277 1 97.69 344 GLY A CA 1
ATOM 2727 C C . GLY A 1 344 ? 13.242 8.711 -7.754 1 97.69 344 GLY A C 1
ATOM 2728 O O . GLY A 1 344 ? 13.43 9.875 -8.125 1 97.69 344 GLY A O 1
ATOM 2729 N N . PHE A 1 345 ? 13.234 7.676 -8.57 1 97.75 345 PHE A N 1
ATOM 2730 C CA . PHE A 1 345 ? 13.234 7.898 -10.008 1 97.75 345 PHE A CA 1
ATOM 2731 C C . PHE A 1 345 ? 11.914 8.508 -10.461 1 97.75 345 PHE A C 1
ATOM 2733 O O . PHE A 1 345 ? 11.875 9.266 -11.438 1 97.75 345 PHE A O 1
ATOM 2740 N N . LEU A 1 346 ? 10.844 8.172 -9.883 1 97.94 346 LEU A N 1
ATOM 2741 C CA . LEU A 1 346 ? 9.547 8.828 -9.992 1 97.94 346 LEU A CA 1
ATOM 2742 C C . LEU A 1 346 ? 9.266 9.664 -8.742 1 97.94 346 LEU A C 1
ATOM 2744 O O . LEU A 1 346 ? 9.555 9.234 -7.625 1 97.94 346 LEU A O 1
ATOM 2748 N N . THR A 1 347 ? 8.68 10.859 -8.93 1 97.88 347 THR A N 1
ATOM 2749 C CA . THR A 1 347 ? 8.438 11.75 -7.801 1 97.88 347 THR A CA 1
ATOM 2750 C C . THR A 1 347 ? 6.988 12.219 -7.773 1 97.88 347 THR A C 1
ATOM 2752 O O . THR A 1 347 ? 6.328 12.273 -8.812 1 97.88 347 THR A O 1
ATOM 2755 N N . PRO A 1 348 ? 6.512 12.539 -6.582 1 98 348 PRO A N 1
ATOM 2756 C CA . PRO A 1 348 ? 5.113 12.969 -6.484 1 98 348 PRO A CA 1
ATOM 2757 C C . PRO A 1 348 ? 4.84 14.281 -7.219 1 98 348 PRO A C 1
ATOM 2759 O O . PRO A 1 348 ? 3.729 14.5 -7.707 1 98 348 PRO A O 1
ATOM 2762 N N . ASP A 1 349 ? 5.805 15.141 -7.332 1 97.69 349 ASP A N 1
ATOM 2763 C CA . ASP A 1 349 ? 5.598 16.438 -7.965 1 97.69 349 ASP A CA 1
ATOM 2764 C C . ASP A 1 349 ? 5.625 16.312 -9.484 1 97.69 349 ASP A C 1
ATOM 2766 O O . ASP A 1 349 ? 4.977 17.094 -10.188 1 97.69 349 ASP A O 1
ATOM 2770 N N . ALA A 1 350 ? 6.312 15.336 -10.008 1 96.75 350 ALA A N 1
ATOM 2771 C CA . ALA A 1 350 ? 6.504 15.242 -11.453 1 96.75 350 ALA A CA 1
ATOM 2772 C C . ALA A 1 350 ? 5.488 14.297 -12.086 1 96.75 350 ALA A C 1
ATOM 2774 O O . ALA A 1 350 ? 5.078 14.484 -13.227 1 96.75 350 ALA A O 1
ATOM 2775 N N . ASP A 1 351 ? 5.137 13.305 -11.414 1 97.56 351 ASP A N 1
ATOM 2776 C CA . ASP A 1 351 ? 4.281 12.281 -12.008 1 97.56 351 ASP A CA 1
ATOM 2777 C C . ASP A 1 351 ? 2.814 12.531 -11.664 1 97.56 351 ASP A C 1
ATOM 2779 O O . ASP A 1 351 ? 2.424 12.484 -10.5 1 97.56 351 ASP A O 1
ATOM 2783 N N . PRO A 1 352 ? 1.95 12.625 -12.617 1 97.06 352 PRO A N 1
ATOM 2784 C CA . PRO A 1 352 ? 0.558 13.008 -12.367 1 97.06 352 PRO A CA 1
ATOM 2785 C C . PRO A 1 352 ? -0.274 11.859 -11.797 1 97.06 352 PRO A C 1
ATOM 2787 O O . PRO A 1 352 ? -1.4 12.07 -11.344 1 97.06 352 PRO A O 1
ATOM 2790 N N . ASN A 1 353 ? 0.233 10.641 -11.805 1 97.5 353 ASN A N 1
ATOM 2791 C CA . ASN A 1 353 ? -0.531 9.508 -11.289 1 97.5 353 ASN A CA 1
ATOM 2792 C C . ASN A 1 353 ? 0.191 8.828 -10.125 1 97.5 353 ASN A C 1
ATOM 2794 O O . ASN A 1 353 ? -0.073 7.664 -9.82 1 97.5 353 ASN A O 1
ATOM 2798 N N . TYR A 1 354 ? 1.067 9.57 -9.5 1 98 354 TYR A N 1
ATOM 2799 C CA . TYR A 1 354 ? 1.947 9.039 -8.469 1 98 354 TYR A CA 1
ATOM 2800 C C . TYR A 1 354 ? 1.145 8.352 -7.367 1 98 354 TYR A C 1
ATOM 2802 O O . TYR A 1 354 ? 1.425 7.199 -7.016 1 98 354 TYR A O 1
ATOM 2810 N N . VAL A 1 355 ? 0.095 8.961 -6.863 1 97.75 355 VAL A N 1
ATOM 2811 C CA . VAL A 1 355 ? -0.696 8.422 -5.758 1 97.75 355 VAL A CA 1
ATOM 2812 C C . VAL A 1 355 ? -1.523 7.234 -6.238 1 97.75 355 VAL A C 1
ATOM 2814 O O . VAL A 1 355 ? -1.676 6.246 -5.52 1 97.75 355 VAL A O 1
ATOM 2817 N N . LEU A 1 356 ? -2.041 7.293 -7.414 1 97.31 356 LEU A N 1
ATOM 2818 C CA . LEU A 1 356 ? -2.797 6.172 -7.969 1 97.31 356 LEU A CA 1
ATOM 2819 C C . LEU A 1 356 ? -1.899 4.957 -8.172 1 97.31 356 LEU A C 1
ATOM 2821 O O . LEU A 1 356 ? -2.338 3.82 -8 1 97.31 356 LEU A O 1
ATOM 2825 N N . PHE A 1 357 ? -0.616 5.215 -8.617 1 98.38 357 PHE A N 1
ATOM 2826 C CA . PHE A 1 357 ? 0.34 4.117 -8.703 1 98.38 357 PHE A CA 1
ATOM 2827 C C . PHE A 1 357 ? 0.473 3.406 -7.363 1 98.38 357 PHE A C 1
ATOM 2829 O O . PHE A 1 357 ? 0.372 2.18 -7.293 1 98.38 357 PHE A O 1
ATOM 2836 N N . LEU A 1 358 ? 0.621 4.195 -6.324 1 98.19 358 LEU A N 1
ATOM 2837 C CA . LEU A 1 358 ? 0.827 3.627 -4.996 1 98.19 358 LEU A CA 1
ATOM 2838 C C . LEU A 1 358 ? -0.41 2.863 -4.535 1 98.19 358 LEU A C 1
ATOM 2840 O O . LEU A 1 358 ? -0.296 1.784 -3.949 1 98.19 358 LEU A O 1
ATOM 2844 N N . GLN A 1 359 ? -1.529 3.369 -4.824 1 96.88 359 GLN A N 1
ATOM 2845 C CA . GLN A 1 359 ? -2.768 2.672 -4.496 1 96.88 359 GLN A CA 1
ATOM 2846 C C . GLN A 1 359 ? -2.859 1.338 -5.23 1 96.88 359 GLN A C 1
ATOM 2848 O O . GLN A 1 359 ? -3.219 0.319 -4.637 1 96.88 359 GLN A O 1
ATOM 2853 N N . GLY A 1 360 ? -2.512 1.386 -6.453 1 98.12 360 GLY A N 1
ATOM 2854 C CA . GLY A 1 360 ? -2.627 0.19 -7.27 1 98.12 360 GLY A CA 1
ATOM 2855 C C . GLY A 1 360 ? -1.578 -0.857 -6.949 1 98.12 360 GLY A C 1
ATOM 2856 O O . GLY A 1 360 ? -1.771 -2.043 -7.23 1 98.12 360 GLY A O 1
ATOM 2857 N N . LEU A 1 361 ? -0.472 -0.428 -6.371 1 98.62 361 LEU A N 1
ATOM 2858 C CA . LEU A 1 361 ? 0.6 -1.34 -5.988 1 98.62 361 LEU A CA 1
ATOM 2859 C C . LEU A 1 361 ? 0.27 -2.045 -4.676 1 98.62 361 LEU A C 1
ATOM 2861 O O . LEU A 1 361 ? 0.927 -3.021 -4.309 1 98.62 361 LEU A O 1
ATOM 2865 N N . HIS A 1 362 ? -0.759 -1.537 -3.99 1 97.94 362 HIS A N 1
ATOM 2866 C CA . HIS A 1 362 ? -1.085 -2.076 -2.674 1 97.94 362 HIS A CA 1
ATOM 2867 C C . HIS A 1 362 ? -2.592 -2.229 -2.498 1 97.94 362 HIS A C 1
ATOM 2869 O O . HIS A 1 362 ? -3.146 -1.807 -1.48 1 97.94 362 HIS A O 1
ATOM 2875 N N . SER A 1 363 ? -3.17 -2.816 -3.453 1 95.19 363 SER A N 1
ATOM 2876 C CA . SER A 1 363 ? -4.621 -2.953 -3.438 1 95.19 363 SER A CA 1
ATOM 2877 C C . SER A 1 363 ? -5.059 -4.133 -2.578 1 95.19 363 SER A C 1
ATOM 2879 O O . SER A 1 363 ? -4.598 -5.258 -2.777 1 95.19 363 SER A O 1
ATOM 2881 N N . ASP A 1 364 ? -5.797 -3.863 -1.617 1 91.94 364 ASP A N 1
ATOM 2882 C CA . ASP A 1 364 ? -6.422 -4.852 -0.742 1 91.94 364 ASP A CA 1
ATOM 2883 C C . ASP A 1 364 ? -7.613 -4.258 -0.001 1 91.94 364 ASP A C 1
ATOM 2885 O O . ASP A 1 364 ? -7.762 -3.033 0.066 1 91.94 364 ASP A O 1
ATOM 2889 N N . ASP A 1 365 ? -8.469 -5.121 0.456 1 89.06 365 ASP A N 1
ATOM 2890 C CA . ASP A 1 365 ? -9.578 -4.664 1.297 1 89.06 365 ASP A CA 1
ATOM 2891 C C . ASP A 1 365 ? -9.086 -4.297 2.695 1 89.06 365 ASP A C 1
ATOM 2893 O O . ASP A 1 365 ? -8.68 -5.168 3.465 1 89.06 365 ASP A O 1
ATOM 2897 N N . PRO A 1 366 ? -9.164 -3.023 3.043 1 90.19 366 PRO A N 1
ATOM 2898 C CA . PRO A 1 366 ? -8.625 -2.598 4.336 1 90.19 366 PRO A CA 1
ATOM 2899 C C . PRO A 1 366 ? -9.336 -3.248 5.52 1 90.19 366 PRO A C 1
ATOM 2901 O O . PRO A 1 366 ? -8.789 -3.301 6.621 1 90.19 366 PRO A O 1
ATOM 2904 N N . SER A 1 367 ? -10.508 -3.713 5.344 1 88.31 367 SER A N 1
ATOM 2905 C CA . SER A 1 367 ? -11.227 -4.371 6.434 1 88.31 367 SER A CA 1
ATOM 2906 C C . SER A 1 367 ? -10.523 -5.66 6.855 1 88.31 367 SER A C 1
ATOM 2908 O O . SER A 1 367 ? -10.75 -6.16 7.957 1 88.31 367 SER A O 1
ATOM 2910 N N . GLY A 1 368 ? -9.688 -6.117 5.973 1 88.06 368 GLY A N 1
ATOM 2911 C CA . GLY A 1 368 ? -8.922 -7.312 6.285 1 88.06 368 GLY A CA 1
ATOM 2912 C C . GLY A 1 368 ? -7.965 -7.121 7.449 1 88.06 368 GLY A C 1
ATOM 2913 O O . GLY A 1 368 ? -7.504 -8.094 8.047 1 88.06 368 GLY A O 1
ATOM 2914 N N . LEU A 1 369 ? -7.727 -5.875 7.762 1 92.19 369 LEU A N 1
ATOM 2915 C CA . LEU A 1 369 ? -6.852 -5.547 8.883 1 92.19 369 LEU A CA 1
ATOM 2916 C C . LEU A 1 369 ? -7.492 -5.938 10.211 1 92.19 369 LEU A C 1
ATOM 2918 O O . LEU A 1 369 ? -6.809 -6.023 11.234 1 92.19 369 LEU A O 1
ATOM 2922 N N . PHE A 1 370 ? -8.828 -6.121 10.234 1 91.56 370 PHE A N 1
ATOM 2923 C CA . PHE A 1 370 ? -9.562 -6.285 11.484 1 91.56 370 PHE A CA 1
ATOM 2924 C C . PHE A 1 370 ? -10.242 -7.648 11.539 1 91.56 370 PHE A C 1
ATOM 2926 O O . PHE A 1 370 ? -11.203 -7.844 12.289 1 91.56 370 PHE A O 1
ATOM 2933 N N . ARG A 1 371 ? -9.797 -8.586 10.773 1 81.06 371 ARG A N 1
ATOM 2934 C CA . ARG A 1 371 ? -10.359 -9.93 10.789 1 81.06 371 ARG A CA 1
ATOM 2935 C C . ARG A 1 371 ? -10 -10.656 12.086 1 81.06 371 ARG A C 1
ATOM 2937 O O . ARG A 1 371 ? -8.969 -10.375 12.688 1 81.06 371 ARG A O 1
ATOM 2944 N N . MET B 1 1 ? -26.75 56.531 12.516 1 16.97 1 MET B N 1
ATOM 2945 C CA . MET B 1 1 ? -26.109 57.844 12.336 1 16.97 1 MET B CA 1
ATOM 2946 C C . MET B 1 1 ? -24.688 57.688 11.812 1 16.97 1 MET B C 1
ATOM 2948 O O . MET B 1 1 ? -24.125 56.562 11.844 1 16.97 1 MET B O 1
ATOM 2952 N N . TYR B 1 2 ? -23.953 58.719 12.109 1 17 2 TYR B N 1
ATOM 2953 C CA . TYR B 1 2 ? -22.828 59.5 11.633 1 17 2 TYR B CA 1
ATOM 2954 C C . TYR B 1 2 ? -21.516 58.688 11.773 1 17 2 TYR B C 1
ATOM 2956 O O . TYR B 1 2 ? -21.391 57.875 12.68 1 17 2 TYR B O 1
ATOM 2964 N N . TRP B 1 3 ? -20.641 58.875 10.82 1 17.69 3 TRP B N 1
ATOM 2965 C CA . TRP B 1 3 ? -19.453 58.625 9.992 1 17.69 3 TRP B CA 1
ATOM 2966 C C . TRP B 1 3 ? -18.172 58.969 10.75 1 17.69 3 TRP B C 1
ATOM 2968 O O . TRP B 1 3 ? -17.109 59.094 10.156 1 17.69 3 TRP B O 1
ATOM 2978 N N . GLY B 1 4 ? -18.453 59.281 12.055 1 14.42 4 GLY B N 1
ATOM 2979 C CA . GLY B 1 4 ? -17.422 60.281 12.344 1 14.42 4 GLY B CA 1
ATOM 2980 C C . GLY B 1 4 ? -16.016 59.75 12.141 1 14.42 4 GLY B C 1
ATOM 2981 O O . GLY B 1 4 ? -15.805 58.562 11.938 1 14.42 4 GLY B O 1
ATOM 2982 N N . ARG B 1 5 ? -15.125 60.031 13.188 1 15.86 5 ARG B N 1
ATOM 2983 C CA . ARG B 1 5 ? -13.969 60.938 13.195 1 15.86 5 ARG B CA 1
ATOM 2984 C C . ARG B 1 5 ? -12.695 60.188 12.805 1 15.86 5 ARG B C 1
ATOM 2986 O O . ARG B 1 5 ? -12.648 58.938 12.867 1 15.86 5 ARG B O 1
ATOM 2993 N N . VAL B 1 6 ? -11.602 60.656 13.227 1 16.89 6 VAL B N 1
ATOM 2994 C CA . VAL B 1 6 ? -10.391 61.375 12.805 1 16.89 6 VAL B CA 1
ATOM 2995 C C . VAL B 1 6 ? -9.195 60.406 12.875 1 16.89 6 VAL B C 1
ATOM 2997 O O . VAL B 1 6 ? -9.273 59.344 13.484 1 16.89 6 VAL B O 1
ATOM 3000 N N . ALA B 1 7 ? -8.07 60.75 13.555 1 16.75 7 ALA B N 1
ATOM 3001 C CA . ALA B 1 7 ? -6.816 61.344 13.086 1 16.75 7 ALA B CA 1
ATOM 3002 C C . ALA B 1 7 ? -5.637 60.406 13.352 1 16.75 7 ALA B C 1
ATOM 3004 O O . ALA B 1 7 ? -4.82 60.156 12.461 1 16.75 7 ALA B O 1
ATOM 3005 N N . SER B 1 8 ? -5.254 60.062 14.688 1 16.89 8 SER B N 1
ATOM 3006 C CA . SER B 1 8 ? -4.02 60.719 15.117 1 16.89 8 SER B CA 1
ATOM 3007 C C . SER B 1 8 ? -2.793 59.938 14.641 1 16.89 8 SER B C 1
ATOM 3009 O O . SER B 1 8 ? -2.883 58.75 14.352 1 16.89 8 SER B O 1
ATOM 3011 N N . PRO B 1 9 ? -1.472 60.5 14.891 1 17.95 9 PRO B N 1
ATOM 3012 C CA . PRO B 1 9 ? -0.143 60.781 14.336 1 17.95 9 PRO B CA 1
ATOM 3013 C C . PRO B 1 9 ? 0.847 59.656 14.594 1 17.95 9 PRO B C 1
ATOM 3015 O O . PRO B 1 9 ? 0.753 58.969 15.617 1 17.95 9 PRO B O 1
ATOM 3018 N N . LEU B 1 10 ? 1.458 59 13.602 1 19.39 10 LEU B N 1
ATOM 3019 C CA . LEU B 1 10 ? 2.334 57.906 13.242 1 19.39 10 LEU B CA 1
ATOM 3020 C C . LEU B 1 10 ? 3.754 58.125 13.742 1 19.39 10 LEU B C 1
ATOM 3022 O O . LEU B 1 10 ? 4.723 57.719 13.094 1 19.39 10 LEU B O 1
ATOM 3026 N N . THR B 1 11 ? 3.979 58.781 14.984 1 16.67 11 THR B N 1
ATOM 3027 C CA . THR B 1 11 ? 5.273 59.438 15.148 1 16.67 11 THR B CA 1
ATOM 3028 C C . THR B 1 11 ? 6.391 58.406 15.25 1 16.67 11 THR B C 1
ATOM 3030 O O . THR B 1 11 ? 7.516 58.719 15.625 1 16.67 11 THR B O 1
ATOM 3033 N N . VAL B 1 12 ? 6.348 57.156 14.883 1 18.45 12 VAL B N 1
ATOM 3034 C CA . VAL B 1 12 ? 7.371 56.312 15.477 1 18.45 12 VAL B CA 1
ATOM 3035 C C . VAL B 1 12 ? 8.758 56.781 15.023 1 18.45 12 VAL B C 1
ATOM 3037 O O . VAL B 1 12 ? 9.062 56.75 13.828 1 18.45 12 VAL B O 1
ATOM 3040 N N . THR B 1 13 ? 9.453 57.625 15.82 1 16.38 13 THR B N 1
ATOM 3041 C CA . THR B 1 13 ? 10.695 58.406 15.789 1 16.38 13 THR B CA 1
ATOM 3042 C C . THR B 1 13 ? 11.875 57.5 15.398 1 16.38 13 THR B C 1
ATOM 3044 O O . THR B 1 13 ? 11.812 56.281 15.555 1 16.38 13 THR B O 1
ATOM 3047 N N . ALA B 1 14 ? 13.086 58.188 15.172 1 16.81 14 ALA B N 1
ATOM 3048 C CA . ALA B 1 14 ? 14.258 58.469 14.352 1 16.81 14 ALA B CA 1
ATOM 3049 C C . ALA B 1 14 ? 15.398 57.5 14.688 1 16.81 14 ALA B C 1
ATOM 3051 O O . ALA B 1 14 ? 15.938 56.844 13.805 1 16.81 14 ALA B O 1
ATOM 3052 N N . ARG B 1 15 ? 16.531 57.938 15.383 1 16.83 15 ARG B N 1
ATOM 3053 C CA . ARG B 1 15 ? 17.828 58.375 14.906 1 16.83 15 ARG B CA 1
ATOM 3054 C C . ARG B 1 15 ? 18.938 57.406 15.336 1 16.83 15 ARG B C 1
ATOM 3056 O O . ARG B 1 15 ? 20.109 57.656 15.07 1 16.83 15 ARG B O 1
ATOM 3063 N N . CYS B 1 16 ? 18.719 56.281 16.125 1 16.5 16 CYS B N 1
ATOM 3064 C CA . CYS B 1 16 ? 19.844 56.062 17.031 1 16.5 16 CYS B CA 1
ATOM 3065 C C . CYS B 1 16 ? 21.062 55.562 16.281 1 16.5 16 CYS B C 1
ATOM 3067 O O . CYS B 1 16 ? 21.125 54.406 15.867 1 16.5 16 CYS B O 1
ATOM 3069 N N . LEU B 1 17 ? 21.75 56.375 15.391 1 17.19 17 LEU B N 1
ATOM 3070 C CA . LEU B 1 17 ? 22.891 56.031 14.562 1 17.19 17 LEU B CA 1
ATOM 3071 C C . LEU B 1 17 ? 24.109 55.719 15.422 1 17.19 17 LEU B C 1
ATOM 3073 O O . LEU B 1 17 ? 25.219 55.5 14.898 1 17.19 17 LEU B O 1
ATOM 3077 N N . GLU B 1 18 ? 23.938 55.875 16.766 1 16.25 18 GLU B N 1
ATOM 3078 C CA . GLU B 1 18 ? 25.219 56.406 17.219 1 16.25 18 GLU B CA 1
ATOM 3079 C C . GLU B 1 18 ? 26.375 55.469 16.844 1 16.25 18 GLU B C 1
ATOM 3081 O O . GLU B 1 18 ? 27.359 55.906 16.25 1 16.25 18 GLU B O 1
ATOM 3086 N N . LYS B 1 19 ? 26.844 54.625 17.766 1 16.14 19 LYS B N 1
ATOM 3087 C CA . LYS B 1 19 ? 28.094 54.875 18.5 1 16.14 19 LYS B CA 1
ATOM 3088 C C . LYS B 1 19 ? 29.25 54.094 17.859 1 16.14 19 LYS B C 1
ATOM 3090 O O . LYS B 1 19 ? 30.328 54.656 17.672 1 16.14 19 LYS B O 1
ATOM 3095 N N . CYS B 1 20 ? 29.312 52.719 17.953 1 16.2 20 CYS B N 1
ATOM 3096 C CA . CYS B 1 20 ? 30.422 52.25 18.766 1 16.2 20 CYS B CA 1
ATOM 3097 C C . CYS B 1 20 ? 31.703 52.188 17.938 1 16.2 20 CYS B C 1
ATOM 3099 O O . CYS B 1 20 ? 31.641 52.031 16.703 1 16.2 20 CYS B O 1
ATOM 3101 N N . HIS B 1 21 ? 32.875 52.219 18.641 1 16.08 21 HIS B N 1
ATOM 3102 C CA . HIS B 1 21 ? 34.312 52.5 18.703 1 16.08 21 HIS B CA 1
ATOM 3103 C C . HIS B 1 21 ? 35.125 51.469 17.922 1 16.08 21 HIS B C 1
ATOM 3105 O O . HIS B 1 21 ? 34.688 50.312 17.797 1 16.08 21 HIS B O 1
ATOM 3111 N N . ARG B 1 22 ? 36.219 51.906 17.281 1 17.97 22 ARG B N 1
ATOM 3112 C CA . ARG B 1 22 ? 37.156 51.656 16.188 1 17.97 22 ARG B CA 1
ATOM 3113 C C . ARG B 1 22 ? 38.125 50.5 16.547 1 17.97 22 ARG B C 1
ATOM 3115 O O . ARG B 1 22 ? 38.906 50.094 15.695 1 17.97 22 ARG B O 1
ATOM 3122 N N . GLY B 1 23 ? 38.125 50.125 17.875 1 15.79 23 GLY B N 1
ATOM 3123 C CA . GLY B 1 23 ? 39.562 50.031 18.125 1 15.79 23 GLY B CA 1
ATOM 3124 C C . GLY B 1 23 ? 40.25 48.906 17.375 1 15.79 23 GLY B C 1
ATOM 3125 O O . GLY B 1 23 ? 41.25 49.125 16.688 1 15.79 23 GLY B O 1
ATOM 3126 N N . GLY B 1 24 ? 40.188 47.656 17.984 1 16.84 24 GLY B N 1
ATOM 3127 C CA . GLY B 1 24 ? 41.438 47.031 18.406 1 16.84 24 GLY B CA 1
ATOM 3128 C C . GLY B 1 24 ? 42.188 46.438 17.25 1 16.84 24 GLY B C 1
ATOM 3129 O O . GLY B 1 24 ? 41.656 46.312 16.141 1 16.84 24 GLY B O 1
ATOM 3130 N N . LYS B 1 25 ? 43.312 45.625 17.609 1 17.58 25 LYS B N 1
ATOM 3131 C CA . LYS B 1 25 ? 44.719 45.281 17.469 1 17.58 25 LYS B CA 1
ATOM 3132 C C . LYS B 1 25 ? 44.906 44.125 16.484 1 17.58 25 LYS B C 1
ATOM 3134 O O . LYS B 1 25 ? 44.438 43.031 16.719 1 17.58 25 LYS B O 1
ATOM 3139 N N . PHE B 1 26 ? 44.812 44.25 15.266 1 18.78 26 PHE B N 1
ATOM 3140 C CA . PHE B 1 26 ? 44.844 43.156 14.297 1 18.78 26 PHE B CA 1
ATOM 3141 C C . PHE B 1 26 ? 46.219 42.469 14.297 1 18.78 26 PHE B C 1
ATOM 3143 O O . PHE B 1 26 ? 47.062 42.781 13.484 1 18.78 26 PHE B O 1
ATOM 3150 N N . GLN B 1 27 ? 46.688 42.25 15.594 1 17.2 27 GLN B N 1
ATOM 3151 C CA . GLN B 1 27 ? 48.062 41.875 15.375 1 17.2 27 GLN B CA 1
ATOM 3152 C C . GLN B 1 27 ? 48.156 40.625 14.469 1 17.2 27 GLN B C 1
ATOM 3154 O O . GLN B 1 27 ? 47.312 39.719 14.57 1 17.2 27 GLN B O 1
ATOM 3159 N N . HIS B 1 28 ? 48.875 40.781 13.422 1 18.22 28 HIS B N 1
ATOM 3160 C CA . HIS B 1 28 ? 49.156 40.062 12.18 1 18.22 28 HIS B CA 1
ATOM 3161 C C . HIS B 1 28 ? 49.906 38.75 12.469 1 18.22 28 HIS B C 1
ATOM 3163 O O . HIS B 1 28 ? 50.188 37.969 11.547 1 18.22 28 HIS B O 1
ATOM 3169 N N . THR B 1 29 ? 50.062 38.312 13.812 1 18.36 29 THR B N 1
ATOM 3170 C CA . THR B 1 29 ? 51.344 37.625 13.758 1 18.36 29 THR B CA 1
ATOM 3171 C C . THR B 1 29 ? 51.219 36.375 12.867 1 18.36 29 THR B C 1
ATOM 3173 O O . THR B 1 29 ? 50.188 35.719 12.82 1 18.36 29 THR B O 1
ATOM 3176 N N . ARG B 1 30 ? 52.188 36.25 11.977 1 18.91 30 ARG B N 1
ATOM 3177 C CA . ARG B 1 30 ? 52.562 35.438 10.828 1 18.91 30 ARG B CA 1
ATOM 3178 C C . ARG B 1 30 ? 52.812 33.969 11.258 1 18.91 30 ARG B C 1
ATOM 3180 O O . ARG B 1 30 ? 53.938 33.656 11.695 1 18.91 30 ARG B O 1
ATOM 3187 N N . THR B 1 31 ? 51.938 33.469 12.289 1 17.66 31 THR B N 1
ATOM 3188 C CA . THR B 1 31 ? 52.5 32.219 12.812 1 17.66 31 THR B CA 1
ATOM 3189 C C . THR B 1 31 ? 52.812 31.25 11.68 1 17.66 31 THR B C 1
ATOM 3191 O O . THR B 1 31 ? 52.156 31.25 10.648 1 17.66 31 THR B O 1
ATOM 3194 N N . SER B 1 32 ? 53.938 30.484 11.891 1 19.44 32 SER B N 1
ATOM 3195 C CA . SER B 1 32 ? 54.875 29.562 11.281 1 19.44 32 SER B CA 1
ATOM 3196 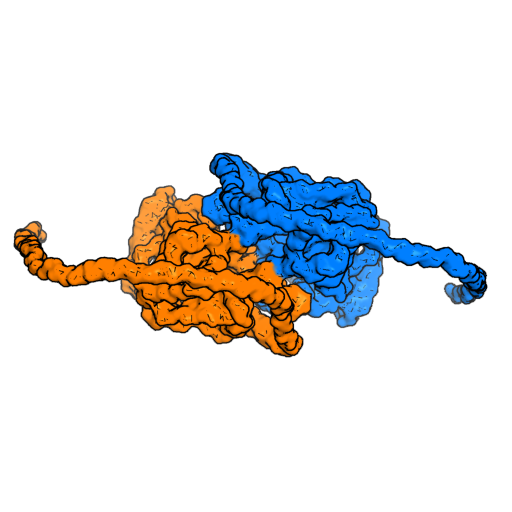C C . SER B 1 32 ? 54.188 28.281 10.836 1 19.44 32 SER B C 1
ATOM 3198 O O . SER B 1 32 ? 53.438 27.672 11.602 1 19.44 32 SER B O 1
ATOM 3200 N N . LEU B 1 33 ? 53.875 28.172 9.562 1 19.62 33 LEU B N 1
ATOM 3201 C CA . LEU B 1 33 ? 53.25 27.109 8.773 1 19.62 33 LEU B CA 1
ATOM 3202 C C . LEU B 1 33 ? 53.969 25.781 8.992 1 19.62 33 LEU B C 1
ATOM 3204 O O . LEU B 1 33 ? 55.062 25.562 8.477 1 19.62 33 LEU B O 1
ATOM 3208 N N . SER B 1 34 ? 54.188 25.422 10.344 1 18.16 34 SER B N 1
ATOM 3209 C CA . SER B 1 34 ? 55 24.219 10.438 1 18.16 34 SER B CA 1
ATOM 3210 C C . SER B 1 34 ? 54.406 23.078 9.609 1 18.16 34 SER B C 1
ATOM 3212 O O . SER B 1 34 ? 53.188 23 9.445 1 18.16 34 SER B O 1
ATOM 3214 N N . SER B 1 35 ? 55.25 22.469 8.797 1 20.95 35 SER B N 1
ATOM 3215 C CA . SER B 1 35 ? 55.312 21.422 7.781 1 20.95 35 SER B CA 1
ATOM 3216 C C . SER B 1 35 ? 54.875 20.078 8.344 1 20.95 35 SER B C 1
ATOM 3218 O O . SER B 1 35 ? 55.656 19.344 8.945 1 20.95 35 SER B O 1
ATOM 3220 N N . TRP B 1 36 ? 53.656 20.031 9.07 1 19.06 36 TRP B N 1
ATOM 3221 C CA . TRP B 1 36 ? 53.438 18.75 9.727 1 19.06 36 TRP B CA 1
ATOM 3222 C C . TRP B 1 36 ? 53.5 17.609 8.719 1 19.06 36 TRP B C 1
ATOM 3224 O O . TRP B 1 36 ? 52.938 17.719 7.625 1 19.06 36 TRP B O 1
ATOM 3234 N N . MET B 1 37 ? 54.594 16.844 8.727 1 20.19 37 MET B N 1
ATOM 3235 C CA . MET B 1 37 ? 55 15.633 8.031 1 20.19 37 MET B CA 1
ATOM 3236 C C . MET B 1 37 ? 53.969 14.523 8.219 1 20.19 37 MET B C 1
ATOM 3238 O O . MET B 1 37 ? 53.812 14.008 9.328 1 20.19 37 MET B O 1
ATOM 3242 N N . ILE B 1 38 ? 52.812 14.695 7.645 1 20.31 38 ILE B N 1
ATOM 3243 C CA . ILE B 1 38 ? 51.75 13.695 7.836 1 20.31 38 ILE B CA 1
ATOM 3244 C C . ILE B 1 38 ? 52.281 12.32 7.418 1 20.31 38 ILE B C 1
ATOM 3246 O O . ILE B 1 38 ? 52.562 12.086 6.238 1 20.31 38 ILE B O 1
ATOM 3250 N N . THR B 1 39 ? 53.25 11.82 8.242 1 19.16 39 THR B N 1
ATOM 3251 C CA . THR B 1 39 ? 53.875 10.555 7.859 1 19.16 39 THR B CA 1
ATOM 3252 C C . THR B 1 39 ? 52.812 9.484 7.613 1 19.16 39 THR B C 1
ATOM 3254 O O . THR B 1 39 ? 52.875 8.766 6.617 1 19.16 39 THR B O 1
ATOM 3257 N N . ASP B 1 40 ? 52.312 8.875 8.695 1 19.39 40 ASP B N 1
ATOM 3258 C CA . ASP B 1 40 ? 52.312 7.426 8.883 1 19.39 40 ASP B CA 1
ATOM 3259 C C . ASP B 1 40 ? 51.094 6.77 8.211 1 19.39 40 ASP B C 1
ATOM 3261 O O . ASP B 1 40 ? 50 7.289 8.281 1 19.39 40 ASP B O 1
ATOM 3265 N N . THR B 1 41 ? 51.312 5.941 7.203 1 22.41 41 THR B N 1
ATOM 3266 C CA . THR B 1 41 ? 50.531 5.141 6.285 1 22.41 41 THR B CA 1
ATOM 3267 C C . THR B 1 41 ? 49.594 4.219 7.051 1 22.41 41 THR B C 1
ATOM 3269 O O . THR B 1 41 ? 49 3.295 6.473 1 22.41 41 THR B O 1
ATOM 3272 N N . GLY B 1 42 ? 49.062 4.633 8.266 1 19.84 42 GLY B N 1
ATOM 3273 C CA . GLY B 1 42 ? 48.438 3.523 8.945 1 19.84 42 GLY B CA 1
ATOM 3274 C C . GLY B 1 42 ? 47.281 2.92 8.156 1 19.84 42 GLY B C 1
ATOM 3275 O O . GLY B 1 42 ? 46.438 3.645 7.613 1 19.84 42 GLY B O 1
ATOM 3276 N N . THR B 1 43 ? 47.562 1.806 7.508 1 21.31 43 THR B N 1
ATOM 3277 C CA . THR B 1 43 ? 46.625 0.928 6.809 1 21.31 43 THR B CA 1
ATOM 3278 C C . THR B 1 43 ? 45.406 0.624 7.684 1 21.31 43 THR B C 1
ATOM 3280 O O . THR B 1 43 ? 45.531 0.026 8.75 1 21.31 43 THR B O 1
ATOM 3283 N N . VAL B 1 44 ? 44.531 1.632 7.859 1 22.5 44 VAL B N 1
ATOM 3284 C CA . VAL B 1 44 ? 43.344 1.245 8.625 1 22.5 44 VAL B CA 1
ATOM 3285 C C . VAL B 1 44 ? 42.656 0.078 7.934 1 22.5 44 VAL B C 1
ATOM 3287 O O . VAL B 1 44 ? 42.25 0.187 6.77 1 22.5 44 VAL B O 1
ATOM 3290 N N . HIS B 1 45 ? 43.094 -1.141 8.188 1 21.98 45 HIS B N 1
ATOM 3291 C CA . HIS B 1 45 ? 42.344 -2.346 7.836 1 21.98 45 HIS B CA 1
ATOM 3292 C C . HIS B 1 45 ? 40.906 -2.287 8.367 1 21.98 45 HIS B C 1
ATOM 3294 O O . HIS B 1 45 ? 40.688 -2.166 9.578 1 21.98 45 HIS B O 1
ATOM 3300 N N . VAL B 1 46 ? 40.156 -1.508 7.703 1 23.36 46 VAL B N 1
ATOM 3301 C CA . VAL B 1 46 ? 38.75 -1.544 8.094 1 23.36 46 VAL B CA 1
ATOM 3302 C C . VAL B 1 46 ? 38.25 -2.979 8.031 1 23.36 46 VAL B C 1
ATOM 3304 O O . VAL B 1 46 ? 38.125 -3.561 6.949 1 23.36 46 VAL B O 1
ATOM 3307 N N . THR B 1 47 ? 38.781 -3.848 8.82 1 24.8 47 THR B N 1
ATOM 3308 C CA . THR B 1 47 ? 38.25 -5.195 8.93 1 24.8 47 THR B CA 1
ATOM 3309 C C . THR B 1 47 ? 36.75 -5.145 9.312 1 24.8 47 THR B C 1
ATOM 3311 O O . THR B 1 47 ? 36.094 -6.176 9.344 1 24.8 47 THR B O 1
ATOM 3314 N N . GLY B 1 48 ? 36.344 -3.967 9.961 1 23.95 48 GLY B N 1
ATOM 3315 C CA . GLY B 1 48 ? 35.219 -4.258 10.828 1 23.95 48 GLY B CA 1
ATOM 3316 C C . GLY B 1 48 ? 33.938 -4.504 10.055 1 23.95 48 GLY B C 1
ATOM 3317 O O . GLY B 1 48 ? 33.219 -3.561 9.719 1 23.95 48 GLY B O 1
ATOM 3318 N N . ASN B 1 49 ? 34 -5.105 8.93 1 27.61 49 ASN B N 1
ATOM 3319 C CA . ASN B 1 49 ? 32.625 -5.398 8.453 1 27.61 49 ASN B CA 1
ATOM 3320 C C . ASN B 1 49 ? 31.781 -6.004 9.562 1 27.61 49 ASN B C 1
ATOM 3322 O O . ASN B 1 49 ? 31.688 -7.227 9.68 1 27.61 49 ASN B O 1
ATOM 3326 N N . SER B 1 50 ? 32.031 -5.594 10.828 1 27.55 50 SER B N 1
ATOM 3327 C CA . SER B 1 50 ? 31.203 -6.234 11.836 1 27.55 50 SER B CA 1
ATOM 3328 C C . SER B 1 50 ? 29.734 -6.121 11.484 1 27.55 50 SER B C 1
ATOM 3330 O O . SER B 1 50 ? 29.172 -5.027 11.508 1 27.55 50 SER B O 1
ATOM 3332 N N . LEU B 1 51 ? 29.281 -6.848 10.57 1 31.12 51 LEU B N 1
ATOM 3333 C CA . LEU B 1 51 ? 27.844 -7.098 10.633 1 31.12 51 LEU B CA 1
ATOM 3334 C C . LEU B 1 51 ? 27.375 -7.23 12.078 1 31.12 51 LEU B C 1
ATOM 3336 O O . LEU B 1 51 ? 27.797 -8.148 12.789 1 31.12 51 LEU B O 1
ATOM 3340 N N . VAL B 1 52 ? 27.344 -6.234 12.789 1 32.91 52 VAL B N 1
ATOM 3341 C CA . VAL B 1 52 ? 26.688 -6.348 14.086 1 32.91 52 VAL B CA 1
ATOM 3342 C C . VAL B 1 52 ? 25.594 -7.402 14.031 1 32.91 52 VAL B C 1
ATOM 3344 O O . VAL B 1 52 ? 24.734 -7.367 13.141 1 32.91 52 VAL B O 1
ATOM 3347 N N . PRO B 1 53 ? 25.875 -8.547 14.555 1 33.09 53 PRO B N 1
ATOM 3348 C CA . PRO B 1 53 ? 24.797 -9.539 14.594 1 33.09 53 PRO B CA 1
ATOM 3349 C C . PRO B 1 53 ? 23.469 -8.938 15.039 1 33.09 53 PRO B C 1
ATOM 3351 O O . PRO B 1 53 ? 23.406 -8.242 16.047 1 33.09 53 PRO B O 1
ATOM 3354 N N . LEU B 1 54 ? 22.578 -8.594 14.164 1 35.97 54 LEU B N 1
ATOM 3355 C CA . LEU B 1 54 ? 21.203 -8.383 14.617 1 35.97 54 LEU B CA 1
ATOM 3356 C C . LEU B 1 54 ? 20.844 -9.352 15.742 1 35.97 54 LEU B C 1
ATOM 3358 O O . LEU B 1 54 ? 21 -10.562 15.594 1 35.97 54 LEU B O 1
ATOM 3362 N N . ALA B 1 55 ? 21.016 -8.961 16.875 1 37.03 55 ALA B N 1
ATOM 3363 C CA . ALA B 1 55 ? 20.531 -9.773 17.984 1 37.03 55 ALA B CA 1
ATOM 3364 C C . ALA B 1 55 ? 19.25 -10.508 17.609 1 37.03 55 ALA B C 1
ATOM 3366 O O . ALA B 1 55 ? 18.25 -9.883 17.234 1 37.03 55 ALA B O 1
ATOM 3367 N N . THR B 1 56 ? 19.312 -11.711 17.156 1 45 56 THR B N 1
ATOM 3368 C CA . THR B 1 56 ? 18.172 -12.609 16.969 1 45 56 THR B CA 1
ATOM 3369 C C . THR B 1 56 ? 17.203 -12.508 18.141 1 45 56 THR B C 1
ATOM 3371 O O . THR B 1 56 ? 17.5 -12.969 19.234 1 45 56 THR B O 1
ATOM 3374 N N . MET B 1 57 ? 16.547 -11.438 18.172 1 52.53 57 MET B N 1
ATOM 3375 C CA . MET B 1 57 ? 15.469 -11.492 19.156 1 52.53 57 MET B CA 1
ATOM 3376 C C . MET B 1 57 ? 14.773 -12.852 19.125 1 52.53 57 MET B C 1
ATOM 3378 O O . MET B 1 57 ? 14.719 -13.5 18.094 1 52.53 57 MET B O 1
ATOM 3382 N N . SER B 1 58 ? 14.562 -13.328 20.281 1 62.59 58 SER B N 1
ATOM 3383 C CA . SER B 1 58 ? 13.797 -14.57 20.359 1 62.59 58 SER B CA 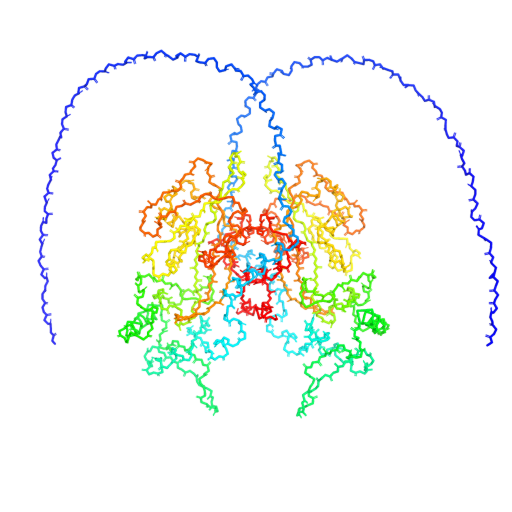1
ATOM 3384 C C . SER B 1 58 ? 12.492 -14.469 19.578 1 62.59 58 SER B C 1
ATOM 3386 O O . SER B 1 58 ? 11.992 -13.367 19.328 1 62.59 58 SER B O 1
ATOM 3388 N N . SER B 1 59 ? 12.078 -15.477 19 1 69.56 59 SER B N 1
ATOM 3389 C CA . SER B 1 59 ? 10.797 -15.547 18.297 1 69.56 59 SER B CA 1
ATOM 3390 C C . SER B 1 59 ? 9.68 -14.914 19.125 1 69.56 59 SER B C 1
ATOM 3392 O O . SER B 1 59 ? 8.828 -14.203 18.578 1 69.56 59 SER B O 1
ATOM 3394 N N . ALA B 1 60 ? 9.758 -15.008 20.453 1 68.44 60 ALA B N 1
ATOM 3395 C CA . ALA B 1 60 ? 8.734 -14.461 21.328 1 68.44 60 ALA B CA 1
ATOM 3396 C C . ALA B 1 60 ? 8.812 -12.938 21.375 1 68.44 60 ALA B C 1
ATOM 3398 O O . ALA B 1 60 ? 7.781 -12.258 21.375 1 68.44 60 ALA B O 1
ATOM 3399 N N . SER B 1 61 ? 9.969 -12.5 21.359 1 81 61 SER B N 1
ATOM 3400 C CA . SER B 1 61 ? 10.156 -11.055 21.422 1 81 61 SER B CA 1
ATOM 3401 C C . SER B 1 61 ? 9.75 -10.391 20.109 1 81 61 SER B C 1
ATOM 3403 O O . SER B 1 61 ? 9.125 -9.328 20.109 1 81 61 SER B O 1
ATOM 3405 N N . THR B 1 62 ? 9.961 -11.078 19.094 1 85.12 62 THR B N 1
ATOM 3406 C CA . THR B 1 62 ? 9.57 -10.57 17.797 1 85.12 62 THR B CA 1
ATOM 3407 C C . THR B 1 62 ? 8.047 -10.539 17.656 1 85.12 62 THR B C 1
ATOM 3409 O O . THR B 1 62 ? 7.484 -9.562 17.156 1 85.12 62 THR B O 1
ATOM 3412 N N . GLN B 1 63 ? 7.445 -11.555 18.188 1 91.31 63 GLN B N 1
ATOM 3413 C CA . GLN B 1 63 ? 5.988 -11.633 18.141 1 91.31 63 GLN B CA 1
ATOM 3414 C C . GLN B 1 63 ? 5.352 -10.523 18.969 1 91.31 63 GLN B C 1
ATOM 3416 O O . GLN B 1 63 ? 4.391 -9.891 18.547 1 91.31 63 GLN B O 1
ATOM 3421 N N . GLN B 1 64 ? 5.887 -10.336 20.094 1 93.06 64 GLN B N 1
ATOM 3422 C CA . GLN B 1 64 ? 5.328 -9.32 20.984 1 93.06 64 GLN B CA 1
ATOM 3423 C C . GLN B 1 64 ? 5.422 -7.93 20.359 1 93.06 64 GLN B C 1
ATOM 3425 O O . GLN B 1 64 ? 4.445 -7.18 20.359 1 93.06 64 GLN B O 1
ATOM 3430 N N . TRP B 1 65 ? 6.566 -7.621 19.875 1 97 65 TRP B N 1
ATOM 3431 C CA . TRP B 1 65 ? 6.73 -6.328 19.219 1 97 65 TRP B CA 1
ATOM 3432 C C . TRP B 1 65 ? 5.777 -6.191 18.047 1 97 65 TRP B C 1
ATOM 3434 O O . TRP B 1 65 ? 5.125 -5.156 17.875 1 97 65 TRP B O 1
ATOM 3444 N N . SER B 1 66 ? 5.809 -7.227 17.266 1 97.69 66 SER B N 1
ATOM 3445 C CA . SER B 1 66 ? 5.004 -7.215 16.047 1 97.69 66 SER B CA 1
ATOM 3446 C C . SER B 1 66 ? 3.527 -6.996 16.375 1 97.69 66 SER B C 1
ATOM 3448 O O . SER B 1 66 ? 2.848 -6.23 15.688 1 97.69 66 SER B O 1
ATOM 3450 N N . ASP B 1 67 ? 3.055 -7.598 17.406 1 96.94 67 ASP B N 1
ATOM 3451 C CA . ASP B 1 67 ? 1.66 -7.453 17.812 1 96.94 67 ASP B CA 1
ATOM 3452 C C . ASP B 1 67 ? 1.376 -6.035 18.297 1 96.94 67 ASP B C 1
ATOM 3454 O O . ASP B 1 67 ? 0.332 -5.461 17.984 1 96.94 67 ASP B O 1
ATOM 3458 N N . LYS B 1 68 ? 2.26 -5.508 19.047 1 97.56 68 LYS B N 1
ATOM 3459 C CA . LYS B 1 68 ? 2.102 -4.133 19.516 1 97.56 68 LYS B CA 1
ATOM 3460 C C . LYS B 1 68 ? 2.098 -3.148 18.359 1 97.56 68 LYS B C 1
ATOM 3462 O O . LYS B 1 68 ? 1.303 -2.207 18.344 1 97.56 68 LYS B O 1
ATOM 3467 N N . MET B 1 69 ? 3.016 -3.406 17.422 1 98.19 69 MET B N 1
ATOM 3468 C CA . MET B 1 69 ? 3.082 -2.533 16.25 1 98.19 69 MET B CA 1
ATOM 3469 C C . MET B 1 69 ? 1.804 -2.629 15.43 1 98.19 69 MET B C 1
ATOM 3471 O O . MET B 1 69 ? 1.337 -1.628 14.883 1 98.19 69 MET B O 1
ATOM 3475 N N . LEU B 1 70 ? 1.269 -3.822 15.344 1 97.69 70 LEU B N 1
ATOM 3476 C CA . LEU B 1 70 ? 0.027 -4.012 14.602 1 97.69 70 LEU B CA 1
ATOM 3477 C C . LEU B 1 70 ? -1.113 -3.223 15.242 1 97.69 70 LEU B C 1
ATOM 3479 O O . LEU B 1 70 ? -1.985 -2.707 14.539 1 97.69 70 LEU B O 1
ATOM 3483 N N . GLU B 1 71 ? -1.104 -3.061 16.531 1 97.56 71 GLU B N 1
ATOM 3484 C CA . GLU B 1 71 ? -2.111 -2.246 17.219 1 97.56 71 GLU B CA 1
ATOM 3485 C C . GLU B 1 71 ? -2.043 -0.792 16.75 1 97.56 71 GLU B C 1
ATOM 3487 O O . GLU B 1 71 ? -3.076 -0.147 16.562 1 97.56 71 GLU B O 1
ATOM 3492 N N . VAL B 1 72 ? -0.824 -0.315 16.609 1 97.88 72 VAL B N 1
ATOM 3493 C CA . VAL B 1 72 ? -0.634 1.051 16.125 1 97.88 72 VAL B CA 1
ATOM 3494 C C . VAL B 1 72 ? -1.168 1.178 14.703 1 97.88 72 VAL B C 1
ATOM 3496 O O . VAL B 1 72 ? -1.865 2.141 14.375 1 97.88 72 VAL B O 1
ATOM 3499 N N . VAL B 1 73 ? -0.868 0.18 13.883 1 98.19 73 VAL B N 1
ATOM 3500 C CA . VAL B 1 73 ? -1.308 0.157 12.492 1 98.19 73 VAL B CA 1
ATOM 3501 C C . VAL B 1 73 ? -2.834 0.113 12.438 1 98.19 73 VAL B C 1
ATOM 3503 O O . VAL B 1 73 ? -3.453 0.86 11.68 1 98.19 73 VAL B O 1
ATOM 3506 N N . ARG B 1 74 ? -3.439 -0.695 13.258 1 97.75 74 ARG B N 1
ATOM 3507 C CA . ARG B 1 74 ? -4.891 -0.839 13.281 1 97.75 74 ARG B CA 1
ATOM 3508 C C . ARG B 1 74 ? -5.562 0.43 13.797 1 97.75 74 ARG B C 1
ATOM 3510 O O . ARG B 1 74 ? -6.59 0.855 13.266 1 97.75 74 ARG B O 1
ATOM 3517 N N . TRP B 1 75 ? -4.965 1.021 14.805 1 97.19 75 TRP B N 1
ATOM 3518 C CA . TRP B 1 75 ? -5.52 2.279 15.289 1 97.19 75 TRP B CA 1
ATOM 3519 C C . TRP B 1 75 ? -5.551 3.328 14.188 1 97.19 75 TRP B C 1
ATOM 3521 O O . TRP B 1 75 ? -6.547 4.039 14.023 1 97.19 75 TRP B O 1
ATOM 3531 N N . SER B 1 76 ? -4.508 3.383 13.391 1 97.88 76 SER B N 1
ATOM 3532 C CA . SER B 1 76 ? -4.375 4.375 12.336 1 97.88 76 SER B CA 1
ATOM 3533 C C . SER B 1 76 ? -5.352 4.105 11.195 1 97.88 76 SER B C 1
ATOM 3535 O O . SER B 1 76 ? -5.508 4.93 10.289 1 97.88 76 SER B O 1
ATOM 3537 N N . ASN B 1 77 ? -5.973 2.926 11.203 1 98.38 77 ASN B N 1
ATOM 3538 C CA . ASN B 1 77 ? -6.938 2.555 10.18 1 98.38 77 ASN B CA 1
ATOM 3539 C C . ASN B 1 77 ? -8.312 2.27 10.773 1 98.38 77 ASN B C 1
ATOM 3541 O O . ASN B 1 77 ? -9.086 1.484 10.227 1 98.38 77 ASN B O 1
ATOM 3545 N N . SER B 1 78 ? -8.625 2.904 11.82 1 97.75 78 SER B N 1
ATOM 3546 C CA . SER B 1 78 ? -9.797 2.592 12.633 1 97.75 78 SER B CA 1
ATOM 3547 C C . SER B 1 78 ? -11.086 2.887 11.875 1 97.75 78 SER B C 1
ATOM 3549 O O . SER B 1 78 ? -12.141 2.352 12.211 1 97.75 78 SER B O 1
ATOM 3551 N N . PHE B 1 79 ? -11.094 3.701 10.875 1 98 79 PHE B N 1
ATOM 3552 C CA . PHE B 1 79 ? -12.289 3.984 10.086 1 98 79 PHE B CA 1
ATOM 3553 C C . PHE B 1 79 ? -12.805 2.717 9.422 1 98 79 PHE B C 1
ATOM 3555 O O . PHE B 1 79 ? -14.008 2.596 9.156 1 98 79 PHE B O 1
ATOM 3562 N N . TYR B 1 80 ? -11.93 1.774 9.164 1 96.56 80 TYR B N 1
ATOM 3563 C CA . TYR B 1 80 ? -12.305 0.546 8.477 1 96.56 80 TYR B CA 1
ATOM 3564 C C . TYR B 1 80 ? -12.664 -0.552 9.469 1 96.56 80 TYR B C 1
ATOM 3566 O O . TYR B 1 80 ? -13.008 -1.668 9.07 1 96.56 80 TYR B O 1
ATOM 3574 N N . SER B 1 81 ? -12.547 -0.262 10.75 1 96.12 81 SER B N 1
ATOM 3575 C CA . SER B 1 81 ? -12.852 -1.265 11.766 1 96.12 81 SER B CA 1
ATOM 3576 C C . SER B 1 81 ? -14.352 -1.494 11.875 1 96.12 81 SER B C 1
ATOM 3578 O O . SER B 1 81 ? -15.148 -0.646 11.469 1 96.12 81 SER B O 1
ATOM 3580 N N . LYS B 1 82 ? -14.656 -2.646 12.445 1 92.44 82 LYS B N 1
ATOM 3581 C CA . LYS B 1 82 ? -16.062 -2.916 12.742 1 92.44 82 LYS B CA 1
ATOM 3582 C C . LYS B 1 82 ? -16.594 -1.962 13.805 1 92.44 82 LYS B C 1
ATOM 3584 O O . LYS B 1 82 ? -15.93 -1.729 14.82 1 92.44 82 LYS B O 1
ATOM 3589 N N . GLY B 1 83 ? -17.641 -1.389 13.555 1 92.31 83 GLY B N 1
ATOM 3590 C CA . GLY B 1 83 ? -18.25 -0.489 14.523 1 92.31 83 GLY B CA 1
ATOM 3591 C C . GLY B 1 83 ? -17.859 0.962 14.32 1 92.31 83 GLY B C 1
ATOM 3592 O O . GLY B 1 83 ? -18.328 1.847 15.039 1 92.31 83 GLY B O 1
ATOM 3593 N N . SER B 1 84 ? -16.953 1.202 13.391 1 95.94 84 SER B N 1
ATOM 3594 C CA . SER B 1 84 ? -16.609 2.582 13.07 1 95.94 84 SER B CA 1
ATOM 3595 C C . SER B 1 84 ? -17.812 3.346 12.531 1 95.94 84 SER B C 1
ATOM 3597 O O . SER B 1 84 ? -18.875 2.764 12.32 1 95.94 84 SER B O 1
ATOM 3599 N N . SER B 1 85 ? -17.656 4.613 12.359 1 96.69 85 SER B N 1
ATOM 3600 C CA . SER B 1 85 ? -18.75 5.441 11.859 1 96.69 85 SER B CA 1
ATOM 3601 C C . SER B 1 85 ? -18.953 5.25 10.359 1 96.69 85 SER B C 1
ATOM 3603 O O . SER B 1 85 ? -19.875 5.816 9.766 1 96.69 85 SER B O 1
ATOM 3605 N N . ARG B 1 86 ? -18.141 4.469 9.711 1 96.12 86 ARG B N 1
ATOM 3606 C CA . ARG B 1 86 ? -18.094 4.344 8.258 1 96.12 86 ARG B CA 1
ATOM 3607 C C . ARG B 1 86 ? -19.453 4.012 7.684 1 96.12 86 ARG B C 1
ATOM 3609 O O . ARG B 1 86 ? -19.891 4.617 6.695 1 96.12 86 ARG B O 1
ATOM 3616 N N . GLU B 1 87 ? -20.156 3.154 8.344 1 94.38 87 GLU B N 1
ATOM 3617 C CA . GLU B 1 87 ? -21.453 2.697 7.824 1 94.38 87 GLU B CA 1
ATOM 3618 C C . GLU B 1 87 ? -22.5 3.795 7.918 1 94.38 87 GLU B C 1
ATOM 3620 O O . GLU B 1 87 ? -23.438 3.838 7.113 1 94.38 87 GLU B O 1
ATOM 3625 N N . ALA B 1 88 ? -22.312 4.621 8.883 1 96.75 88 ALA B N 1
ATOM 3626 C CA . ALA B 1 88 ? -23.312 5.668 9.117 1 96.75 88 ALA B CA 1
ATOM 3627 C C . ALA B 1 88 ? -22.969 6.941 8.359 1 96.75 88 ALA B C 1
ATOM 3629 O O . ALA B 1 88 ? -23.781 7.852 8.242 1 96.75 88 ALA B O 1
ATOM 3630 N N . CYS B 1 89 ? -21.797 7.02 7.805 1 98.06 89 CYS B N 1
ATOM 3631 C CA . CYS B 1 89 ? -21.344 8.219 7.117 1 98.06 89 CYS B CA 1
ATOM 3632 C C . CYS B 1 89 ? -22.031 8.367 5.762 1 98.06 89 CYS B C 1
ATOM 3634 O O . CYS B 1 89 ? -22.484 7.379 5.184 1 98.06 89 CYS B O 1
ATOM 3636 N N . LYS B 1 90 ? -22.172 9.609 5.359 1 98.31 90 LYS B N 1
ATOM 3637 C CA . LYS B 1 90 ? -22.641 9.93 4.016 1 98.31 90 LYS B CA 1
ATOM 3638 C C . LYS B 1 90 ? -21.516 10.523 3.166 1 98.31 90 LYS B C 1
ATOM 3640 O O . LYS B 1 90 ? -20.688 11.281 3.666 1 98.31 90 LYS B O 1
ATOM 3645 N N . PRO B 1 91 ? -21.5 10.133 1.896 1 98 91 PRO B N 1
ATOM 3646 C CA . PRO B 1 91 ? -20.453 10.719 1.05 1 98 91 PRO B CA 1
ATOM 3647 C C . PRO B 1 91 ? -20.625 12.227 0.866 1 98 91 PRO B C 1
ATOM 3649 O O . PRO B 1 91 ? -21.75 12.719 0.784 1 98 91 PRO B O 1
ATOM 3652 N N . PHE B 1 92 ? -19.531 12.953 0.852 1 98.56 92 PHE B N 1
ATOM 3653 C CA . PHE B 1 92 ? -19.5 14.391 0.615 1 98.56 92 PHE B CA 1
ATOM 3654 C C . PHE B 1 92 ? -19 14.695 -0.786 1 98.56 92 PHE B C 1
ATOM 3656 O O . PHE B 1 92 ? -17.891 14.281 -1.155 1 98.56 92 PHE B O 1
ATOM 3663 N N . PHE B 1 93 ? -19.781 15.469 -1.544 1 98.44 93 PHE B N 1
ATOM 3664 C CA . PHE B 1 93 ? -19.453 15.742 -2.941 1 98.44 93 PHE B CA 1
ATOM 3665 C C . PHE B 1 93 ? -19.25 17.234 -3.168 1 98.44 93 PHE B C 1
ATOM 3667 O O . PHE B 1 93 ? -19.891 18.062 -2.52 1 98.44 93 PHE B O 1
ATOM 3674 N N . VAL B 1 94 ? -18.359 17.531 -4.012 1 98 94 VAL B N 1
ATOM 3675 C CA . VAL B 1 94 ? -18.25 18.812 -4.684 1 98 94 VAL B CA 1
ATOM 3676 C C . VAL B 1 94 ? -18.422 18.625 -6.191 1 98 94 VAL B C 1
ATOM 3678 O O . VAL B 1 94 ? -17.641 17.922 -6.828 1 98 94 VAL B O 1
ATOM 3681 N N . ALA B 1 95 ? -19.453 19.219 -6.672 1 94.06 95 ALA B N 1
ATOM 3682 C CA . ALA B 1 95 ? -19.844 18.906 -8.047 1 94.06 95 ALA B CA 1
ATOM 3683 C C . ALA B 1 95 ? -20.078 17.406 -8.219 1 94.06 95 ALA B C 1
ATOM 3685 O O . ALA B 1 95 ? -20.844 16.812 -7.469 1 94.06 95 ALA B O 1
ATOM 3686 N N . ASP B 1 96 ? -19.391 16.75 -9.086 1 93.25 96 ASP B N 1
ATOM 3687 C CA . ASP B 1 96 ? -19.609 15.328 -9.328 1 93.25 96 ASP B CA 1
ATOM 3688 C C . ASP B 1 96 ? -18.469 14.492 -8.758 1 93.25 96 ASP B C 1
ATOM 3690 O O . ASP B 1 96 ? -18.328 13.312 -9.094 1 93.25 96 ASP B O 1
ATOM 3694 N N . HIS B 1 97 ? -17.734 15.125 -7.816 1 96.06 97 HIS B N 1
ATOM 3695 C CA . HIS B 1 97 ? -16.578 14.43 -7.254 1 96.06 97 HIS B CA 1
ATOM 3696 C C . HIS B 1 97 ? -16.766 14.156 -5.766 1 96.06 97 HIS B C 1
ATOM 3698 O O . HIS B 1 97 ? -16.969 15.086 -4.98 1 96.06 97 HIS B O 1
ATOM 3704 N N . GLN B 1 98 ? -16.734 12.93 -5.43 1 96.81 98 GLN B N 1
ATOM 3705 C CA . GLN B 1 98 ? -16.703 12.648 -3.998 1 96.81 98 GLN B CA 1
ATOM 3706 C C . GLN B 1 98 ? -15.352 13.039 -3.393 1 96.81 98 GLN B C 1
ATOM 3708 O O . GLN B 1 98 ? -14.305 12.578 -3.846 1 96.81 98 GLN B O 1
ATOM 3713 N N . VAL B 1 99 ? -15.398 13.844 -2.365 1 97.88 99 VAL B N 1
ATOM 3714 C CA . VAL B 1 99 ? -14.148 14.383 -1.84 1 97.88 99 VAL B CA 1
ATOM 3715 C C . VAL B 1 99 ? -14 14 -0.367 1 97.88 99 VAL B C 1
ATOM 3717 O O . VAL B 1 99 ? -12.969 14.266 0.249 1 97.88 99 VAL B O 1
ATOM 3720 N N . GLY B 1 100 ? -15.07 13.367 0.184 1 97.94 100 GLY B N 1
ATOM 3721 C CA . GLY B 1 100 ? -14.977 13 1.587 1 97.94 100 GLY B CA 1
ATOM 3722 C C . GLY B 1 100 ? -16.234 12.305 2.105 1 97.94 100 GLY B C 1
ATOM 3723 O O . GLY B 1 100 ? -16.922 11.625 1.351 1 97.94 100 GLY B O 1
ATOM 3724 N N . HIS B 1 101 ? -16.375 12.406 3.457 1 98.44 101 HIS B N 1
ATOM 3725 C CA . HIS B 1 101 ? -17.484 11.812 4.199 1 98.44 101 HIS B CA 1
ATOM 3726 C C . HIS B 1 101 ? -17.953 12.734 5.312 1 98.44 101 HIS B C 1
ATOM 3728 O O . HIS B 1 101 ? -17.172 13.516 5.855 1 98.44 101 HIS B O 1
ATOM 3734 N N . VAL B 1 102 ? -19.219 12.586 5.578 1 98.56 102 VAL B N 1
ATOM 3735 C CA . VAL B 1 102 ? -19.797 13.352 6.668 1 98.56 102 VAL B CA 1
ATOM 3736 C C . VAL B 1 102 ? -20.438 12.414 7.68 1 98.56 102 VAL B C 1
ATOM 3738 O O . VAL B 1 102 ? -21.234 11.539 7.312 1 98.56 102 VAL B O 1
ATOM 3741 N N . THR B 1 103 ? -20.078 12.57 8.938 1 98.12 103 THR B N 1
ATOM 3742 C CA . THR B 1 103 ? -20.688 11.773 10 1 98.12 103 THR B CA 1
ATOM 3743 C C . THR B 1 103 ? -22.078 12.305 10.352 1 98.12 103 THR B C 1
ATOM 3745 O O . THR B 1 103 ? -22.391 13.469 10.07 1 98.12 103 THR B O 1
ATOM 3748 N N . PRO B 1 104 ? -22.844 11.461 11.055 1 97.06 104 PRO B N 1
ATOM 3749 C CA . PRO B 1 104 ? -24.156 11.938 11.508 1 97.06 104 PRO B CA 1
ATOM 3750 C C . PRO B 1 104 ? -24.047 13.148 12.43 1 97.06 104 PRO B C 1
ATOM 3752 O O . PRO B 1 104 ? -24.891 14.055 12.367 1 97.06 104 PRO B O 1
ATOM 3755 N N . ASN B 1 105 ? -23.078 13.18 13.219 1 96.75 105 ASN B N 1
ATOM 3756 C CA . ASN B 1 105 ? -22.875 14.281 14.148 1 96.75 105 ASN B CA 1
ATOM 3757 C C . ASN B 1 105 ? -22.656 15.602 13.414 1 96.75 105 ASN B C 1
ATOM 3759 O O . ASN B 1 105 ? -23.172 16.641 13.828 1 96.75 105 ASN B O 1
ATOM 3763 N N . VAL B 1 106 ? -21.953 15.57 12.336 1 97.88 106 VAL B N 1
ATOM 3764 C CA . VAL B 1 106 ? -21.688 16.781 11.562 1 97.88 106 VAL B CA 1
ATOM 3765 C C . VAL B 1 106 ? -22.906 17.109 10.703 1 97.88 106 VAL B C 1
ATOM 3767 O O . VAL B 1 106 ? -23.266 18.281 10.562 1 97.88 106 VAL B O 1
ATOM 3770 N N . LEU B 1 107 ? -23.5 16.125 10.18 1 98.06 107 LEU B N 1
ATOM 3771 C CA . LEU B 1 107 ? -24.641 16.266 9.273 1 98.06 107 LEU B CA 1
ATOM 3772 C C . LEU B 1 107 ? -25.734 17.109 9.906 1 98.06 107 LEU B C 1
ATOM 3774 O O . LEU B 1 107 ? -26.359 17.938 9.242 1 98.06 107 LEU B O 1
ATOM 3778 N N . GLN B 1 108 ? -25.969 16.984 11.172 1 96.88 108 GLN B N 1
ATOM 3779 C CA . GLN B 1 108 ? -27.047 17.672 11.859 1 96.88 108 GLN B CA 1
ATOM 3780 C C . GLN B 1 108 ? -26.859 19.188 11.805 1 96.88 108 GLN B C 1
ATOM 3782 O O . GLN B 1 108 ? -27.828 19.938 11.82 1 96.88 108 GLN B O 1
ATOM 3787 N N . TYR B 1 109 ? -25.672 19.625 11.633 1 97.19 109 TYR B N 1
ATOM 3788 C CA . TYR B 1 109 ? -25.375 21.047 11.617 1 97.19 109 TYR B CA 1
ATOM 3789 C C . TYR B 1 109 ? -25.359 21.594 10.195 1 97.19 109 TYR B C 1
ATOM 3791 O O . TYR B 1 109 ? -25.203 22.797 9.984 1 97.19 109 TYR B O 1
ATOM 3799 N N . LEU B 1 110 ? -25.516 20.656 9.203 1 97.44 110 LEU B N 1
ATOM 3800 C CA . LEU B 1 110 ? -25.422 21.062 7.797 1 97.44 110 LEU B CA 1
ATOM 3801 C C . LEU B 1 110 ? -26.812 21.125 7.172 1 97.44 110 LEU B C 1
ATOM 3803 O O . LEU B 1 110 ? -26.984 21.672 6.086 1 97.44 110 LEU B O 1
ATOM 3807 N N . LEU B 1 111 ? -27.812 20.656 7.816 1 94.88 111 LEU B N 1
ATOM 3808 C CA . LEU B 1 111 ? -29.141 20.438 7.254 1 94.88 111 LEU B CA 1
ATOM 3809 C C . LEU B 1 111 ? -29.812 21.766 6.93 1 94.88 111 LEU B C 1
ATOM 3811 O O . LEU B 1 111 ? -30.562 21.875 5.961 1 94.88 111 LEU B O 1
ATOM 3815 N N . ASP B 1 112 ? -29.594 22.781 7.645 1 91.75 112 ASP B N 1
ATOM 3816 C CA . ASP B 1 112 ? -30.297 24.047 7.461 1 91.75 112 ASP B CA 1
ATOM 3817 C C . ASP B 1 112 ? -29.406 25.109 6.832 1 91.75 112 ASP B C 1
ATOM 3819 O O . ASP B 1 112 ? -29.453 26.281 7.211 1 91.75 112 ASP B O 1
ATOM 3823 N N . ARG B 1 113 ? -28.547 24.656 5.859 1 94.69 113 ARG B N 1
ATOM 3824 C CA . ARG B 1 113 ? -27.625 25.578 5.203 1 94.69 113 ARG B CA 1
ATOM 3825 C C . ARG B 1 113 ? -27.703 25.453 3.688 1 94.69 113 ARG B C 1
ATOM 3827 O O . ARG B 1 113 ? -26.719 25.156 3.027 1 94.69 113 ARG B O 1
ATOM 3834 N N . PRO B 1 114 ? -28.859 25.812 3.094 1 93.81 114 PRO B N 1
ATOM 3835 C CA . PRO B 1 114 ? -29.062 25.547 1.669 1 93.81 114 PRO B CA 1
ATOM 3836 C C . PRO B 1 114 ? -28.203 26.422 0.767 1 93.81 114 PRO B C 1
ATOM 3838 O O . PRO B 1 114 ? -28.016 26.094 -0.409 1 93.81 114 PRO B O 1
ATOM 3841 N N . ASP B 1 115 ? -27.703 27.5 1.299 1 95.69 115 ASP B N 1
ATOM 3842 C CA . ASP B 1 115 ? -26.859 28.391 0.501 1 95.69 115 ASP B CA 1
ATOM 3843 C C . ASP B 1 115 ? -25.484 27.766 0.272 1 95.69 115 ASP B C 1
ATOM 3845 O O . ASP B 1 115 ? -24.75 28.188 -0.633 1 95.69 115 ASP B O 1
ATOM 3849 N N . VAL B 1 116 ? -25.156 26.797 1.055 1 98.06 116 VAL B N 1
ATOM 3850 C CA . VAL B 1 116 ? -23.828 26.219 0.967 1 98.06 116 VAL B CA 1
ATOM 3851 C C . VAL B 1 116 ? -23.922 24.719 0.732 1 98.06 116 VAL B C 1
ATOM 3853 O O . VAL B 1 116 ? -23.109 24.141 0.01 1 98.06 116 VAL B O 1
ATOM 3856 N N . ILE B 1 117 ? -24.938 24.078 1.29 1 98.5 117 ILE B N 1
ATOM 3857 C CA . ILE B 1 117 ? -25.016 22.609 1.319 1 98.5 117 ILE B CA 1
ATOM 3858 C C . ILE B 1 117 ? -26.312 22.156 0.64 1 98.5 117 ILE B C 1
ATOM 3860 O O . ILE B 1 117 ? -27.375 22.75 0.846 1 98.5 117 ILE B O 1
ATOM 3864 N N . HIS B 1 118 ? -26.141 21.125 -0.139 1 97.81 118 HIS B N 1
ATOM 3865 C CA . HIS B 1 118 ? -27.281 20.453 -0.746 1 97.81 118 HIS B CA 1
ATOM 3866 C C . HIS B 1 118 ? -27.375 19 -0.259 1 97.81 118 HIS B C 1
ATOM 3868 O O . HIS B 1 118 ? -26.406 18.25 -0.339 1 97.81 118 HIS B O 1
ATOM 3874 N N . ILE B 1 119 ? -28.578 18.656 0.247 1 97.5 119 ILE B N 1
ATOM 3875 C CA . ILE B 1 119 ? -28.812 17.312 0.759 1 97.5 119 ILE B CA 1
ATOM 3876 C C . ILE B 1 119 ? -29.641 16.516 -0.24 1 97.5 119 ILE B C 1
ATOM 3878 O O . ILE B 1 119 ? -30.75 16.938 -0.605 1 97.5 119 ILE B O 1
ATOM 3882 N N . THR B 1 120 ? -29.078 15.445 -0.721 1 96.62 120 THR B N 1
ATOM 3883 C CA . THR B 1 120 ? -29.828 14.508 -1.556 1 96.62 120 THR B CA 1
ATOM 3884 C C . THR B 1 120 ? -30.438 13.391 -0.709 1 96.62 120 THR B C 1
ATOM 3886 O O . THR B 1 120 ? -29.734 12.75 0.078 1 96.62 120 THR B O 1
ATOM 3889 N N . ARG B 1 121 ? -31.688 13.18 -0.921 1 96 121 ARG B N 1
ATOM 3890 C CA . ARG B 1 121 ? -32.406 12.18 -0.131 1 96 121 ARG B CA 1
ATOM 3891 C C . ARG B 1 121 ? -32.938 11.062 -1.019 1 96 121 ARG B C 1
ATOM 3893 O O . ARG B 1 121 ? -33.188 11.273 -2.209 1 96 121 ARG B O 1
ATOM 3900 N N . HIS B 1 122 ? -33 9.938 -0.35 1 95 122 HIS B N 1
ATOM 3901 C CA . HIS B 1 122 ? -33.656 8.812 -1.022 1 95 122 HIS B CA 1
ATOM 3902 C C . HIS B 1 122 ? -35.125 9.117 -1.305 1 95 122 HIS B C 1
ATOM 3904 O O . HIS B 1 122 ? -35.844 9.578 -0.421 1 95 122 HIS B O 1
ATOM 3910 N N . ALA B 1 123 ? -35.562 8.719 -2.449 1 92.62 123 ALA B N 1
ATOM 3911 C CA . ALA B 1 123 ? -36.906 9.117 -2.92 1 92.62 123 ALA B CA 1
ATOM 3912 C C . ALA B 1 123 ? -38 8.477 -2.074 1 92.62 123 ALA B C 1
ATOM 3914 O O . ALA B 1 123 ? -39 9.125 -1.74 1 92.62 123 ALA B O 1
ATOM 3915 N N . THR B 1 124 ? -37.75 7.289 -1.665 1 93.44 124 THR B N 1
ATOM 3916 C CA . THR B 1 124 ? -38.812 6.539 -1 1 93.44 124 THR B CA 1
ATOM 3917 C C . THR B 1 124 ? -38.688 6.652 0.516 1 93.44 124 THR B C 1
ATOM 3919 O O . THR B 1 124 ? -39.656 6.949 1.206 1 93.44 124 THR B O 1
ATOM 3922 N N . THR B 1 125 ? -37.531 6.547 1.096 1 93.12 125 THR B N 1
ATOM 3923 C CA . THR B 1 125 ? -37.344 6.48 2.541 1 93.12 125 THR B CA 1
ATOM 3924 C C . THR B 1 125 ? -37.062 7.863 3.113 1 93.12 125 THR B C 1
ATOM 3926 O O . THR B 1 125 ? -37.125 8.062 4.328 1 93.12 125 THR B O 1
ATOM 3929 N N . ASN B 1 126 ? -36.719 8.797 2.311 1 93.44 126 ASN B N 1
ATOM 3930 C CA . ASN B 1 126 ? -36.344 10.164 2.68 1 93.44 126 ASN B CA 1
ATOM 3931 C C . ASN B 1 126 ? -35.062 10.203 3.502 1 93.44 126 ASN B C 1
ATOM 3933 O O . ASN B 1 126 ? -34.781 11.203 4.164 1 93.44 126 ASN B O 1
ATOM 3937 N N . ASP B 1 127 ? -34.344 9.125 3.455 1 94.56 127 ASP B N 1
ATOM 3938 C CA . ASP B 1 127 ? -33.031 9.07 4.117 1 94.56 127 ASP B CA 1
ATOM 3939 C C . ASP B 1 127 ? -31.984 9.859 3.334 1 94.56 127 ASP B C 1
ATOM 3941 O O . ASP B 1 127 ? -32.031 9.922 2.104 1 94.56 127 ASP B O 1
ATOM 3945 N N . VAL B 1 128 ? -31.141 10.484 4.148 1 96.19 128 VAL B N 1
ATOM 3946 C CA . VAL B 1 128 ? -30.062 11.211 3.488 1 96.19 128 VAL B CA 1
ATOM 3947 C C . VAL B 1 128 ? -29.156 10.227 2.746 1 96.19 128 VAL B C 1
ATOM 3949 O O . VAL B 1 128 ? -28.688 9.25 3.33 1 96.19 128 VAL B O 1
ATOM 3952 N N . GLN B 1 129 ? -28.875 10.531 1.496 1 96 129 GLN B N 1
ATOM 3953 C CA . GLN B 1 129 ? -28.031 9.68 0.662 1 96 129 GLN B CA 1
ATOM 3954 C C . GLN B 1 129 ? -26.656 10.312 0.442 1 96 129 GLN B C 1
ATOM 3956 O O . GLN B 1 129 ? -25.641 9.602 0.386 1 96 129 GLN B O 1
ATOM 3961 N N . ARG B 1 130 ? -26.719 11.586 0.303 1 96.69 130 ARG B N 1
ATOM 3962 C CA . ARG B 1 130 ? -25.484 12.289 -0.066 1 96.69 130 ARG B CA 1
ATOM 3963 C C . ARG B 1 130 ? -25.531 13.734 0.406 1 96.69 130 ARG B C 1
ATOM 3965 O O . ARG B 1 130 ? -26.594 14.359 0.43 1 96.69 130 ARG B O 1
ATOM 3972 N N . VAL B 1 131 ? -24.375 14.195 0.82 1 98.31 131 VAL B N 1
ATOM 3973 C CA . VAL B 1 131 ? -24.188 15.602 1.129 1 98.31 131 VAL B CA 1
ATOM 3974 C C . VAL B 1 131 ? -23.312 16.25 0.06 1 98.31 131 VAL B C 1
ATOM 3976 O O . VAL B 1 131 ? -22.281 15.703 -0.322 1 98.31 131 VAL B O 1
ATOM 3979 N N . SER B 1 132 ? -23.734 17.359 -0.498 1 98.19 132 SER B N 1
ATOM 3980 C CA . SER B 1 132 ? -22.953 18.047 -1.521 1 98.19 132 SER B CA 1
ATOM 3981 C C . SER B 1 132 ? -22.891 19.547 -1.26 1 98.19 132 SER B C 1
ATOM 3983 O O . SER B 1 132 ? -23.75 20.094 -0.561 1 98.19 132 SER B O 1
ATOM 3985 N N . LEU B 1 133 ? -21.828 20.141 -1.792 1 98.06 133 LEU B N 1
ATOM 3986 C CA . LEU B 1 133 ? -21.922 21.594 -1.891 1 98.06 133 LEU B CA 1
ATOM 3987 C C . LEU B 1 133 ? -23.062 22.016 -2.809 1 98.06 133 LEU B C 1
ATOM 3989 O O . LEU B 1 133 ? -23.391 21.297 -3.754 1 98.06 133 LEU B O 1
ATOM 3993 N N . ALA B 1 134 ? -23.578 23.156 -2.496 1 97.56 134 ALA B N 1
ATOM 3994 C CA . ALA B 1 134 ? -24.672 23.672 -3.299 1 97.56 134 ALA B CA 1
ATOM 3995 C C . ALA B 1 134 ? -24.297 23.75 -4.773 1 97.56 134 ALA B C 1
ATOM 3997 O O . ALA B 1 134 ? -23.219 24.25 -5.113 1 97.56 134 ALA B O 1
ATOM 3998 N N . PRO B 1 135 ? -25.203 23.297 -5.621 1 95.88 135 PRO B N 1
ATOM 3999 C CA . PRO B 1 135 ? -24.922 23.297 -7.055 1 95.88 135 PRO B CA 1
ATOM 4000 C C . PRO B 1 135 ? -24.719 24.703 -7.613 1 95.88 135 PRO B C 1
ATOM 4002 O O . PRO B 1 135 ? -24.109 24.875 -8.68 1 95.88 135 PRO B O 1
ATOM 4005 N N . SER B 1 136 ? -25.234 25.656 -6.91 1 96.62 136 SER B N 1
ATOM 4006 C CA . SER B 1 136 ? -25.094 27.047 -7.359 1 96.62 136 SER B CA 1
ATOM 4007 C C . SER B 1 136 ? -23.656 27.516 -7.242 1 96.62 136 SER B C 1
ATOM 4009 O O . SER B 1 136 ? -23.266 28.531 -7.84 1 96.62 136 SER B O 1
ATOM 4011 N N . LEU B 1 137 ? -22.859 26.844 -6.453 1 97.94 137 LEU B N 1
ATOM 4012 C CA . LEU B 1 137 ? -21.453 27.188 -6.301 1 97.94 137 LEU B CA 1
ATOM 4013 C C . LEU B 1 137 ? -20.609 26.516 -7.383 1 97.94 137 LEU B C 1
ATOM 4015 O O . LEU B 1 137 ? -20.188 25.375 -7.227 1 97.94 137 LEU B O 1
ATOM 4019 N N . THR B 1 138 ? -20.266 27.266 -8.375 1 96.5 138 THR B N 1
ATOM 4020 C CA . THR B 1 138 ? -19.734 26.625 -9.578 1 96.5 138 THR B CA 1
ATOM 4021 C C . THR B 1 138 ? -18.234 26.906 -9.703 1 96.5 138 THR B C 1
ATOM 4023 O O . THR B 1 138 ? -17.516 26.188 -10.406 1 96.5 138 THR B O 1
ATOM 4026 N N . THR B 1 139 ? -17.781 27.969 -9.008 1 97.69 139 THR B N 1
ATOM 4027 C CA . THR B 1 139 ? -16.375 28.328 -9.164 1 97.69 139 THR B CA 1
ATOM 4028 C C . THR B 1 139 ? -15.578 27.984 -7.91 1 97.69 139 THR B C 1
ATOM 4030 O O . THR B 1 139 ? -16.141 27.859 -6.82 1 97.69 139 THR B O 1
ATOM 4033 N N . PHE B 1 140 ? -14.305 27.859 -8.117 1 97.94 140 PHE B N 1
ATOM 4034 C CA . PHE B 1 140 ? -13.367 27.609 -7.031 1 97.94 140 PHE B CA 1
ATOM 4035 C C . PHE B 1 140 ? -13.492 28.672 -5.949 1 97.94 140 PHE B C 1
ATOM 4037 O O . PHE B 1 140 ? -13.586 28.359 -4.766 1 97.94 140 PHE B O 1
ATOM 4044 N N . GLU B 1 141 ? -13.531 29.922 -6.297 1 98.31 141 GLU B N 1
ATOM 4045 C CA . GLU B 1 141 ? -13.57 31.047 -5.371 1 98.31 141 GLU B CA 1
ATOM 4046 C C . GLU B 1 141 ? -14.875 31.062 -4.582 1 98.31 141 GLU B C 1
ATOM 4048 O O . GLU B 1 141 ? -14.867 31.281 -3.367 1 98.31 141 GLU B O 1
ATOM 4053 N N . GLU B 1 142 ? -15.891 30.859 -5.293 1 98.25 142 GLU B N 1
ATOM 4054 C CA . GLU B 1 142 ? -17.203 30.844 -4.637 1 98.25 142 GLU B CA 1
ATOM 4055 C C . GLU B 1 142 ? -17.281 29.719 -3.604 1 98.25 142 GLU B C 1
ATOM 4057 O O . GLU B 1 142 ? -17.734 29.953 -2.477 1 98.25 142 GLU B O 1
ATOM 4062 N N . ARG B 1 143 ? -16.844 28.594 -4.012 1 98.69 143 ARG B N 1
ATOM 4063 C CA . ARG B 1 143 ? -16.875 27.438 -3.119 1 98.69 143 ARG B CA 1
ATOM 4064 C C . ARG B 1 143 ? -16.016 27.672 -1.879 1 98.69 143 ARG B C 1
ATOM 4066 O O . ARG B 1 143 ? -16.469 27.438 -0.754 1 98.69 143 ARG B O 1
ATOM 4073 N N . THR B 1 144 ? -14.836 28.172 -2.137 1 98.75 144 THR B N 1
ATOM 4074 C CA . THR B 1 144 ? -13.891 28.422 -1.053 1 98.75 144 THR B CA 1
ATOM 4075 C C . THR B 1 144 ? -14.461 29.453 -0.074 1 98.75 144 THR B C 1
ATOM 4077 O O . THR B 1 144 ? -14.43 29.234 1.14 1 98.75 144 THR B O 1
ATOM 4080 N N . THR B 1 145 ? -15.039 30.484 -0.577 1 98.5 145 THR B N 1
ATOM 4081 C CA . THR B 1 145 ? -15.539 31.578 0.235 1 98.5 145 THR B CA 1
ATOM 4082 C C . THR B 1 145 ? -16.766 31.156 1.039 1 98.5 145 THR B C 1
ATOM 4084 O O . THR B 1 145 ? -16.844 31.406 2.242 1 98.5 145 THR B O 1
ATOM 4087 N N . LYS B 1 146 ? -17.688 30.531 0.394 1 98.44 146 LYS B N 1
ATOM 4088 C CA . LYS B 1 146 ? -18.922 30.125 1.062 1 98.44 146 LYS B CA 1
ATOM 4089 C C . LYS B 1 146 ? -18.641 29.062 2.131 1 98.44 146 LYS B C 1
ATOM 4091 O O . LYS B 1 146 ? -19.219 29.125 3.223 1 98.44 146 LYS B O 1
ATOM 4096 N N . MET B 1 147 ? -17.781 28.172 1.825 1 98.38 147 MET B N 1
ATOM 4097 C CA . MET B 1 147 ? -17.406 27.156 2.816 1 98.38 147 MET B CA 1
ATOM 4098 C C . MET B 1 147 ? -16.703 27.812 4.008 1 98.38 147 MET B C 1
ATOM 4100 O O . MET B 1 147 ? -16.984 27.469 5.156 1 98.38 147 MET B O 1
ATOM 4104 N N . ALA B 1 148 ? -15.828 28.703 3.721 1 98.44 148 ALA B N 1
ATOM 4105 C CA . ALA B 1 148 ? -15.156 29.422 4.801 1 98.44 148 ALA B CA 1
ATOM 4106 C C . ALA B 1 148 ? -16.156 30.094 5.727 1 98.44 148 ALA B C 1
ATOM 4108 O O . ALA B 1 148 ? -16.016 30.062 6.949 1 98.44 148 ALA B O 1
ATOM 4109 N N . GLY B 1 149 ? -17.141 30.719 5.137 1 98.12 149 GLY B N 1
ATOM 4110 C CA . GLY B 1 149 ? -18.188 31.344 5.922 1 98.12 149 GLY B CA 1
ATOM 4111 C C . GLY B 1 149 ? -18.938 30.359 6.809 1 98.12 149 GLY B C 1
ATOM 4112 O O . GLY B 1 149 ? -19.156 30.641 7.988 1 98.12 149 GLY B O 1
ATOM 4113 N N . LEU B 1 150 ? -19.266 29.297 6.23 1 98.12 150 LEU B N 1
ATOM 4114 C CA . LEU B 1 150 ? -19.953 28.25 6.988 1 98.12 150 LEU B CA 1
ATOM 4115 C C . LEU B 1 150 ? -19.094 27.766 8.148 1 98.12 150 LEU B C 1
ATOM 4117 O O . LEU B 1 150 ? -19.594 27.609 9.273 1 98.12 150 LEU B O 1
ATOM 4121 N N . LEU B 1 151 ? -17.859 27.562 7.914 1 98.31 151 LEU B N 1
ATOM 4122 C CA . LEU B 1 151 ? -16.953 27.047 8.93 1 98.31 151 LEU B CA 1
ATOM 4123 C C . LEU B 1 151 ? -16.766 28.047 10.062 1 98.31 151 LEU B C 1
ATOM 4125 O O . LEU B 1 151 ? -16.641 27.672 11.227 1 98.31 151 LEU B O 1
ATOM 4129 N N . GLU B 1 152 ? -16.734 29.281 9.734 1 97.94 152 GLU B N 1
ATOM 4130 C CA . GLU B 1 152 ? -16.656 30.328 10.758 1 97.94 152 GLU B CA 1
ATOM 4131 C C . GLU B 1 152 ? -17.891 30.297 11.664 1 97.94 152 GLU B C 1
ATOM 4133 O O . GLU B 1 152 ? -17.766 30.484 12.875 1 97.94 152 GLU B O 1
ATOM 4138 N N . GLU B 1 153 ? -18.969 30.094 11.062 1 97.5 153 GLU B N 1
ATOM 4139 C CA . GLU B 1 153 ? -20.188 29.984 11.852 1 97.5 153 GLU B CA 1
ATOM 4140 C C . GLU B 1 153 ? -20.141 28.781 12.781 1 97.5 153 GLU B C 1
ATOM 4142 O O . GLU B 1 153 ? -20.5 28.875 13.953 1 97.5 153 GLU B O 1
ATOM 4147 N N . LEU B 1 154 ? -19.688 27.719 12.219 1 97.62 154 LEU B N 1
ATOM 4148 C CA . LEU B 1 154 ? -19.578 26.5 13.023 1 97.62 154 LEU B CA 1
ATOM 4149 C C . LEU B 1 154 ? -18.562 26.672 14.148 1 97.62 154 LEU B C 1
ATOM 4151 O O . LEU B 1 154 ? -18.75 26.156 15.25 1 97.62 154 LEU B O 1
ATOM 4155 N N . LYS B 1 155 ? -17.5 27.344 13.82 1 97.94 155 LYS B N 1
ATOM 4156 C CA . LYS B 1 155 ? -16.484 27.625 14.836 1 97.94 155 LYS B CA 1
ATOM 4157 C C . LYS B 1 155 ? -17.078 28.422 15.992 1 97.94 155 LYS B C 1
ATOM 4159 O O . LYS B 1 155 ? -16.797 28.125 17.156 1 97.94 155 LYS B O 1
ATOM 4164 N N . LYS B 1 156 ? -17.922 29.344 15.75 1 97.31 156 LYS B N 1
ATOM 4165 C CA . LYS B 1 156 ? -18.562 30.188 16.75 1 97.31 156 LYS B CA 1
ATOM 4166 C C . LYS B 1 156 ? -19.5 29.359 17.641 1 97.31 156 LYS B C 1
ATOM 4168 O O . LYS B 1 156 ? -19.656 29.656 18.828 1 97.31 156 LYS B O 1
ATOM 4173 N N . LEU B 1 157 ? -20.062 28.359 17.062 1 96 157 LEU B N 1
ATOM 4174 C CA . LEU B 1 157 ? -20.938 27.484 17.828 1 96 157 LEU B CA 1
ATOM 4175 C C . LEU B 1 157 ? -20.156 26.703 18.875 1 96 157 LEU B C 1
ATOM 4177 O O . LEU B 1 157 ? -20.719 26.234 19.859 1 96 157 LEU B O 1
ATOM 4181 N N . ASP B 1 158 ? -18.891 26.469 18.656 1 96.62 158 ASP B N 1
ATOM 4182 C CA . ASP B 1 158 ? -17.953 25.828 19.578 1 96.62 158 ASP B CA 1
ATOM 4183 C C . ASP B 1 158 ? -18.391 24.406 19.922 1 96.62 158 ASP B C 1
ATOM 4185 O O . ASP B 1 158 ? -18.297 23.984 21.078 1 96.62 158 ASP B O 1
ATOM 4189 N N . VAL B 1 159 ? -18.891 23.719 18.938 1 95.19 159 VAL B N 1
ATOM 4190 C CA . VAL B 1 159 ? -19.359 22.344 19.172 1 95.19 159 VAL B CA 1
ATOM 4191 C C . VAL B 1 159 ? -18.312 21.359 18.672 1 95.19 159 VAL B C 1
ATOM 4193 O O . VAL B 1 159 ? -18.25 20.219 19.156 1 95.19 159 VAL B O 1
ATOM 4196 N N . PHE B 1 160 ? -17.547 21.766 17.75 1 97.38 160 PHE B N 1
ATOM 4197 C CA . PHE B 1 160 ? -16.516 20.906 17.203 1 97.38 160 PHE B CA 1
ATOM 4198 C C . PHE B 1 160 ? -15.148 21.281 17.766 1 97.38 160 PHE B C 1
ATOM 4200 O O . PHE B 1 160 ? -14.609 22.359 17.453 1 97.38 160 PHE B O 1
ATOM 4207 N N . VAL B 1 161 ? -14.547 20.375 18.484 1 95.94 161 VAL B N 1
ATOM 4208 C CA . VAL B 1 161 ? -13.297 20.656 19.203 1 95.94 161 VAL B CA 1
ATOM 4209 C C . VAL B 1 161 ? -12.195 20.969 18.188 1 95.94 161 VAL B C 1
ATOM 4211 O O . VAL B 1 161 ? -11.312 21.781 18.469 1 95.94 161 VAL B O 1
ATOM 4214 N N . THR B 1 162 ? -12.258 20.375 16.984 1 96.5 162 THR B N 1
ATOM 4215 C CA . THR B 1 162 ? -11.211 20.547 15.992 1 96.5 162 THR B CA 1
ATOM 4216 C C . THR B 1 162 ? -11.117 22 15.555 1 96.5 162 THR B C 1
ATOM 4218 O O . THR B 1 162 ? -10.039 22.484 15.195 1 96.5 162 THR B O 1
ATOM 4221 N N . LEU B 1 163 ? -12.156 22.75 15.609 1 97.38 163 LEU B N 1
ATOM 4222 C CA . LEU B 1 163 ? -12.18 24.109 15.109 1 97.38 163 LEU B CA 1
ATOM 4223 C C . LEU B 1 163 ? -11.531 25.062 16.109 1 97.38 163 LEU B C 1
ATOM 4225 O O . LEU B 1 163 ? -11.227 26.219 15.773 1 97.38 163 LEU B O 1
ATOM 4229 N N . ARG B 1 164 ? -11.258 24.625 17.328 1 94.38 164 ARG B N 1
ATOM 4230 C CA . ARG B 1 164 ? -10.492 25.406 18.281 1 94.38 164 ARG B CA 1
ATOM 4231 C C . ARG B 1 164 ? -9.031 25.516 17.859 1 94.38 164 ARG B C 1
ATOM 4233 O O . ARG B 1 164 ? -8.32 26.422 18.312 1 94.38 164 ARG B O 1
ATOM 4240 N N . GLY B 1 165 ? -8.633 24.562 17.016 1 92.5 165 GLY B N 1
ATOM 4241 C CA . GLY B 1 165 ? -7.27 24.562 16.516 1 92.5 165 GLY B CA 1
ATOM 4242 C C . GLY B 1 165 ? -7.129 25.234 15.172 1 92.5 165 GLY B C 1
ATOM 4243 O O . GLY B 1 165 ? -6.328 24.797 14.336 1 92.5 165 GLY B O 1
ATOM 4244 N N . TRP B 1 166 ? -7.922 26.266 15 1 94.38 166 TRP B N 1
ATOM 4245 C CA . TRP B 1 166 ? -7.871 27.016 13.742 1 94.38 166 TRP B CA 1
ATOM 4246 C C . TRP B 1 166 ? -6.449 27.484 13.438 1 94.38 166 TRP B C 1
ATOM 4248 O O . TRP B 1 166 ? -5.766 28.016 14.312 1 94.38 166 TRP B O 1
ATOM 4258 N N . ARG B 1 167 ? -5.891 27.266 12.188 1 90.94 167 ARG B N 1
ATOM 4259 C CA . ARG B 1 167 ? -4.48 27.484 11.875 1 90.94 167 ARG B CA 1
ATOM 4260 C C . ARG B 1 167 ? -4.305 28.625 10.875 1 90.94 167 ARG B C 1
ATOM 4262 O O . ARG B 1 167 ? -3.191 29.109 10.664 1 90.94 167 ARG B O 1
ATOM 4269 N N . ASN B 1 168 ? -5.395 29 10.25 1 94.56 168 ASN B N 1
ATOM 4270 C CA . ASN B 1 168 ? -5.309 29.891 9.102 1 94.56 168 ASN B CA 1
ATOM 4271 C C . ASN B 1 168 ? -4.41 29.312 8.008 1 94.56 168 ASN B C 1
ATOM 4273 O O . ASN B 1 168 ? -3.539 30.016 7.488 1 94.56 168 ASN B O 1
ATOM 4277 N N . GLU B 1 169 ? -4.449 28.078 7.77 1 95.44 169 GLU B N 1
ATOM 4278 C CA . GLU B 1 169 ? -3.797 27.312 6.715 1 95.44 169 GLU B CA 1
ATOM 4279 C C . GLU B 1 169 ? -4.812 26.469 5.934 1 95.44 169 GLU B C 1
ATOM 4281 O O . GLU B 1 169 ? -5.629 25.766 6.527 1 95.44 169 GLU B O 1
ATOM 4286 N N . MET B 1 170 ? -4.719 26.609 4.602 1 98.12 170 MET B N 1
ATOM 4287 C CA . MET B 1 170 ? -5.73 25.984 3.768 1 98.12 170 MET B CA 1
ATOM 4288 C C . MET B 1 170 ? -5.199 24.672 3.168 1 98.12 170 MET B C 1
ATOM 4290 O O . MET B 1 170 ? -4.035 24.594 2.777 1 98.12 170 MET B O 1
ATOM 4294 N N . TYR B 1 171 ? -6.074 23.703 3.178 1 98.5 171 TYR B N 1
ATOM 4295 C CA . TYR B 1 171 ? -5.824 22.469 2.453 1 98.5 171 TYR B CA 1
ATOM 4296 C C . TYR B 1 171 ? -6.629 22.422 1.16 1 98.5 171 TYR B C 1
ATOM 4298 O O . TYR B 1 171 ? -7.703 23.016 1.067 1 98.5 171 TYR B O 1
ATOM 4306 N N . ALA B 1 172 ? -6.035 21.734 0.186 1 98.56 172 ALA B N 1
ATOM 4307 C CA . ALA B 1 172 ? -6.738 21.531 -1.077 1 98.56 172 ALA B CA 1
ATOM 4308 C C . ALA B 1 172 ? -7.801 20.438 -0.938 1 98.56 172 ALA B C 1
ATOM 4310 O O . ALA B 1 172 ? -7.555 19.391 -0.324 1 98.56 172 ALA B O 1
ATOM 4311 N N . VAL B 1 173 ? -8.953 20.734 -1.452 1 98.56 173 VAL B N 1
ATOM 4312 C CA . VAL B 1 173 ? -10.023 19.734 -1.513 1 98.56 173 VAL B CA 1
ATOM 4313 C C . VAL B 1 173 ? -10.094 19.141 -2.918 1 98.56 173 VAL B C 1
ATOM 4315 O O . VAL B 1 173 ? -10.445 19.828 -3.873 1 98.56 173 VAL B O 1
ATOM 4318 N N . CYS B 1 174 ? -9.742 17.938 -3.016 1 96.75 174 CYS B N 1
ATOM 4319 C CA . CYS B 1 174 ? -9.742 17.203 -4.277 1 96.75 174 CYS B CA 1
ATOM 4320 C C . CYS B 1 174 ? -10.102 15.742 -4.062 1 96.75 174 CYS B C 1
ATOM 4322 O O . CYS B 1 174 ? -10.039 15.242 -2.936 1 96.75 174 CYS B O 1
ATOM 4324 N N . ALA B 1 175 ? -10.5 15.117 -5.113 1 94.88 175 ALA B N 1
ATOM 4325 C CA . ALA B 1 175 ? -10.828 13.695 -5.012 1 94.88 175 ALA B CA 1
ATOM 4326 C C . ALA B 1 175 ? -9.57 12.859 -4.773 1 94.88 175 ALA B C 1
ATOM 4328 O O . ALA B 1 175 ? -9.586 11.906 -4 1 94.88 175 ALA B O 1
ATOM 4329 N N . SER B 1 176 ? -8.547 13.195 -5.453 1 94.19 176 SER B N 1
ATOM 4330 C CA . SER B 1 176 ? -7.211 12.641 -5.266 1 94.19 176 SER B CA 1
ATOM 4331 C C . SER B 1 176 ? -6.145 13.719 -5.461 1 94.19 176 SER B C 1
ATOM 4333 O O . SER B 1 176 ? -6.398 14.742 -6.09 1 94.19 176 SER B O 1
ATOM 4335 N N . TYR B 1 177 ? -5.004 13.43 -5.035 1 95.5 177 TYR B N 1
ATOM 4336 C CA . TYR B 1 177 ? -3.965 14.445 -4.91 1 95.5 177 TYR B CA 1
ATOM 4337 C C . TYR B 1 177 ? -3.734 15.156 -6.238 1 95.5 177 TYR B C 1
ATOM 4339 O O . TYR B 1 177 ? -3.588 16.375 -6.277 1 95.5 177 TYR B O 1
ATOM 4347 N N . HIS B 1 178 ? -3.697 14.406 -7.324 1 94.88 178 HIS B N 1
ATOM 4348 C CA . HIS B 1 178 ? -3.316 15.023 -8.594 1 94.88 178 HIS B CA 1
ATOM 4349 C C . HIS B 1 178 ? -4.543 15.492 -9.367 1 94.88 178 HIS B C 1
ATOM 4351 O O . HIS B 1 178 ? -4.414 16.078 -10.445 1 94.88 178 HIS B O 1
ATOM 4357 N N . ASP B 1 179 ? -5.715 15.336 -8.828 1 94.81 179 ASP B N 1
ATOM 4358 C CA . ASP B 1 179 ? -6.934 15.852 -9.438 1 94.81 179 ASP B CA 1
ATOM 4359 C C . ASP B 1 179 ? -7.051 17.359 -9.25 1 94.81 179 ASP B C 1
ATOM 4361 O O . ASP B 1 179 ? -6.32 17.953 -8.453 1 94.81 179 ASP B O 1
ATOM 4365 N N . GLU B 1 180 ? -7.938 17.891 -9.945 1 95.75 180 GLU B N 1
ATOM 4366 C CA . GLU B 1 180 ? -8.203 19.328 -9.836 1 95.75 180 GLU B CA 1
ATOM 4367 C C . GLU B 1 180 ? -8.656 19.688 -8.43 1 95.75 180 GLU B C 1
ATOM 4369 O O . GLU B 1 180 ? -9.461 18.984 -7.824 1 95.75 180 GLU B O 1
ATOM 4374 N N . THR B 1 181 ? -8.023 20.797 -7.898 1 98 181 THR B N 1
ATOM 4375 C CA . THR B 1 181 ? -8.5 21.344 -6.629 1 98 181 THR B CA 1
ATOM 4376 C C . THR B 1 181 ? -9.844 22.031 -6.809 1 98 181 THR B C 1
ATOM 4378 O O . THR B 1 181 ? -9.945 23 -7.57 1 98 181 THR B O 1
ATOM 4381 N N . LEU B 1 182 ? -10.82 21.641 -6.062 1 98.44 182 LEU B N 1
ATOM 4382 C CA . LEU B 1 182 ? -12.18 22.125 -6.25 1 98.44 182 LEU B CA 1
ATOM 4383 C C . LEU B 1 182 ? -12.469 23.312 -5.328 1 98.44 182 LEU B C 1
ATOM 4385 O O . LEU B 1 182 ? -13.336 24.125 -5.617 1 98.44 182 LEU B O 1
ATOM 4389 N N . MET B 1 183 ? -11.812 23.344 -4.242 1 98.62 183 MET B N 1
ATOM 4390 C CA . MET B 1 183 ? -11.859 24.453 -3.279 1 98.62 183 MET B CA 1
ATOM 4391 C C . MET B 1 183 ? -10.766 24.297 -2.229 1 98.62 183 MET B C 1
ATOM 4393 O O . MET B 1 183 ? -10.102 23.25 -2.166 1 98.62 183 MET B O 1
ATOM 4397 N N . ASN B 1 184 ? -10.586 25.375 -1.488 1 98.75 184 ASN B N 1
ATOM 4398 C CA . ASN B 1 184 ? -9.727 25.328 -0.307 1 98.75 184 ASN B CA 1
ATOM 4399 C C . ASN B 1 184 ? -10.547 25.344 0.98 1 98.75 184 ASN B C 1
ATOM 4401 O O . ASN B 1 184 ? -11.68 25.828 0.995 1 98.75 184 ASN B O 1
ATOM 4405 N N . MET B 1 185 ? -9.945 24.781 1.967 1 98.56 185 MET B N 1
ATOM 4406 C CA . MET B 1 185 ? -10.633 24.672 3.248 1 98.56 185 MET B CA 1
ATOM 4407 C C . MET B 1 185 ? -9.656 24.781 4.406 1 98.56 185 MET B C 1
ATOM 4409 O O . MET B 1 185 ? -8.531 24.266 4.324 1 98.56 185 MET B O 1
ATOM 4413 N N . GLU B 1 186 ? -10.109 25.453 5.434 1 98.5 186 GLU B N 1
ATOM 4414 C CA . GLU B 1 186 ? -9.297 25.516 6.645 1 98.5 186 GLU B CA 1
ATOM 4415 C C . GLU B 1 186 ? -8.906 24.109 7.105 1 98.5 186 GLU B C 1
ATOM 4417 O O . GLU B 1 186 ? -9.773 23.25 7.281 1 98.5 186 GLU B O 1
ATOM 4422 N N . ARG B 1 187 ? -7.648 23.891 7.348 1 97.44 187 ARG B N 1
ATOM 4423 C CA . ARG B 1 187 ? -7.121 22.562 7.625 1 97.44 187 ARG B CA 1
ATOM 4424 C C . ARG B 1 187 ? -7.785 21.953 8.859 1 97.44 187 ARG B C 1
ATOM 4426 O O . ARG B 1 187 ? -8.055 20.75 8.898 1 97.44 187 ARG B O 1
ATOM 4433 N N . ALA B 1 188 ? -8.062 22.75 9.883 1 96.88 188 ALA B N 1
ATOM 4434 C CA . ALA B 1 188 ? -8.641 22.266 11.133 1 96.88 188 ALA B CA 1
ATOM 4435 C C . ALA B 1 188 ? -10.055 21.734 10.914 1 96.88 188 ALA B C 1
ATOM 4437 O O . ALA B 1 188 ? -10.578 21 11.758 1 96.88 188 ALA B O 1
ATOM 4438 N N . ALA B 1 189 ? -10.648 22.062 9.805 1 98.44 189 ALA B N 1
ATOM 4439 C CA . ALA B 1 189 ? -12.047 21.719 9.562 1 98.44 189 ALA B CA 1
ATOM 4440 C C . ALA B 1 189 ? -12.164 20.516 8.625 1 98.44 189 ALA B C 1
ATOM 4442 O O . ALA B 1 189 ? -13.242 19.938 8.484 1 98.44 189 ALA B O 1
ATOM 4443 N N . THR B 1 190 ? -11.102 20.141 7.992 1 98.62 190 THR B N 1
ATOM 4444 C CA . THR B 1 190 ? -11.164 19.125 6.945 1 98.62 190 THR B CA 1
ATOM 4445 C C . THR B 1 190 ? -11.648 17.797 7.508 1 98.62 190 THR B C 1
ATOM 4447 O O . THR B 1 190 ? -12.328 17.031 6.816 1 98.62 190 THR B O 1
ATOM 4450 N N . CYS B 1 191 ? -11.367 17.484 8.75 1 98.38 191 CYS B N 1
ATOM 4451 C CA . CYS B 1 191 ? -11.734 16.219 9.359 1 98.38 191 CYS B CA 1
ATOM 4452 C C . CYS B 1 191 ? -13.242 16.125 9.57 1 98.38 191 CYS B C 1
ATOM 4454 O O . CYS B 1 191 ? -13.797 15.039 9.703 1 98.38 191 CYS B O 1
ATOM 4456 N N . LEU B 1 192 ? -13.93 17.266 9.609 1 98.69 192 LEU B N 1
ATOM 4457 C CA . LEU B 1 192 ? -15.383 17.266 9.75 1 98.69 192 LEU B CA 1
ATOM 4458 C C . LEU B 1 192 ? -16.047 16.719 8.484 1 98.69 192 LEU B C 1
ATOM 4460 O O . LEU B 1 192 ? -17.172 16.203 8.539 1 98.69 192 LEU B O 1
ATOM 4464 N N . PHE B 1 193 ? -15.32 16.828 7.395 1 98.69 193 PHE B N 1
ATOM 4465 C CA . PHE B 1 193 ? -15.891 16.438 6.109 1 98.69 193 PHE B CA 1
ATOM 4466 C C . PHE B 1 193 ? -15.125 15.258 5.52 1 98.69 193 PHE B C 1
ATOM 4468 O O . PHE B 1 193 ? -15.297 14.922 4.344 1 98.69 193 PHE B O 1
ATOM 4475 N N . GLY B 1 194 ? -14.25 14.695 6.281 1 98.38 194 GLY B N 1
ATOM 4476 C CA . GLY B 1 194 ? -13.516 13.531 5.824 1 98.38 194 GLY B CA 1
ATOM 4477 C C . GLY B 1 194 ? -12.734 13.781 4.547 1 98.38 194 GLY B C 1
ATOM 4478 O O . GLY B 1 194 ? -12.641 12.906 3.688 1 98.38 194 GLY B O 1
ATOM 4479 N N . ILE B 1 195 ? -12.219 14.977 4.43 1 98.38 195 ILE B N 1
ATOM 4480 C CA . ILE B 1 195 ? -11.438 15.367 3.26 1 98.38 195 ILE B CA 1
ATOM 4481 C C . ILE B 1 195 ? -10.086 14.664 3.291 1 98.38 195 ILE B C 1
ATOM 4483 O O . ILE B 1 195 ? -9.461 14.547 4.352 1 98.38 195 ILE B O 1
ATOM 4487 N N . LYS B 1 196 ? -9.633 14.234 2.094 1 97.56 196 LYS B N 1
ATOM 4488 C CA . LYS B 1 196 ? -8.281 13.695 2.006 1 97.56 196 LYS B CA 1
ATOM 4489 C C . LYS B 1 196 ? -7.242 14.758 2.361 1 97.56 196 LYS B C 1
ATOM 4491 O O . LYS B 1 196 ? -7.281 15.875 1.833 1 97.56 196 LYS B O 1
ATOM 4496 N N . GLN B 1 197 ? -6.441 14.398 3.289 1 98 197 GLN B N 1
ATOM 4497 C CA . GLN B 1 197 ? -5.371 15.289 3.73 1 98 197 GLN B CA 1
ATOM 4498 C C . GLN B 1 197 ? -4.004 14.742 3.316 1 98 197 GLN B C 1
ATOM 4500 O O . GLN B 1 197 ? -3.771 13.539 3.363 1 98 197 GLN B O 1
ATOM 4505 N N . TYR B 1 198 ? -3.135 15.625 2.984 1 98.5 198 TYR B N 1
ATOM 4506 C CA . TYR B 1 198 ? -1.809 15.234 2.521 1 98.5 198 TYR B CA 1
ATOM 4507 C C . TYR B 1 198 ? -0.72 15.883 3.365 1 98.5 198 TYR B C 1
ATOM 4509 O O . TYR B 1 198 ? -0.9 16.984 3.879 1 98.5 198 TYR B O 1
ATOM 4517 N N . GLY B 1 199 ? 0.357 15.25 3.553 1 98.5 199 GLY B N 1
ATOM 4518 C CA . GLY B 1 199 ? 1.529 15.734 4.262 1 98.5 199 GLY B CA 1
ATOM 4519 C C . GLY B 1 199 ? 2.826 15.133 3.754 1 98.5 199 GLY B C 1
ATOM 4520 O O . GLY B 1 199 ? 2.82 14.336 2.816 1 98.5 199 GLY B O 1
ATOM 4521 N N . VAL B 1 200 ? 3.873 15.625 4.285 1 98.81 200 VAL B N 1
ATOM 4522 C CA . VAL B 1 200 ? 5.195 15.125 3.922 1 98.81 200 VAL B CA 1
ATOM 4523 C C . VAL B 1 200 ? 6 14.82 5.184 1 98.81 200 VAL B C 1
ATOM 4525 O O . VAL B 1 200 ? 5.918 15.555 6.172 1 98.81 200 VAL B O 1
ATOM 4528 N N . HIS B 1 201 ? 6.707 13.703 5.199 1 98.88 201 HIS B N 1
ATOM 4529 C CA . HIS B 1 201 ? 7.523 13.258 6.32 1 98.88 201 HIS B CA 1
ATOM 4530 C C . HIS B 1 201 ? 8.938 12.906 5.867 1 98.88 201 HIS B C 1
ATOM 4532 O O . HIS B 1 201 ? 9.125 12.336 4.785 1 98.88 201 HIS B O 1
ATOM 4538 N N . LEU B 1 202 ? 9.906 13.188 6.719 1 98.88 202 LEU B N 1
ATOM 4539 C CA . LEU B 1 202 ? 11.312 12.93 6.406 1 98.88 202 LEU B CA 1
ATOM 4540 C C . LEU B 1 202 ? 11.922 11.945 7.402 1 98.88 202 LEU B C 1
ATOM 4542 O O . LEU B 1 202 ? 11.922 12.203 8.609 1 98.88 202 LEU B O 1
ATOM 4546 N N . ASN B 1 203 ? 12.367 10.859 6.906 1 98.94 203 ASN B N 1
ATOM 4547 C CA . ASN B 1 203 ? 13.297 10.031 7.668 1 98.94 203 ASN B CA 1
ATOM 4548 C C . ASN B 1 203 ? 14.734 10.547 7.543 1 98.94 203 ASN B C 1
ATOM 4550 O O . ASN B 1 203 ? 15.375 10.352 6.508 1 98.94 203 ASN B O 1
ATOM 4554 N N . GLY B 1 204 ? 15.219 11.227 8.555 1 98.81 204 GLY B N 1
ATOM 4555 C CA . GLY B 1 204 ? 16.625 11.609 8.609 1 98.81 204 GLY B CA 1
ATOM 4556 C C . GLY B 1 204 ? 17.5 10.57 9.281 1 98.81 204 GLY B C 1
ATOM 4557 O O . GLY B 1 204 ? 17.359 10.312 10.477 1 98.81 204 GLY B O 1
ATOM 4558 N N . TYR B 1 205 ? 18.359 9.922 8.492 1 98.69 205 TYR B N 1
ATOM 4559 C CA . TYR B 1 205 ? 19.203 8.867 9.039 1 98.69 205 TYR B CA 1
ATOM 4560 C C . TYR B 1 205 ? 20.672 9.133 8.734 1 98.69 205 TYR B C 1
ATOM 4562 O O . TYR B 1 205 ? 21 10.008 7.926 1 98.69 205 TYR B O 1
ATOM 4570 N N . CYS B 1 206 ? 21.578 8.484 9.43 1 97.81 206 CYS B N 1
ATOM 4571 C CA . CYS B 1 206 ? 23.016 8.594 9.164 1 97.81 206 CYS B CA 1
ATOM 4572 C C . CYS B 1 206 ? 23.719 7.289 9.516 1 97.81 206 CYS B C 1
ATOM 4574 O O . CYS B 1 206 ? 23.172 6.441 10.219 1 97.81 206 CYS B O 1
ATOM 4576 N N . HIS B 1 207 ? 24.812 7.117 8.922 1 96.94 207 HIS B N 1
ATOM 4577 C CA . HIS B 1 207 ? 25.703 6.023 9.297 1 96.94 207 HIS B CA 1
ATOM 4578 C C . HIS B 1 207 ? 26.672 6.457 10.391 1 96.94 207 HIS B C 1
ATOM 4580 O O . HIS B 1 207 ? 27.734 7.02 10.094 1 96.94 207 HIS B O 1
ATOM 4586 N N . HIS B 1 208 ? 26.344 6.094 11.555 1 95.81 208 HIS B N 1
ATOM 4587 C CA . HIS B 1 208 ? 27.188 6.441 12.688 1 95.81 208 HIS B CA 1
ATOM 4588 C C . HIS B 1 208 ? 28.484 5.633 12.68 1 95.81 208 HIS B C 1
ATOM 4590 O O . HIS B 1 208 ? 28.469 4.434 12.391 1 95.81 208 HIS B O 1
ATOM 4596 N N . PRO B 1 209 ? 29.547 6.223 13.055 1 94.62 209 PRO B N 1
ATOM 4597 C CA . PRO B 1 209 ? 30.844 5.551 12.953 1 94.62 209 PRO B CA 1
ATOM 4598 C C . PRO B 1 209 ? 30.922 4.301 13.828 1 94.62 209 PRO B C 1
ATOM 4600 O O . PRO B 1 209 ? 31.625 3.34 13.477 1 94.62 209 PRO B O 1
ATOM 4603 N N . THR B 1 210 ? 30.141 4.273 14.906 1 94.75 210 THR B N 1
ATOM 4604 C CA . THR B 1 210 ? 30.281 3.146 15.82 1 94.75 210 THR B CA 1
ATOM 4605 C C . THR B 1 210 ? 28.953 2.428 16 1 94.75 210 THR B C 1
ATOM 4607 O O . THR B 1 210 ? 28.922 1.232 16.312 1 94.75 210 THR B O 1
ATOM 4610 N N . LYS B 1 211 ? 27.875 3.098 15.781 1 95.81 211 LYS B N 1
ATOM 4611 C CA . LYS B 1 211 ? 26.578 2.529 16.109 1 95.81 211 LYS B CA 1
ATOM 4612 C C . LYS B 1 211 ? 25.875 1.982 14.859 1 95.81 211 LYS B C 1
ATOM 4614 O O . LYS B 1 211 ? 24.812 1.368 14.953 1 95.81 211 LYS B O 1
ATOM 4619 N N . GLY B 1 212 ? 26.453 2.24 13.688 1 95.38 212 GLY B N 1
ATOM 4620 C CA . GLY B 1 212 ? 25.797 1.839 12.445 1 95.38 212 GLY B CA 1
ATOM 4621 C C . GLY B 1 212 ? 24.703 2.795 12.008 1 95.38 212 GLY B C 1
ATOM 4622 O O . GLY B 1 212 ? 24.859 4.012 12.133 1 95.38 212 GLY B O 1
ATOM 4623 N N . LEU B 1 213 ? 23.672 2.229 11.461 1 96.94 213 LEU B N 1
ATOM 4624 C CA . LEU B 1 213 ? 22.594 3.059 10.945 1 96.94 213 LEU B CA 1
ATOM 4625 C C . LEU B 1 213 ? 21.766 3.635 12.078 1 96.94 213 LEU B C 1
ATOM 4627 O O . LEU B 1 213 ? 21.25 2.889 12.922 1 96.94 213 LEU B O 1
ATOM 4631 N N . CYS B 1 214 ? 21.703 4.949 12.125 1 98.44 214 CYS B N 1
ATOM 4632 C CA . CYS B 1 214 ? 20.938 5.668 13.148 1 98.44 214 CYS B CA 1
ATOM 4633 C C . CYS B 1 214 ? 19.922 6.609 12.508 1 98.44 214 CYS B C 1
ATOM 4635 O O . CYS B 1 214 ? 20 6.898 11.312 1 98.44 214 CYS B O 1
ATOM 4637 N N . MET B 1 215 ? 18.953 7.031 13.273 1 98.75 215 MET B N 1
ATOM 4638 C CA . MET B 1 215 ? 17.906 7.93 12.812 1 98.75 215 MET B CA 1
ATOM 4639 C C . MET B 1 215 ? 17.688 9.078 13.789 1 98.75 215 MET B C 1
ATOM 4641 O O . MET B 1 215 ? 17.688 8.867 15.008 1 98.75 215 MET B O 1
ATOM 4645 N N . TRP B 1 216 ? 17.547 10.242 13.273 1 98.75 216 TRP B N 1
ATOM 4646 C CA . TRP B 1 216 ? 17.188 11.406 14.078 1 98.75 216 TRP B CA 1
ATOM 4647 C C . TRP B 1 216 ? 15.68 11.461 14.312 1 98.75 216 TRP B C 1
ATOM 4649 O O . TRP B 1 216 ? 14.891 11.32 13.375 1 98.75 216 TRP B O 1
ATOM 4659 N N . VAL B 1 217 ? 15.297 11.656 15.594 1 98.38 217 VAL B N 1
ATOM 4660 C CA . VAL B 1 217 ? 13.906 11.719 16.031 1 98.38 217 VAL B CA 1
ATOM 4661 C C . VAL B 1 217 ? 13.672 12.992 16.844 1 98.38 217 VAL B C 1
ATOM 4663 O O . VAL B 1 217 ? 14.523 13.383 17.641 1 98.38 217 VAL B O 1
ATOM 4666 N N . GLY B 1 218 ? 12.57 13.625 16.562 1 97.5 218 GLY B N 1
ATOM 4667 C CA . GLY B 1 218 ? 12.219 14.805 17.328 1 97.5 218 GLY B CA 1
ATOM 4668 C C . GLY B 1 218 ? 11.156 14.539 18.375 1 97.5 218 GLY B C 1
ATOM 4669 O O . GLY B 1 218 ? 10.461 13.523 18.328 1 97.5 218 GLY B O 1
ATOM 4670 N N . ARG B 1 219 ? 11.062 15.438 19.312 1 97.38 219 ARG B N 1
ATOM 4671 C CA . ARG B 1 219 ? 9.969 15.477 20.266 1 97.38 219 ARG B CA 1
ATOM 4672 C C . ARG B 1 219 ? 9.117 16.734 20.078 1 97.38 219 ARG B C 1
ATOM 4674 O O . ARG B 1 219 ? 9.641 17.844 20.109 1 97.38 219 ARG B O 1
ATOM 4681 N N . ARG B 1 220 ? 7.848 16.531 19.906 1 96.69 220 ARG B N 1
ATOM 4682 C CA . ARG B 1 220 ? 6.91 17.625 19.688 1 96.69 220 ARG B CA 1
ATOM 4683 C C . ARG B 1 220 ? 6.75 18.469 20.953 1 96.69 220 ARG B C 1
ATOM 4685 O O . ARG B 1 220 ? 6.699 17.922 22.062 1 96.69 220 ARG B O 1
ATOM 4692 N N . SER B 1 221 ? 6.566 19.734 20.781 1 95.06 221 SER B N 1
ATOM 4693 C CA . SER B 1 221 ? 6.336 20.656 21.891 1 95.06 221 SER B CA 1
ATOM 4694 C C . SER B 1 221 ? 5.031 20.344 22.625 1 95.06 221 SER B C 1
ATOM 4696 O O . SER B 1 221 ? 4.066 19.891 22 1 95.06 221 SER B O 1
ATOM 4698 N N . PRO B 1 222 ? 4.996 20.609 23.953 1 94 222 PRO B N 1
ATOM 4699 C CA . PRO B 1 222 ? 3.752 20.422 24.703 1 94 222 PRO B CA 1
ATOM 4700 C C . PRO B 1 222 ? 2.639 21.359 24.25 1 94 222 PRO B C 1
ATOM 4702 O O . PRO B 1 222 ? 1.467 21.125 24.547 1 94 222 PRO B O 1
ATOM 4705 N N . THR B 1 223 ? 2.99 22.375 23.484 1 89.94 223 THR B N 1
ATOM 4706 C CA . THR B 1 223 ? 2.014 23.391 23.125 1 89.94 223 THR B CA 1
ATOM 4707 C C . THR B 1 223 ? 1.4 23.094 21.75 1 89.94 223 THR B C 1
ATOM 4709 O O . THR B 1 223 ? 0.503 23.797 21.297 1 89.94 223 THR B O 1
ATOM 4712 N N . LYS B 1 224 ? 1.915 22.031 21.125 1 89.12 224 LYS B N 1
ATOM 4713 C CA . LYS B 1 224 ? 1.316 21.641 19.859 1 89.12 224 LYS B CA 1
ATOM 4714 C C . LYS B 1 224 ? -0.165 21.312 20.016 1 89.12 224 LYS B C 1
ATOM 4716 O O . LYS B 1 224 ? -0.562 20.688 21 1 89.12 224 LYS B O 1
ATOM 4721 N N . SER B 1 225 ? -0.943 21.688 19.031 1 83.06 225 SER B N 1
ATOM 4722 C CA . SER B 1 225 ? -2.381 21.453 19.078 1 83.06 225 SER B CA 1
ATOM 4723 C C . SER B 1 225 ? -2.701 19.969 18.969 1 83.06 225 SER B C 1
ATOM 4725 O O . SER B 1 225 ? -3.691 19.484 19.516 1 83.06 225 SER B O 1
ATOM 4727 N N . THR B 1 226 ? -1.883 19.281 18.188 1 87.19 226 THR B N 1
ATOM 4728 C CA . THR B 1 226 ? -2.123 17.859 17.969 1 87.19 226 THR B CA 1
ATOM 4729 C C . THR B 1 226 ? -0.923 17.031 18.422 1 87.19 226 THR B C 1
ATOM 4731 O O . THR B 1 226 ? 0.219 17.344 18.078 1 87.19 226 THR B O 1
ATOM 4734 N N . PHE B 1 227 ? -1.195 16.031 19.312 1 92.75 227 PHE B N 1
ATOM 4735 C CA . PHE B 1 227 ? -0.224 15.055 19.812 1 92.75 227 PHE B CA 1
ATOM 4736 C C . PHE B 1 227 ? 0.927 15.758 20.516 1 92.75 227 PHE B C 1
ATOM 4738 O O . PHE B 1 227 ? 2.096 15.523 20.203 1 92.75 227 PHE B O 1
ATOM 4745 N N . PRO B 1 228 ? 0.639 16.547 21.484 1 93.81 228 PRO B N 1
ATOM 4746 C CA . PRO B 1 228 ? 1.702 17.219 22.234 1 93.81 228 PRO B CA 1
ATOM 4747 C C . PRO B 1 228 ? 2.633 16.234 22.938 1 93.81 228 PRO B C 1
ATOM 4749 O O . PRO B 1 228 ? 2.18 15.188 23.422 1 93.81 228 PRO B O 1
ATOM 4752 N N . ASN B 1 229 ? 3.934 16.453 22.891 1 95.94 229 ASN B N 1
ATOM 4753 C CA . ASN B 1 229 ? 4.969 15.734 23.609 1 95.94 229 ASN B CA 1
ATOM 4754 C C . ASN B 1 229 ? 5.301 14.406 22.938 1 95.94 229 ASN B C 1
ATOM 4756 O O . ASN B 1 229 ? 6.211 13.695 23.359 1 95.94 229 ASN B O 1
ATOM 4760 N N . LYS B 1 230 ? 4.598 14.055 21.906 1 97.75 230 LYS B N 1
ATOM 4761 C CA . LYS B 1 230 ? 4.879 12.797 21.234 1 97.75 230 LYS B CA 1
ATOM 4762 C C . LYS B 1 230 ? 6.156 12.891 20.406 1 97.75 230 LYS B C 1
ATOM 4764 O O . LYS B 1 230 ? 6.617 13.992 20.094 1 97.75 230 LYS B O 1
ATOM 4769 N N . LEU B 1 231 ? 6.719 11.75 20.188 1 98.06 231 LEU B N 1
ATOM 4770 C CA . LEU B 1 231 ? 7.867 11.672 19.297 1 98.06 231 LEU B CA 1
ATOM 4771 C C . LEU B 1 231 ? 7.438 11.844 17.844 1 98.06 231 LEU B C 1
ATOM 4773 O O . LEU B 1 231 ? 6.301 11.516 17.484 1 98.06 231 LEU B O 1
ATOM 4777 N N . ASP B 1 232 ? 8.359 12.391 17.016 1 97.88 232 ASP B N 1
ATOM 4778 C CA . ASP B 1 232 ? 8.094 12.766 15.625 1 97.88 232 ASP B CA 1
ATOM 4779 C C . ASP B 1 232 ? 9.297 12.453 14.742 1 97.88 232 ASP B C 1
ATOM 4781 O O . ASP B 1 232 ? 10.383 12.148 15.242 1 97.88 232 ASP B O 1
ATOM 4785 N N . ASN B 1 233 ? 9.055 12.43 13.438 1 98.38 233 ASN B N 1
ATOM 4786 C CA . ASN B 1 233 ? 10.18 12.453 12.516 1 98.38 233 ASN B CA 1
ATOM 4787 C C . ASN B 1 233 ? 11 13.727 12.672 1 98.38 233 ASN B C 1
ATOM 4789 O O . ASN B 1 233 ? 10.578 14.664 13.352 1 98.38 233 ASN B O 1
ATOM 4793 N N . VAL B 1 234 ? 12.156 13.727 12.055 1 98.31 234 VAL B N 1
ATOM 4794 C CA . VAL B 1 234 ? 13.047 14.875 12.211 1 98.31 234 VAL B CA 1
ATOM 4795 C C . VAL B 1 234 ? 12.406 16.125 11.602 1 98.31 234 VAL B C 1
ATOM 4797 O O . VAL B 1 234 ? 12.617 17.234 12.086 1 98.31 234 VAL B O 1
ATOM 4800 N N . ALA B 1 235 ? 11.68 15.891 10.562 1 98 235 ALA B N 1
ATOM 4801 C CA . ALA B 1 235 ? 10.867 16.953 9.961 1 98 235 ALA B CA 1
ATOM 4802 C C . ALA B 1 235 ? 9.609 16.375 9.32 1 98 235 ALA B C 1
ATOM 4804 O O . ALA B 1 235 ? 9.656 15.305 8.703 1 98 235 ALA B O 1
ATOM 4805 N N . ALA B 1 236 ? 8.523 17.078 9.492 1 98.06 236 ALA B N 1
ATOM 4806 C CA . ALA B 1 236 ? 7.242 16.672 8.906 1 98.06 236 ALA B CA 1
ATOM 4807 C C . ALA B 1 236 ? 6.246 17.828 8.914 1 98.06 236 ALA B C 1
ATOM 4809 O O . ALA B 1 236 ? 6.371 18.75 9.727 1 98.06 236 ALA B O 1
ATOM 4810 N N . GLY B 1 237 ? 5.215 17.734 8.008 1 96.75 237 GLY B N 1
ATOM 4811 C CA . GLY B 1 237 ? 4.18 18.75 8.031 1 96.75 237 GLY B CA 1
ATOM 4812 C C . GLY B 1 237 ? 3.061 18.5 7.043 1 96.75 237 GLY B C 1
ATOM 4813 O O . GLY B 1 237 ? 3.252 17.781 6.051 1 96.75 237 GLY B O 1
ATOM 4814 N N . GLY B 1 238 ? 1.956 19.078 7.355 1 97.31 238 GLY B N 1
ATOM 4815 C CA . GLY B 1 238 ? 0.856 19.062 6.406 1 97.31 238 GLY B CA 1
ATOM 4816 C C . GLY B 1 238 ? 1.158 19.844 5.137 1 97.31 238 GLY B C 1
ATOM 4817 O O . GLY B 1 238 ? 1.964 20.766 5.148 1 97.31 238 GLY B O 1
ATOM 4818 N N . LEU B 1 239 ? 0.553 19.406 4.094 1 98.38 239 LEU B N 1
ATOM 4819 C CA . LEU B 1 239 ? 0.798 20.031 2.799 1 98.38 239 LEU B CA 1
ATOM 4820 C C . LEU B 1 239 ? -0.233 21.125 2.514 1 98.38 239 LEU B C 1
ATOM 4822 O O . LEU B 1 239 ? -1.39 20.812 2.211 1 98.38 239 LEU B O 1
ATOM 4826 N N . PRO B 1 240 ? 0.153 22.359 2.533 1 97.88 240 PRO B N 1
ATOM 4827 C CA . PRO B 1 240 ? -0.785 23.422 2.199 1 97.88 240 PRO B CA 1
ATOM 4828 C C . PRO B 1 240 ? -1.224 23.391 0.736 1 97.88 240 PRO B C 1
ATOM 4830 O O . PRO B 1 240 ? -0.478 22.922 -0.124 1 97.88 240 PRO B O 1
ATOM 4833 N N . SER B 1 241 ? -2.387 23.906 0.507 1 97.75 241 SER B N 1
ATOM 4834 C CA . SER B 1 241 ? -2.91 23.969 -0.854 1 97.75 241 SER B CA 1
ATOM 4835 C C . SER B 1 241 ? -1.947 24.703 -1.784 1 97.75 241 SER B C 1
ATOM 4837 O O . SER B 1 241 ? -1.423 25.766 -1.435 1 97.75 241 SER B O 1
ATOM 4839 N N . GLY B 1 242 ? -1.665 24.078 -2.891 1 96 242 GLY B N 1
ATOM 4840 C CA . GLY B 1 242 ? -0.905 24.734 -3.941 1 96 242 GLY B CA 1
ATOM 4841 C C . GLY B 1 242 ? 0.595 24.562 -3.791 1 96 242 GLY B C 1
ATOM 4842 O O . GLY B 1 242 ? 1.361 24.938 -4.68 1 96 242 GLY B O 1
ATOM 4843 N N . MET B 1 243 ? 1.028 24.078 -2.73 1 97.44 243 MET B N 1
ATOM 4844 C CA . MET B 1 243 ? 2.461 23.906 -2.508 1 97.44 243 MET B CA 1
ATOM 4845 C C . MET B 1 243 ? 2.93 22.547 -3.025 1 97.44 243 MET B C 1
ATOM 4847 O O . MET B 1 243 ? 2.25 21.531 -2.836 1 97.44 243 MET B O 1
ATOM 4851 N N . LEU B 1 244 ? 4.09 22.531 -3.664 1 97.88 244 LEU B N 1
ATOM 4852 C CA . LEU B 1 244 ? 4.695 21.266 -4.082 1 97.88 244 LEU B CA 1
ATOM 4853 C C . LEU B 1 244 ? 5.184 20.469 -2.873 1 97.88 244 LEU B C 1
ATOM 4855 O O . LEU B 1 244 ? 5.555 21.047 -1.852 1 97.88 244 LEU B O 1
ATOM 4859 N N . VAL B 1 245 ? 5.242 19.203 -3.023 1 98.69 245 VAL B N 1
ATOM 4860 C CA . VAL B 1 245 ? 5.641 18.328 -1.93 1 98.69 245 VAL B CA 1
ATOM 4861 C C . VAL B 1 245 ? 7.082 18.625 -1.526 1 98.69 245 VAL B C 1
ATOM 4863 O O . VAL B 1 245 ? 7.383 18.781 -0.341 1 98.69 245 VAL B O 1
ATOM 4866 N N . LYS B 1 246 ? 7.945 18.75 -2.467 1 98.5 246 LYS B N 1
ATOM 4867 C CA . LYS B 1 246 ? 9.352 19.016 -2.193 1 98.5 246 LYS B CA 1
ATOM 4868 C C . LYS B 1 246 ? 9.539 20.359 -1.507 1 98.5 246 LYS B C 1
ATOM 4870 O O . LYS B 1 246 ? 10.359 20.5 -0.59 1 98.5 246 LYS B O 1
ATOM 4875 N N . ASP B 1 247 ? 8.797 21.344 -1.962 1 98.44 247 ASP B N 1
ATOM 4876 C CA . ASP B 1 247 ? 8.867 22.656 -1.339 1 98.44 247 ASP B CA 1
ATOM 4877 C C . ASP B 1 247 ? 8.43 22.609 0.122 1 98.44 247 ASP B C 1
ATOM 4879 O O . ASP B 1 247 ? 9.047 23.234 0.986 1 98.44 247 ASP B O 1
ATOM 4883 N N . CYS B 1 248 ? 7.375 21.875 0.319 1 98.5 248 CYS B N 1
ATOM 4884 C CA . CYS B 1 248 ? 6.902 21.703 1.689 1 98.5 248 CYS B CA 1
ATOM 4885 C C . CYS B 1 248 ? 7.957 21.016 2.547 1 98.5 248 CYS B C 1
ATOM 4887 O O . CYS B 1 248 ? 8.203 21.438 3.682 1 98.5 248 CYS B O 1
ATOM 4889 N N . LEU B 1 249 ? 8.602 20.031 1.972 1 98.69 249 LEU B N 1
ATOM 4890 C CA . LEU B 1 249 ? 9.656 19.328 2.678 1 98.69 249 LEU B CA 1
ATOM 4891 C C . LEU B 1 249 ? 10.789 20.281 3.057 1 98.69 249 LEU B C 1
ATOM 4893 O O . LEU B 1 249 ? 11.258 20.266 4.199 1 98.69 249 LEU B O 1
ATOM 4897 N N . MET B 1 250 ? 11.203 21.078 2.143 1 98.5 250 MET B N 1
ATOM 4898 C CA . MET B 1 250 ? 12.289 22.016 2.373 1 98.5 250 MET B CA 1
ATOM 4899 C C . MET B 1 250 ? 11.93 23 3.482 1 98.5 250 MET B C 1
ATOM 4901 O O . MET B 1 250 ? 12.75 23.297 4.352 1 98.5 250 MET B O 1
ATOM 4905 N N . LYS B 1 251 ? 10.758 23.469 3.395 1 97.88 251 LYS B N 1
ATOM 4906 C CA . LYS B 1 251 ? 10.258 24.391 4.402 1 97.88 251 LYS B CA 1
ATOM 4907 C C . LYS B 1 251 ? 10.289 23.766 5.793 1 97.88 251 LYS B C 1
ATOM 4909 O O . LYS B 1 251 ? 10.805 24.375 6.738 1 97.88 251 LYS B O 1
ATOM 4914 N N . GLU B 1 252 ? 9.719 22.531 5.938 1 97.88 252 GLU B N 1
ATOM 4915 C CA . GLU B 1 252 ? 9.664 21.859 7.23 1 97.88 252 GLU B CA 1
ATOM 4916 C C . GLU B 1 252 ? 11.07 21.547 7.754 1 97.88 252 GLU B C 1
ATOM 4918 O O . GLU B 1 252 ? 11.32 21.625 8.961 1 97.88 252 GLU B O 1
ATOM 4923 N N . CYS B 1 253 ? 11.977 21.172 6.875 1 98.06 253 CYS B N 1
ATOM 4924 C CA . CYS B 1 253 ? 13.359 20.906 7.258 1 98.06 253 CYS B CA 1
ATOM 4925 C C . CYS B 1 253 ? 13.992 22.141 7.895 1 98.06 253 CYS B C 1
ATOM 4927 O O . CYS B 1 253 ? 14.664 22.031 8.922 1 98.06 253 CYS B O 1
ATOM 4929 N N . ALA B 1 254 ? 13.773 23.281 7.301 1 97.62 254 ALA B N 1
ATOM 4930 C CA . ALA B 1 254 ? 14.328 24.531 7.797 1 97.62 254 ALA B CA 1
ATOM 4931 C C . ALA B 1 254 ? 13.664 24.953 9.109 1 97.62 254 ALA B C 1
ATOM 4933 O O . ALA B 1 254 ? 14.344 25.312 10.07 1 97.62 254 ALA B O 1
ATOM 4934 N N . GLU B 1 255 ? 12.352 24.844 9.195 1 96 255 GLU B N 1
ATOM 4935 C CA . GLU B 1 255 ? 11.578 25.344 10.328 1 96 255 GLU B CA 1
ATOM 4936 C C . GLU B 1 255 ? 11.766 24.453 11.555 1 96 255 GLU B C 1
ATOM 4938 O O . GLU B 1 255 ? 11.977 24.953 12.664 1 96 255 GLU B O 1
ATOM 4943 N N . GLU B 1 256 ? 11.742 23.109 11.32 1 95.25 256 GLU B N 1
ATOM 4944 C CA . GLU B 1 256 ? 11.664 22.219 12.469 1 95.25 256 GLU B CA 1
ATOM 4945 C C . GLU B 1 256 ? 13.055 21.75 12.898 1 95.25 256 GLU B C 1
ATOM 4947 O O . GLU B 1 256 ? 13.305 21.516 14.078 1 95.25 256 GLU B O 1
ATOM 4952 N N . ALA B 1 257 ? 14.016 21.656 11.977 1 97.38 257 ALA B N 1
ATOM 4953 C CA . ALA B 1 257 ? 15.258 20.953 12.32 1 97.38 257 ALA B CA 1
ATOM 4954 C C . ALA B 1 257 ? 16.469 21.75 11.844 1 97.38 257 ALA B C 1
ATOM 4956 O O . ALA B 1 257 ? 17.609 21.281 11.945 1 97.38 257 ALA B O 1
ATOM 4957 N N . SER B 1 258 ? 16.297 22.922 11.242 1 97.56 258 SER B N 1
ATOM 4958 C CA . SER B 1 258 ? 17.375 23.781 10.75 1 97.56 258 SER B CA 1
ATOM 4959 C C . SER B 1 258 ? 18.281 23.016 9.789 1 97.56 258 SER B C 1
ATOM 4961 O O . SER B 1 258 ? 19.5 23.188 9.828 1 97.56 258 SER B O 1
ATOM 4963 N N . ILE B 1 259 ? 17.734 22.141 9.016 1 98 259 ILE B N 1
ATOM 4964 C CA . ILE B 1 259 ? 18.5 21.5 7.961 1 98 259 ILE B CA 1
ATOM 4965 C C . ILE B 1 259 ? 18.703 22.469 6.801 1 98 259 ILE B C 1
ATOM 4967 O O . ILE B 1 259 ? 17.734 22.938 6.195 1 98 259 ILE B O 1
ATOM 4971 N N . PRO B 1 260 ? 19.938 22.734 6.5 1 97.38 260 PRO B N 1
ATOM 4972 C CA . PRO B 1 260 ? 20.172 23.688 5.414 1 97.38 260 PRO B CA 1
ATOM 4973 C C . PRO B 1 260 ? 19.672 23.188 4.062 1 97.38 260 PRO B C 1
ATOM 4975 O O . PRO B 1 260 ? 19.625 21.969 3.828 1 97.38 260 PRO B O 1
ATOM 4978 N N . GLU B 1 261 ? 19.406 24.078 3.242 1 97.75 261 GLU B N 1
ATOM 4979 C CA . GLU B 1 261 ? 18.812 23.781 1.94 1 97.75 261 GLU B CA 1
ATOM 4980 C C . GLU B 1 261 ? 19.703 22.828 1.139 1 97.75 261 GLU B C 1
ATOM 4982 O O . GLU B 1 261 ? 19.188 21.906 0.489 1 97.75 261 GLU B O 1
ATOM 4987 N N . PHE B 1 262 ? 21.016 23.016 1.18 1 97.12 262 PHE B N 1
ATOM 4988 C CA . PHE B 1 262 ? 21.922 22.25 0.344 1 97.12 262 PHE B CA 1
ATOM 4989 C C . PHE B 1 262 ? 21.969 20.797 0.805 1 97.12 262 PHE B C 1
ATOM 4991 O O . PHE B 1 262 ? 22.344 19.906 0.035 1 97.12 262 PHE B O 1
ATOM 4998 N N . ILE B 1 263 ? 21.609 20.531 2.043 1 98.06 263 ILE B N 1
ATOM 4999 C CA . ILE B 1 263 ? 21.5 19.156 2.537 1 98.06 263 ILE B CA 1
ATOM 5000 C C . ILE B 1 263 ? 20.094 18.625 2.258 1 98.06 263 ILE B C 1
ATOM 5002 O O . ILE B 1 263 ? 19.938 17.516 1.749 1 98.06 263 ILE B O 1
ATOM 5006 N N . ALA B 1 264 ? 19.078 19.406 2.561 1 98.5 264 ALA B N 1
ATOM 5007 C CA . ALA B 1 264 ? 17.672 19 2.43 1 98.5 264 ALA B CA 1
ATOM 5008 C C . ALA B 1 264 ? 17.344 18.625 0.989 1 98.5 264 ALA B C 1
ATOM 5010 O O . ALA B 1 264 ? 16.531 17.734 0.748 1 98.5 264 ALA B O 1
ATOM 5011 N N . GLU B 1 265 ? 17.984 19.25 0.037 1 98 265 GLU B N 1
ATOM 5012 C CA . GLU B 1 265 ? 17.703 19.016 -1.376 1 98 265 GLU B CA 1
ATOM 5013 C C . GLU B 1 265 ? 18.078 17.594 -1.787 1 98 265 GLU B C 1
ATOM 5015 O O . GLU B 1 265 ? 17.594 17.094 -2.807 1 98 265 GLU B O 1
ATOM 5020 N N . LYS B 1 266 ? 18.859 16.922 -1.012 1 98.12 266 LYS B N 1
ATOM 5021 C CA . LYS B 1 266 ? 19.328 15.578 -1.329 1 98.12 266 LYS B CA 1
ATOM 5022 C C . LYS B 1 266 ? 18.312 14.523 -0.881 1 98.12 266 LYS B C 1
ATOM 5024 O O . LYS B 1 266 ? 18.5 13.328 -1.134 1 98.12 266 LYS B O 1
ATOM 5029 N N . ALA B 1 267 ? 17.266 14.977 -0.208 1 98.75 267 ALA B N 1
ATOM 5030 C CA . ALA B 1 267 ? 16.219 14.039 0.21 1 98.75 267 ALA B CA 1
ATOM 5031 C C . ALA B 1 267 ? 15.609 13.328 -0.993 1 98.75 267 ALA B C 1
ATOM 5033 O O . ALA B 1 267 ? 15.367 13.945 -2.031 1 98.75 267 ALA B O 1
ATOM 5034 N N . VAL B 1 268 ? 15.398 12.039 -0.863 1 98.5 268 VAL B N 1
ATOM 5035 C CA . VAL B 1 268 ? 14.883 11.219 -1.951 1 98.5 268 VAL B CA 1
ATOM 5036 C C . VAL B 1 268 ? 13.453 10.766 -1.626 1 98.5 268 VAL B C 1
ATOM 5038 O O . VAL B 1 268 ? 13.203 10.203 -0.558 1 98.5 268 VAL B O 1
ATOM 5041 N N . PRO B 1 269 ? 12.5 11.117 -2.564 1 98.75 269 PRO B N 1
ATOM 5042 C CA . PRO B 1 269 ? 11.164 10.555 -2.336 1 98.75 269 PRO B CA 1
ATOM 5043 C C . PRO B 1 269 ? 11.156 9.023 -2.363 1 98.75 269 PRO B C 1
ATOM 5045 O O . PRO B 1 269 ? 11.844 8.414 -3.188 1 98.75 269 PRO B O 1
ATOM 5048 N N . ALA B 1 270 ? 10.422 8.445 -1.474 1 98.75 270 ALA B N 1
ATOM 5049 C CA . ALA B 1 270 ? 10.438 6.996 -1.327 1 98.75 270 ALA B CA 1
ATOM 5050 C C . ALA B 1 270 ? 9.023 6.422 -1.348 1 98.75 270 ALA B C 1
ATOM 5052 O O . ALA B 1 270 ? 8.805 5.285 -0.924 1 98.75 270 ALA B O 1
ATOM 5053 N N . GLY B 1 271 ? 8.078 7.156 -1.812 1 98.69 271 GLY B N 1
ATOM 5054 C CA . GLY B 1 271 ? 6.695 6.715 -1.849 1 98.69 271 GLY B CA 1
ATOM 5055 C C . GLY B 1 271 ? 5.781 7.531 -0.956 1 98.69 271 GLY B C 1
ATOM 5056 O O . GLY B 1 271 ? 6 8.734 -0.772 1 98.69 271 GLY B O 1
ATOM 5057 N N . ALA B 1 272 ? 4.711 6.898 -0.52 1 98.81 272 ALA B N 1
ATOM 5058 C CA . ALA B 1 272 ? 3.744 7.469 0.414 1 98.81 272 ALA B CA 1
ATOM 5059 C C . ALA B 1 272 ? 3.004 6.371 1.176 1 98.81 272 ALA B C 1
ATOM 5061 O O . ALA B 1 272 ? 2.926 5.23 0.715 1 98.81 272 ALA B O 1
ATOM 5062 N N . ILE B 1 273 ? 2.564 6.73 2.301 1 98.75 273 ILE B N 1
ATOM 5063 C CA . ILE B 1 273 ? 1.669 5.852 3.047 1 98.75 273 ILE B CA 1
ATOM 5064 C C . ILE B 1 273 ? 0.271 6.465 3.098 1 98.75 273 ILE B C 1
ATOM 5066 O O . ILE B 1 273 ? 0.114 7.684 2.971 1 98.75 273 ILE B O 1
ATOM 5070 N N . SER B 1 274 ? -0.724 5.668 3.236 1 98.44 274 SER B N 1
ATOM 5071 C CA . SER B 1 274 ? -2.113 6.102 3.334 1 98.44 274 SER B CA 1
ATOM 5072 C C . SER B 1 274 ? -2.863 5.316 4.406 1 98.44 274 SER B C 1
ATOM 5074 O O . SER B 1 274 ? -2.658 4.109 4.555 1 98.44 274 SER B O 1
ATOM 5076 N N . TYR B 1 275 ? -3.598 5.953 5.168 1 98.38 275 TYR B N 1
ATOM 5077 C CA . TYR B 1 275 ? -4.395 5.391 6.254 1 98.38 275 TYR B CA 1
ATOM 5078 C C . TYR B 1 275 ? -5.625 6.242 6.527 1 98.38 275 TYR B C 1
ATOM 5080 O O . TYR B 1 275 ? -5.738 7.363 6.02 1 98.38 275 TYR B O 1
ATOM 5088 N N . PHE B 1 276 ? -6.598 5.695 7.266 1 98.44 276 PHE B N 1
ATOM 5089 C CA . PHE B 1 276 ? -7.867 6.367 7.527 1 98.44 276 PHE B CA 1
ATOM 5090 C C . PHE B 1 276 ? -8.359 6.062 8.938 1 98.44 276 PHE B C 1
ATOM 5092 O O . PHE B 1 276 ? -8.75 4.934 9.234 1 98.44 276 PHE B O 1
ATOM 5099 N N . TYR B 1 277 ? -8.289 7.078 9.812 1 98.19 277 TYR B N 1
ATOM 5100 C CA . TYR B 1 277 ? -8.75 6.855 11.172 1 98.19 277 TYR B CA 1
ATOM 5101 C C . TYR B 1 277 ? -9.781 7.902 11.578 1 98.19 277 TYR B C 1
ATOM 5103 O O . TYR B 1 277 ? -10.047 8.844 10.828 1 98.19 277 TYR B O 1
ATOM 5111 N N . GLU B 1 278 ? -10.445 7.691 12.648 1 97.88 278 GLU B N 1
ATOM 5112 C CA . GLU B 1 278 ? -11.383 8.641 13.25 1 97.88 278 GLU B CA 1
ATOM 5113 C C . GLU B 1 278 ? -11.117 8.812 14.742 1 97.88 278 GLU B C 1
ATOM 5115 O O . GLU B 1 278 ? -10.609 7.895 15.398 1 97.88 278 GLU B O 1
ATOM 5120 N N . ASP B 1 279 ? -11.273 9.938 15.203 1 95.62 279 ASP B N 1
ATOM 5121 C CA . ASP B 1 279 ? -11.219 10.219 16.641 1 95.62 279 ASP B CA 1
ATOM 5122 C C . ASP B 1 279 ? -12.219 11.305 17.016 1 95.62 279 ASP B C 1
ATOM 5124 O O . ASP B 1 279 ? -13.172 11.57 16.281 1 95.62 279 ASP B O 1
ATOM 5128 N N . GLU B 1 280 ? -12.086 11.867 18.172 1 94.69 280 GLU B N 1
ATOM 5129 C CA . GLU B 1 280 ? -13.07 12.812 18.688 1 94.69 280 GLU B CA 1
ATOM 5130 C C . GLU B 1 280 ? -13.156 14.047 17.797 1 94.69 280 GLU B C 1
ATOM 5132 O O . GLU B 1 280 ? -14.172 14.75 17.797 1 94.69 280 GLU B O 1
ATOM 5137 N N . ARG B 1 281 ? -12.156 14.281 17.016 1 95.62 281 ARG B N 1
ATOM 5138 C CA . ARG B 1 281 ? -12.133 15.461 16.156 1 95.62 281 ARG B CA 1
ATOM 5139 C C . ARG B 1 281 ? -12.914 15.219 14.867 1 95.62 281 ARG B C 1
ATOM 5141 O O . ARG B 1 281 ? -13.539 16.141 14.336 1 95.62 281 ARG B O 1
ATOM 5148 N N . GLY B 1 282 ? -12.781 14.047 14.352 1 97.81 282 GLY B N 1
ATOM 5149 C CA . GLY B 1 282 ? -13.453 13.734 13.102 1 97.81 282 GLY B CA 1
ATOM 5150 C C . GLY B 1 282 ? -12.781 12.617 12.328 1 97.81 282 GLY B C 1
ATOM 5151 O O . GLY B 1 282 ? -12.312 11.641 12.914 1 97.81 282 GLY B O 1
ATOM 5152 N N . LEU B 1 283 ? -12.906 12.742 10.984 1 98.56 283 LEU B N 1
ATOM 5153 C CA . LEU B 1 283 ? -12.391 11.727 10.07 1 98.56 283 LEU B CA 1
ATOM 5154 C C . LEU B 1 283 ? -11.07 12.18 9.445 1 98.56 283 LEU B C 1
ATOM 5156 O O . LEU B 1 283 ? -10.977 13.289 8.922 1 98.56 283 LEU B O 1
ATOM 5160 N N . PHE B 1 284 ? -10.07 11.312 9.508 1 98.38 284 PHE B N 1
ATOM 5161 C CA . PHE B 1 284 ? -8.758 11.664 8.984 1 98.38 284 PHE B CA 1
ATOM 5162 C C . PHE B 1 284 ? -8.328 10.672 7.902 1 98.38 284 PHE B C 1
ATOM 5164 O O . PHE B 1 284 ? -7.758 9.625 8.203 1 98.38 284 PHE B O 1
ATOM 5171 N N . ASP B 1 285 ? -8.68 10.984 6.66 1 98.06 285 ASP B N 1
ATOM 5172 C CA . ASP B 1 285 ? -8.18 10.289 5.477 1 98.06 285 ASP B CA 1
ATOM 5173 C C . ASP B 1 285 ? -6.863 10.898 5.004 1 98.06 285 ASP B C 1
ATOM 5175 O O . ASP B 1 285 ? -6.855 11.945 4.344 1 98.06 285 ASP B O 1
ATOM 5179 N N . GLU B 1 286 ? -5.727 10.219 5.32 1 98.25 286 GLU B N 1
ATOM 5180 C CA . GLU B 1 286 ? -4.445 10.891 5.141 1 98.25 286 GLU B CA 1
ATOM 5181 C C . GLU B 1 286 ? -3.531 10.102 4.211 1 98.25 286 GLU B C 1
ATOM 5183 O O . GLU B 1 286 ? -3.516 8.867 4.25 1 98.25 286 GLU B O 1
ATOM 5188 N N . THR B 1 287 ? -2.877 10.75 3.379 1 98.62 287 THR B N 1
ATOM 5189 C CA . THR B 1 287 ? -1.736 10.273 2.602 1 98.62 287 THR B CA 1
ATOM 5190 C C . THR B 1 287 ? -0.49 11.102 2.914 1 98.62 287 THR B C 1
ATOM 5192 O O . THR B 1 287 ? -0.504 12.328 2.797 1 98.62 287 THR B O 1
ATOM 5195 N N . GLN B 1 288 ? 0.557 10.461 3.387 1 98.81 288 GLN B N 1
ATOM 5196 C CA . GLN B 1 288 ? 1.809 11.117 3.75 1 98.81 288 GLN B CA 1
ATOM 5197 C C . GLN B 1 288 ? 2.926 10.75 2.777 1 98.81 288 GLN B C 1
ATOM 5199 O O . GLN B 1 288 ? 3.295 9.578 2.664 1 98.81 288 GLN B O 1
ATOM 5204 N N . PHE B 1 289 ? 3.398 11.734 2.068 1 98.94 289 PHE B N 1
ATOM 5205 C CA . PHE B 1 289 ? 4.559 11.5 1.217 1 98.94 289 PHE B CA 1
ATOM 5206 C C . PHE B 1 289 ? 5.809 11.281 2.057 1 98.94 289 PHE B C 1
ATOM 5208 O O . PHE B 1 289 ? 6.035 11.984 3.041 1 98.94 289 PHE B O 1
ATOM 5215 N N . VAL B 1 290 ? 6.609 10.305 1.684 1 98.94 290 VAL B N 1
ATOM 5216 C CA . VAL B 1 290 ? 7.754 9.883 2.482 1 98.94 290 VAL B CA 1
ATOM 5217 C C . VAL B 1 290 ? 9.047 10.234 1.755 1 98.94 290 VAL B C 1
ATOM 5219 O O . VAL B 1 290 ? 9.195 9.961 0.563 1 98.94 290 VAL B O 1
ATOM 5222 N N . TYR B 1 291 ? 9.938 10.867 2.434 1 98.94 291 TYR B N 1
ATOM 5223 C CA . TYR B 1 291 ? 11.281 11.141 1.945 1 98.94 291 TYR B CA 1
ATOM 5224 C C . TYR B 1 291 ? 12.336 10.57 2.887 1 98.94 291 TYR B C 1
ATOM 5226 O O . TYR B 1 291 ? 12.125 10.508 4.102 1 98.94 291 TYR B O 1
ATOM 5234 N N . ASP B 1 292 ? 13.406 10.125 2.34 1 98.88 292 ASP B N 1
ATOM 5235 C CA . ASP B 1 292 ? 14.586 9.695 3.082 1 98.88 292 ASP B CA 1
ATOM 5236 C C . ASP B 1 292 ? 15.766 10.625 2.816 1 98.88 292 ASP B C 1
ATOM 5238 O O . ASP B 1 292 ? 15.992 11.047 1.681 1 98.88 292 ASP B O 1
ATOM 5242 N N . LEU B 1 293 ? 16.453 10.945 3.855 1 98.81 293 LEU B N 1
ATOM 5243 C CA . LEU B 1 293 ? 17.609 11.805 3.732 1 98.81 293 LEU B CA 1
ATOM 5244 C C . LEU B 1 293 ? 18.781 11.273 4.562 1 98.81 293 LEU B C 1
ATOM 5246 O O . LEU B 1 293 ? 18.672 11.141 5.785 1 98.81 293 LEU B O 1
ATOM 5250 N N . GLU B 1 294 ? 19.844 10.922 3.922 1 98.38 294 GLU B N 1
ATOM 5251 C CA . GLU B 1 294 ? 21.078 10.594 4.637 1 98.38 294 GLU B CA 1
ATOM 5252 C C . GLU B 1 294 ? 21.797 11.859 5.098 1 98.38 294 GLU B C 1
ATOM 5254 O O . GLU B 1 294 ? 22.234 12.664 4.273 1 98.38 294 GLU B O 1
ATOM 5259 N N . LEU B 1 295 ? 21.891 12 6.34 1 98.44 295 LEU B N 1
ATOM 5260 C CA . LEU B 1 295 ? 22.547 13.164 6.926 1 98.44 295 LEU B CA 1
ATOM 5261 C C . LEU B 1 295 ? 24.016 12.859 7.223 1 98.44 295 LEU B C 1
ATOM 5263 O O . LEU B 1 295 ? 24.359 11.727 7.559 1 98.44 295 LEU B O 1
ATOM 5267 N N . PRO B 1 296 ? 24.859 13.898 7.098 1 96.62 296 PRO B N 1
ATOM 5268 C CA . PRO B 1 296 ? 26.25 13.68 7.523 1 96.62 296 PRO B CA 1
ATOM 5269 C C . PRO B 1 296 ? 26.359 13.227 8.977 1 96.62 296 PRO B C 1
ATOM 5271 O O . PRO B 1 296 ? 25.547 13.641 9.82 1 96.62 296 PRO B O 1
ATOM 5274 N N . ALA B 1 297 ? 27.375 12.469 9.227 1 94.56 297 ALA B N 1
ATOM 5275 C CA . ALA B 1 297 ? 27.547 11.891 10.562 1 94.56 297 ALA B CA 1
ATOM 5276 C C . ALA B 1 297 ? 27.719 12.977 11.617 1 94.56 297 ALA B C 1
ATOM 5278 O O . ALA B 1 297 ? 27.359 12.789 12.781 1 94.56 297 ALA B O 1
ATOM 5279 N N . ASP B 1 298 ? 28.188 14.125 11.219 1 94.69 298 ASP B N 1
ATOM 5280 C CA . ASP B 1 298 ? 28.484 15.18 12.172 1 94.69 298 ASP B CA 1
ATOM 5281 C C . ASP B 1 298 ? 27.344 16.203 12.227 1 94.69 298 ASP B C 1
ATOM 5283 O O . ASP B 1 298 ? 27.406 17.172 13 1 94.69 298 ASP B O 1
ATOM 5287 N N . PHE B 1 299 ? 26.344 15.969 11.445 1 96.81 299 PHE B N 1
ATOM 5288 C CA . PHE B 1 299 ? 25.203 16.875 11.461 1 96.81 299 PHE B CA 1
ATOM 5289 C C . PHE B 1 299 ? 24.375 16.688 12.727 1 96.81 299 PHE B C 1
ATOM 5291 O O . PHE B 1 299 ? 24.109 15.555 13.133 1 96.81 299 PHE B O 1
ATOM 5298 N N . VAL B 1 300 ? 23.969 17.812 13.328 1 97 300 VAL B N 1
ATOM 5299 C CA . VAL B 1 300 ? 23.047 17.812 14.461 1 97 300 VAL B CA 1
ATOM 5300 C C . VAL B 1 300 ? 21.906 18.781 14.219 1 97 300 VAL B C 1
ATOM 5302 O O . VAL B 1 300 ? 22.125 19.984 14.078 1 97 300 VAL B O 1
ATOM 5305 N N . PRO B 1 301 ? 20.734 18.234 14.133 1 97.56 301 PRO B N 1
ATOM 5306 C CA . PRO B 1 301 ? 19.609 19.156 13.961 1 97.56 301 PRO B CA 1
ATOM 5307 C C . PRO B 1 301 ? 19.484 20.156 15.117 1 97.56 301 PRO B C 1
ATOM 5309 O O . PRO B 1 301 ? 19.844 19.828 16.25 1 97.56 301 PRO B O 1
ATOM 5312 N N . GLN B 1 302 ? 18.969 21.312 14.836 1 96.38 302 GLN B N 1
ATOM 5313 C CA . GLN B 1 302 ? 18.766 22.359 15.828 1 96.38 302 GLN B CA 1
ATOM 5314 C C . GLN B 1 302 ? 17.312 22.828 15.836 1 96.38 302 GLN B C 1
ATOM 5316 O O . GLN B 1 302 ? 16.672 22.953 14.781 1 96.38 302 GLN B O 1
ATOM 5321 N N . ILE B 1 303 ? 16.875 23.062 16.984 1 93.31 303 ILE B N 1
ATOM 5322 C CA . ILE B 1 303 ? 15.523 23.562 17.156 1 93.31 303 ILE B CA 1
ATOM 5323 C C . ILE B 1 303 ? 15.445 25.016 16.672 1 93.31 303 ILE B C 1
ATOM 5325 O O . ILE B 1 303 ? 16.203 25.859 17.141 1 93.31 303 ILE B O 1
ATOM 5329 N N . ASN B 1 304 ? 14.578 25.25 15.773 1 86.75 304 ASN B N 1
ATOM 5330 C CA . ASN B 1 304 ? 14.484 26.594 15.211 1 86.75 304 ASN B CA 1
ATOM 5331 C C . ASN B 1 304 ? 13.203 27.297 15.641 1 86.75 304 ASN B C 1
ATOM 5333 O O . ASN B 1 304 ? 13.133 28.516 15.641 1 86.75 304 ASN B O 1
ATOM 5337 N N . ASP B 1 305 ? 12.227 26.453 15.914 1 84.56 305 ASP B N 1
ATOM 5338 C CA . ASP B 1 305 ? 10.953 27.047 16.312 1 84.56 305 ASP B CA 1
ATOM 5339 C C . ASP B 1 305 ? 10.414 26.375 17.578 1 84.56 305 ASP B C 1
ATOM 5341 O O . ASP B 1 305 ? 11.125 25.594 18.219 1 84.56 305 ASP B O 1
ATOM 5345 N N . ASP B 1 306 ? 9.289 26.797 17.938 1 88 306 ASP B N 1
ATOM 5346 C CA . ASP B 1 306 ? 8.758 26.344 19.219 1 88 306 ASP B CA 1
ATOM 5347 C C . ASP B 1 306 ? 7.945 25.062 19.047 1 88 306 ASP B C 1
ATOM 5349 O O . ASP B 1 306 ? 7.246 24.625 19.969 1 88 306 ASP B O 1
ATOM 5353 N N . GLU B 1 307 ? 8.102 24.391 17.906 1 89.69 307 GLU B N 1
ATOM 5354 C CA . GLU B 1 307 ? 7.273 23.219 17.625 1 89.69 307 GLU B CA 1
ATOM 5355 C C . GLU B 1 307 ? 7.973 21.938 18.047 1 89.69 307 GLU B C 1
ATOM 5357 O O . GLU B 1 307 ? 7.332 20.891 18.203 1 89.69 307 GLU B O 1
ATOM 5362 N N . VAL B 1 308 ? 9.297 22.031 18.156 1 93.31 308 VAL B N 1
ATOM 5363 C CA . VAL B 1 308 ? 10.117 20.891 18.562 1 93.31 308 VAL B CA 1
ATOM 5364 C C . VAL B 1 308 ? 10.867 21.203 19.844 1 93.31 308 VAL B C 1
ATOM 5366 O O . VAL B 1 308 ? 11.359 22.328 20.016 1 93.31 308 VAL B O 1
ATOM 5369 N N . THR B 1 309 ? 10.992 20.266 20.75 1 94.81 309 THR B N 1
ATOM 5370 C CA . THR B 1 309 ? 11.648 20.547 22.031 1 94.81 309 THR B CA 1
ATOM 5371 C C . THR B 1 309 ? 13.008 19.859 22.094 1 94.81 309 THR B C 1
ATOM 5373 O O . THR B 1 309 ? 13.914 20.344 22.781 1 94.81 309 THR B O 1
ATOM 5376 N N . GLU B 1 310 ? 13.109 18.734 21.469 1 95.88 310 GLU B N 1
ATOM 5377 C CA . GLU B 1 310 ? 14.336 17.953 21.578 1 95.88 310 GLU B CA 1
ATOM 5378 C C . GLU B 1 310 ? 14.531 17.062 20.359 1 95.88 310 GLU B C 1
ATOM 5380 O O . GLU B 1 310 ? 13.562 16.703 19.688 1 95.88 310 GLU B O 1
ATOM 5385 N N . PHE B 1 311 ? 15.805 16.781 20.141 1 97.75 311 PHE B N 1
ATOM 5386 C CA . PHE B 1 311 ? 16.156 15.789 19.141 1 97.75 311 PHE B CA 1
ATOM 5387 C C . PHE B 1 311 ? 16.953 14.648 19.766 1 97.75 311 PHE B C 1
ATOM 5389 O O . PHE B 1 311 ? 17.734 14.859 20.688 1 97.75 311 PHE B O 1
ATOM 5396 N N . TYR B 1 312 ? 16.75 13.469 19.25 1 97.75 312 TYR B N 1
ATOM 5397 C CA . TYR B 1 312 ? 17.469 12.258 19.625 1 97.75 312 TYR B CA 1
ATOM 5398 C C . TYR B 1 312 ? 18.094 11.586 18.406 1 97.75 312 TYR B C 1
ATOM 5400 O O . TYR B 1 312 ? 17.516 11.57 17.328 1 97.75 312 TYR B O 1
ATOM 5408 N N . LEU B 1 313 ? 19.25 11.086 18.609 1 98.31 313 LEU B N 1
ATOM 5409 C CA . LEU B 1 313 ? 19.844 10.188 17.625 1 98.31 313 LEU B CA 1
ATOM 5410 C C . LEU B 1 313 ? 19.844 8.75 18.141 1 98.31 313 LEU B C 1
ATOM 5412 O O . LEU B 1 313 ? 20.578 8.398 19.062 1 98.31 313 LEU B O 1
ATOM 5416 N N . TRP B 1 314 ? 19.031 7.918 17.5 1 98.25 314 TRP B N 1
ATOM 5417 C CA . TRP B 1 314 ? 18.844 6.555 17.984 1 98.25 314 TRP B CA 1
ATOM 5418 C C . TRP B 1 314 ? 19.234 5.539 16.906 1 98.25 314 TRP B C 1
ATOM 5420 O O . TRP B 1 314 ? 19.125 5.824 15.711 1 98.25 314 TRP B O 1
ATOM 5430 N N . THR B 1 315 ? 19.703 4.336 17.406 1 98.12 315 THR B N 1
ATOM 5431 C CA . THR B 1 315 ? 19.859 3.217 16.484 1 98.12 315 THR B CA 1
ATOM 5432 C C . THR B 1 315 ? 18.5 2.781 15.938 1 98.12 315 THR B C 1
ATOM 5434 O O . THR B 1 315 ? 17.453 3.1 16.516 1 98.12 315 THR B O 1
ATOM 5437 N N . LEU B 1 316 ? 18.516 2.057 14.836 1 97.62 316 LEU B N 1
ATOM 5438 C CA . LEU B 1 316 ? 17.25 1.588 14.273 1 97.62 316 LEU B CA 1
ATOM 5439 C C . LEU B 1 316 ? 16.547 0.64 15.234 1 97.62 316 LEU B C 1
ATOM 5441 O O . LEU B 1 316 ? 15.312 0.598 15.281 1 97.62 316 LEU B O 1
ATOM 5445 N N . GLN B 1 317 ? 17.359 -0.093 15.977 1 97.12 317 GLN B N 1
ATOM 5446 C CA . GLN B 1 317 ? 16.75 -0.978 16.969 1 97.12 317 GLN B CA 1
ATOM 5447 C C . GLN B 1 317 ? 15.992 -0.182 18.031 1 97.12 317 GLN B C 1
ATOM 5449 O O . GLN B 1 317 ? 14.875 -0.543 18.406 1 97.12 317 GLN B O 1
ATOM 5454 N N . GLU B 1 318 ? 16.578 0.875 18.5 1 97.25 318 GLU B N 1
ATOM 5455 C CA . GLU B 1 318 ? 15.922 1.735 19.484 1 97.25 318 GLU B CA 1
ATOM 5456 C C . GLU B 1 318 ? 14.648 2.354 18.906 1 97.25 318 GLU B C 1
ATOM 5458 O O . GLU B 1 318 ? 13.609 2.385 19.562 1 97.25 318 GLU B O 1
ATOM 5463 N N . VAL B 1 319 ? 14.766 2.826 17.719 1 98.12 319 VAL B N 1
ATOM 5464 C CA . VAL B 1 319 ? 13.617 3.441 17.062 1 98.12 319 VAL B CA 1
ATOM 5465 C C . VAL B 1 319 ? 12.5 2.41 16.891 1 98.12 319 VAL B C 1
ATOM 5467 O O . VAL B 1 319 ? 11.336 2.703 17.156 1 98.12 319 VAL B O 1
ATOM 5470 N N . LYS B 1 320 ? 12.883 1.217 16.438 1 97.69 320 LYS B N 1
ATOM 5471 C CA . LYS B 1 320 ? 11.922 0.128 16.266 1 97.69 320 LYS B CA 1
ATOM 5472 C C . LYS B 1 320 ? 11.125 -0.117 17.547 1 97.69 320 LYS B C 1
ATOM 5474 O O . LYS B 1 320 ? 9.906 -0.257 17.5 1 97.69 320 LYS B O 1
ATOM 5479 N N . GLU B 1 321 ? 11.758 -0.105 18.625 1 97.06 321 GLU B N 1
ATOM 5480 C CA . GLU B 1 321 ? 11.094 -0.351 19.906 1 97.06 321 GLU B CA 1
ATOM 5481 C C . GLU B 1 321 ? 10.141 0.789 20.25 1 97.06 321 GLU B C 1
ATOM 5483 O O . GLU B 1 321 ? 9.039 0.552 20.75 1 97.06 321 GLU B O 1
ATOM 5488 N N . LYS B 1 322 ? 10.492 1.952 19.953 1 97.38 322 LYS B N 1
ATOM 5489 C CA . LYS B 1 322 ? 9.727 3.127 20.359 1 97.38 322 LYS B CA 1
ATOM 5490 C C . LYS B 1 322 ? 8.469 3.273 19.516 1 97.38 322 LYS B C 1
ATOM 5492 O O . LYS B 1 322 ? 7.438 3.742 20 1 97.38 322 LYS B O 1
ATOM 5497 N N . ILE B 1 323 ? 8.508 2.869 18.281 1 97.88 323 ILE B N 1
ATOM 5498 C CA . ILE B 1 323 ? 7.355 3.105 17.422 1 97.88 323 ILE B CA 1
ATOM 5499 C C . ILE B 1 323 ? 6.219 2.168 17.812 1 97.88 323 ILE B C 1
ATOM 5501 O O . ILE B 1 323 ? 5.051 2.436 17.516 1 97.88 323 ILE B O 1
ATOM 5505 N N . ALA B 1 324 ? 6.535 1.156 18.547 1 96.44 324 ALA B N 1
ATOM 5506 C CA . ALA B 1 324 ? 5.504 0.221 19 1 96.44 324 ALA B CA 1
ATOM 5507 C C . ALA B 1 324 ? 4.969 0.612 20.375 1 96.44 324 ALA B C 1
ATOM 5509 O O . ALA B 1 324 ? 4.016 0.009 20.875 1 96.44 324 ALA B O 1
ATOM 5510 N N . SER B 1 325 ? 5.562 1.533 21.188 1 89.94 325 SER B N 1
ATOM 5511 C CA . SER B 1 325 ? 5.211 1.891 22.562 1 89.94 325 SER B CA 1
ATOM 5512 C C . SER B 1 325 ? 4.18 3.016 22.594 1 89.94 325 SER B C 1
ATOM 5514 O O . SER B 1 325 ? 3.754 3.443 23.672 1 89.94 325 SER B O 1
ATOM 5516 N N . LYS B 1 326 ? 3.617 3.57 21.672 1 86.19 326 LYS B N 1
ATOM 5517 C CA . LYS B 1 326 ? 2.635 4.648 21.578 1 86.19 326 LYS B CA 1
ATOM 5518 C C . LYS B 1 326 ? 3.266 6 21.906 1 86.19 326 LYS B C 1
ATOM 5520 O O . LYS B 1 326 ? 2.557 6.984 22.109 1 86.19 326 LYS B O 1
ATOM 5525 N N . GLU B 1 327 ? 4.523 6.09 22.062 1 94.75 327 GLU B N 1
ATOM 5526 C CA . GLU B 1 327 ? 5.219 7.348 22.312 1 94.75 327 GLU B CA 1
ATOM 5527 C C . GLU B 1 327 ? 5.293 8.203 21.047 1 94.75 327 GLU B C 1
ATOM 5529 O O . GLU B 1 327 ? 5.449 9.422 21.125 1 94.75 327 GLU B O 1
ATOM 5534 N N . PHE B 1 328 ? 5.262 7.648 19.938 1 97.75 328 PHE B N 1
ATOM 5535 C CA . PHE B 1 328 ? 5.309 8.375 18.672 1 97.75 328 PHE B CA 1
ATOM 5536 C C . PHE B 1 328 ? 3.922 8.867 18.281 1 97.75 328 PHE B C 1
ATOM 5538 O O . PHE B 1 328 ? 2.92 8.211 18.578 1 97.75 328 PHE B O 1
ATOM 5545 N N . LYS B 1 329 ? 3.889 10.047 17.688 1 97.38 329 LYS B N 1
ATOM 5546 C CA . LYS B 1 329 ? 2.723 10.328 16.844 1 97.38 329 LYS B CA 1
ATOM 5547 C C . LYS B 1 329 ? 2.471 9.188 15.859 1 97.38 329 LYS B C 1
ATOM 5549 O O . LYS B 1 329 ? 3.383 8.766 15.148 1 97.38 329 LYS B O 1
ATOM 5554 N N . PRO B 1 330 ? 1.263 8.695 15.781 1 97.12 330 PRO B N 1
ATOM 5555 C CA . PRO B 1 330 ? 1.007 7.445 15.062 1 97.12 330 PRO B CA 1
ATOM 5556 C C . PRO B 1 330 ? 1.468 7.5 13.609 1 97.12 330 PRO B C 1
ATOM 5558 O O . PRO B 1 330 ? 2.041 6.531 13.102 1 97.12 330 PRO B O 1
ATOM 5561 N N . ASN B 1 331 ? 1.222 8.57 12.891 1 97.44 331 ASN B N 1
ATOM 5562 C CA . ASN B 1 331 ? 1.629 8.617 11.492 1 97.44 331 ASN B CA 1
ATOM 5563 C C . ASN B 1 331 ? 3.146 8.57 11.352 1 97.44 331 ASN B C 1
ATOM 5565 O O . ASN B 1 331 ? 3.666 7.992 10.391 1 97.44 331 ASN B O 1
ATOM 5569 N N . CYS B 1 332 ? 3.863 9.18 12.305 1 98.56 332 CYS B N 1
ATOM 5570 C CA . CYS B 1 332 ? 5.32 9.109 12.289 1 98.56 332 CYS B CA 1
ATOM 5571 C C . CYS B 1 332 ? 5.797 7.68 12.508 1 98.56 332 CYS B C 1
ATOM 5573 O O . CYS B 1 332 ? 6.754 7.238 11.867 1 98.56 332 CYS B O 1
ATOM 5575 N N . ALA B 1 333 ? 5.121 7.035 13.43 1 98.69 333 ALA B N 1
ATOM 5576 C CA . ALA B 1 333 ? 5.434 5.625 13.648 1 98.69 333 ALA B CA 1
ATOM 5577 C C . ALA B 1 333 ? 5.246 4.82 12.367 1 98.69 333 ALA B C 1
ATOM 5579 O O . ALA B 1 333 ? 6.074 3.969 12.031 1 98.69 333 ALA B O 1
ATOM 5580 N N . LEU B 1 334 ? 4.191 5.062 11.617 1 98.81 334 LEU B N 1
ATOM 5581 C CA . LEU B 1 334 ? 3.92 4.359 10.375 1 98.81 334 LEU B CA 1
ATOM 5582 C C . LEU B 1 334 ? 4.988 4.664 9.328 1 98.81 334 LEU B C 1
ATOM 5584 O O . LEU B 1 334 ? 5.418 3.775 8.594 1 98.81 334 LEU B O 1
ATOM 5588 N N . VAL B 1 335 ? 5.398 5.898 9.234 1 98.88 335 VAL B N 1
ATOM 5589 C CA . VAL B 1 335 ? 6.43 6.301 8.281 1 98.88 335 VAL B CA 1
ATOM 5590 C C . VAL B 1 335 ? 7.73 5.562 8.586 1 98.88 335 VAL B C 1
ATOM 5592 O O . VAL B 1 335 ? 8.414 5.094 7.672 1 98.88 335 VAL B O 1
ATOM 5595 N N . ILE B 1 336 ? 8.055 5.453 9.836 1 98.88 336 ILE B N 1
ATOM 5596 C CA . ILE B 1 336 ? 9.273 4.754 10.242 1 98.88 336 ILE B CA 1
ATOM 5597 C C . ILE B 1 336 ? 9.125 3.26 9.969 1 98.88 336 ILE B C 1
ATOM 5599 O O . ILE B 1 336 ? 10.07 2.605 9.523 1 98.88 336 ILE B O 1
ATOM 5603 N N . LEU B 1 337 ? 7.957 2.709 10.273 1 98.88 337 LEU B N 1
ATOM 5604 C CA . LEU B 1 337 ? 7.691 1.314 9.938 1 98.88 337 LEU B CA 1
ATOM 5605 C C . LEU B 1 337 ? 7.949 1.052 8.453 1 98.88 337 LEU B C 1
ATOM 5607 O O . LEU B 1 337 ? 8.602 0.068 8.102 1 98.88 337 LEU B O 1
ATOM 5611 N N . ASP B 1 338 ? 7.406 1.899 7.66 1 98.88 338 ASP B N 1
ATOM 5612 C CA . ASP B 1 338 ? 7.645 1.829 6.219 1 98.88 338 ASP B CA 1
ATOM 5613 C C . ASP B 1 338 ? 9.141 1.816 5.91 1 98.88 338 ASP B C 1
ATOM 5615 O O . ASP B 1 338 ? 9.594 1.038 5.07 1 98.88 338 ASP B O 1
ATOM 5619 N N . PHE B 1 339 ? 9.898 2.674 6.512 1 98.88 339 PHE B N 1
ATOM 5620 C CA . PHE B 1 339 ? 11.344 2.758 6.328 1 98.88 339 PHE B CA 1
ATOM 5621 C C . PHE B 1 339 ? 12.016 1.448 6.719 1 98.88 339 PHE B C 1
ATOM 5623 O O . PHE B 1 339 ? 12.867 0.943 5.988 1 98.88 339 PHE B O 1
ATOM 5630 N N . LEU B 1 340 ? 11.664 0.891 7.871 1 98.81 340 LEU B N 1
ATOM 5631 C CA . LEU B 1 340 ? 12.258 -0.35 8.359 1 98.81 340 LEU B CA 1
ATOM 5632 C C . LEU B 1 340 ? 12.008 -1.494 7.387 1 98.81 340 LEU B C 1
ATOM 5634 O O . LEU B 1 340 ? 12.875 -2.348 7.188 1 98.81 340 LEU B O 1
ATOM 5638 N N . ILE B 1 341 ? 10.867 -1.482 6.75 1 98.75 341 ILE B N 1
ATOM 5639 C CA . ILE B 1 341 ? 10.516 -2.514 5.781 1 98.75 341 ILE B CA 1
ATOM 5640 C C . ILE B 1 341 ? 11.344 -2.324 4.512 1 98.75 341 ILE B C 1
ATOM 5642 O O . ILE B 1 341 ? 11.992 -3.262 4.035 1 98.75 341 ILE B O 1
ATOM 5646 N N . ARG B 1 342 ? 11.406 -1.132 4 1 98.38 342 ARG B N 1
ATOM 5647 C CA . ARG B 1 342 ? 12.086 -0.856 2.738 1 98.38 342 ARG B CA 1
ATOM 5648 C C . ARG B 1 342 ? 13.586 -1.108 2.857 1 98.38 342 ARG B C 1
ATOM 5650 O O . ARG B 1 342 ? 14.242 -1.448 1.872 1 98.38 342 ARG B O 1
ATOM 5657 N N . ARG B 1 343 ? 14.07 -1.016 4.098 1 97.19 343 ARG B N 1
ATOM 5658 C CA . ARG B 1 343 ? 15.508 -1.157 4.301 1 97.19 343 ARG B CA 1
ATOM 5659 C C . ARG B 1 343 ? 15.867 -2.578 4.727 1 97.19 343 ARG B C 1
ATOM 5661 O O . ARG B 1 343 ? 17.016 -2.861 5.062 1 97.19 343 ARG B O 1
ATOM 5668 N N . GLY B 1 344 ? 14.906 -3.412 4.781 1 97.69 344 GLY B N 1
ATOM 5669 C CA . GLY B 1 344 ? 15.141 -4.82 5.059 1 97.69 344 GLY B CA 1
ATOM 5670 C C . GLY B 1 344 ? 15.375 -5.109 6.531 1 97.69 344 GLY B C 1
ATOM 5671 O O . GLY B 1 344 ? 15.867 -6.18 6.887 1 97.69 344 GLY B O 1
ATOM 5672 N N . PHE B 1 345 ? 15.141 -4.094 7.363 1 97.75 345 PHE B N 1
ATOM 5673 C CA . PHE B 1 345 ? 15.266 -4.305 8.797 1 97.75 345 PHE B CA 1
ATOM 5674 C C . PHE B 1 345 ? 14.164 -5.227 9.312 1 97.75 345 PHE B C 1
ATOM 5676 O O . PHE B 1 345 ? 14.367 -5.969 10.273 1 97.75 345 PHE B O 1
ATOM 5683 N N . LEU B 1 346 ? 13.016 -5.18 8.781 1 97.94 346 LEU B N 1
ATOM 5684 C CA . LEU B 1 346 ? 11.938 -6.152 8.93 1 97.94 346 LEU B CA 1
ATOM 5685 C C . LEU B 1 346 ? 11.82 -7.035 7.695 1 97.94 346 LEU B C 1
ATOM 5687 O O . LEU B 1 346 ? 11.945 -6.551 6.57 1 97.94 346 LEU B O 1
ATOM 5691 N N . THR B 1 347 ? 11.578 -8.344 7.91 1 97.88 347 THR B N 1
ATOM 5692 C CA . THR B 1 347 ? 11.523 -9.266 6.785 1 97.88 347 THR B CA 1
ATOM 5693 C C . THR B 1 347 ? 10.242 -10.094 6.82 1 97.88 347 THR B C 1
ATOM 5695 O O . THR B 1 347 ? 9.672 -10.312 7.891 1 97.88 347 THR B O 1
ATOM 5698 N N . PRO B 1 348 ? 9.812 -10.539 5.645 1 98 348 PRO B N 1
ATOM 5699 C CA . PRO B 1 348 ? 8.57 -11.312 5.609 1 98 348 PRO B CA 1
ATOM 5700 C C . PRO B 1 348 ? 8.68 -12.641 6.348 1 98 348 PRO B C 1
ATOM 5702 O O . PRO B 1 348 ? 7.684 -13.141 6.883 1 98 348 PRO B O 1
ATOM 5705 N N . ASP B 1 349 ? 9.828 -13.227 6.406 1 97.62 349 ASP B N 1
ATOM 5706 C CA . ASP B 1 349 ? 9.992 -14.531 7.043 1 97.62 349 ASP B CA 1
ATOM 5707 C C . ASP B 1 349 ? 10.062 -14.398 8.562 1 97.62 349 ASP B C 1
ATOM 5709 O O . ASP B 1 349 ? 9.664 -15.312 9.289 1 97.62 349 ASP B O 1
ATOM 5713 N N . ALA B 1 350 ? 10.508 -13.281 9.07 1 96.75 350 ALA B N 1
ATOM 5714 C CA . ALA B 1 350 ? 10.734 -13.133 10.5 1 96.75 350 ALA B CA 1
ATOM 5715 C C . ALA B 1 350 ? 9.539 -12.469 11.18 1 96.75 350 ALA B C 1
ATOM 5717 O O . ALA B 1 350 ? 9.25 -12.742 12.352 1 96.75 350 ALA B O 1
ATOM 5718 N N . ASP B 1 351 ? 8.914 -11.617 10.531 1 97.56 351 ASP B N 1
ATOM 5719 C CA . ASP B 1 351 ? 7.855 -10.836 11.172 1 97.56 351 ASP B CA 1
ATOM 5720 C C . ASP B 1 351 ? 6.484 -11.445 10.898 1 97.56 351 ASP B C 1
ATOM 5722 O O . ASP B 1 351 ? 6.043 -11.508 9.75 1 97.56 351 ASP B O 1
ATOM 5726 N N . PRO B 1 352 ? 5.719 -11.75 11.883 1 97 352 PRO B N 1
ATOM 5727 C CA . PRO B 1 352 ? 4.461 -12.477 11.703 1 97 352 PRO B CA 1
ATOM 5728 C C . PRO B 1 352 ? 3.338 -11.586 11.172 1 97 352 PRO B C 1
ATOM 5730 O O . PRO B 1 352 ? 2.285 -12.086 10.773 1 97 352 PRO B O 1
ATOM 5733 N N . ASN B 1 353 ? 3.514 -10.281 11.172 1 97.38 353 ASN B N 1
ATOM 5734 C CA . ASN B 1 353 ? 2.463 -9.383 10.695 1 97.38 353 ASN B CA 1
ATOM 5735 C C . ASN B 1 353 ? 2.93 -8.555 9.508 1 97.38 353 ASN B C 1
ATOM 5737 O O . ASN B 1 353 ? 2.361 -7.496 9.219 1 97.38 353 ASN B O 1
ATOM 5741 N N . TYR B 1 354 ? 3.93 -9.039 8.828 1 98 354 TYR B N 1
ATOM 5742 C CA . TYR B 1 354 ? 4.598 -8.312 7.758 1 98 354 TYR B CA 1
ATOM 5743 C C . TYR B 1 354 ? 3.596 -7.855 6.703 1 98 354 TYR B C 1
ATOM 5745 O O . TYR B 1 354 ? 3.555 -6.676 6.348 1 98 354 TYR B O 1
ATOM 5753 N N . VAL B 1 355 ? 2.709 -8.719 6.238 1 97.75 355 VAL B N 1
ATOM 5754 C CA . VAL B 1 355 ? 1.757 -8.414 5.176 1 97.75 355 VAL B CA 1
ATOM 5755 C C . VAL B 1 355 ? 0.676 -7.473 5.707 1 97.75 355 VAL B C 1
ATOM 5757 O O . VAL B 1 355 ? 0.241 -6.559 5.004 1 97.75 355 VAL B O 1
ATOM 5760 N N . LEU B 1 356 ? 0.247 -7.648 6.91 1 97.25 356 LEU B N 1
ATOM 5761 C CA . LEU B 1 356 ? -0.744 -6.758 7.504 1 97.25 356 LEU B CA 1
ATOM 5762 C C . LEU B 1 356 ? -0.179 -5.352 7.676 1 97.25 356 LEU B C 1
ATOM 5764 O O . LEU B 1 356 ? -0.902 -4.363 7.527 1 97.25 356 LEU B O 1
ATOM 5768 N N . PHE B 1 357 ? 1.147 -5.27 8.062 1 98.31 357 PHE B N 1
ATOM 5769 C CA . PHE B 1 357 ? 1.796 -3.963 8.109 1 98.31 357 PHE B CA 1
ATOM 5770 C C . PHE B 1 357 ? 1.681 -3.25 6.77 1 98.31 357 PHE B C 1
ATOM 5772 O O . PHE B 1 357 ? 1.268 -2.09 6.711 1 98.31 357 PHE B O 1
ATOM 5779 N N . LEU B 1 358 ? 1.969 -3.984 5.715 1 98.12 358 LEU B N 1
ATOM 5780 C CA . LEU B 1 358 ? 1.963 -3.391 4.383 1 98.12 358 LEU B CA 1
ATOM 5781 C C . LEU B 1 358 ? 0.552 -2.975 3.979 1 98.12 358 LEU B C 1
ATOM 5783 O O . LEU B 1 358 ? 0.358 -1.906 3.396 1 98.12 358 LEU B O 1
ATOM 5787 N N . GLN B 1 359 ? -0.388 -3.74 4.316 1 96.88 359 GLN B N 1
ATOM 5788 C CA . GLN B 1 359 ? -1.778 -3.387 4.047 1 96.88 359 GLN B CA 1
ATOM 5789 C C . GLN B 1 359 ? -2.176 -2.115 4.789 1 96.88 359 GLN B C 1
ATOM 5791 O O . GLN B 1 359 ? -2.812 -1.229 4.219 1 96.88 359 GLN B O 1
ATOM 5796 N N . GLY B 1 360 ? -1.772 -2.068 6 1 98.12 360 GLY B N 1
ATOM 5797 C CA . GLY B 1 360 ? -2.15 -0.938 6.832 1 98.12 360 GLY B CA 1
ATOM 5798 C C . GLY B 1 360 ? -1.421 0.341 6.469 1 98.12 360 GLY B C 1
ATOM 5799 O O . GLY B 1 360 ? -1.897 1.439 6.762 1 98.12 360 GLY B O 1
ATOM 5800 N N . LEU B 1 361 ? -0.263 0.206 5.832 1 98.62 361 LEU B N 1
ATOM 5801 C CA . LEU B 1 361 ? 0.522 1.359 5.406 1 98.62 361 LEU B CA 1
ATOM 5802 C C . LEU B 1 361 ? -0.036 1.948 4.113 1 98.62 361 LEU B C 1
ATOM 5804 O O . LEU B 1 361 ? 0.337 3.055 3.721 1 98.62 361 LEU B O 1
ATOM 5808 N N . HIS B 1 362 ? -0.939 1.185 3.479 1 97.94 362 HIS B N 1
ATOM 5809 C CA . HIS B 1 362 ? -1.446 1.616 2.182 1 97.94 362 HIS B CA 1
ATOM 5810 C C . HIS B 1 362 ? -2.949 1.38 2.07 1 97.94 362 HIS B C 1
ATOM 5812 O O . HIS B 1 362 ? -3.424 0.837 1.071 1 97.94 362 HIS B O 1
ATOM 5818 N N . SER B 1 363 ? -3.611 1.791 3.066 1 95.19 363 SER B N 1
ATOM 5819 C CA . SER B 1 363 ? -5.051 1.553 3.113 1 95.19 363 SER B CA 1
ATOM 5820 C C . SER B 1 363 ? -5.809 2.578 2.277 1 95.19 363 SER B C 1
ATOM 5822 O O . SER B 1 363 ? -5.633 3.785 2.457 1 95.19 363 SER B O 1
ATOM 5824 N N . ASP B 1 364 ? -6.512 2.115 1.364 1 92.12 364 ASP B N 1
ATOM 5825 C CA . ASP B 1 364 ? -7.402 2.91 0.528 1 92.12 364 ASP B CA 1
ATOM 5826 C C . ASP B 1 364 ? -8.438 2.027 -0.166 1 92.12 364 ASP B C 1
ATOM 5828 O O . ASP B 1 364 ? -8.281 0.807 -0.227 1 92.12 364 ASP B O 1
ATOM 5832 N N . ASP B 1 365 ? -9.5 2.643 -0.586 1 89.38 365 ASP B N 1
ATOM 5833 C CA . ASP B 1 365 ? -10.492 1.915 -1.38 1 89.38 365 ASP B CA 1
ATOM 5834 C C . ASP B 1 365 ? -9.984 1.682 -2.803 1 89.38 365 ASP B C 1
ATOM 5836 O O . ASP B 1 365 ? -9.859 2.627 -3.582 1 89.38 365 ASP B O 1
ATOM 5840 N N . PRO B 1 366 ? -9.758 0.418 -3.156 1 90.25 366 PRO B N 1
ATOM 5841 C CA . PRO B 1 366 ? -9.188 0.138 -4.477 1 90.25 366 PRO B CA 1
ATOM 5842 C C . PRO B 1 366 ? -10.102 0.569 -5.621 1 90.25 366 PRO B C 1
ATOM 5844 O O . PRO B 1 366 ? -9.641 0.748 -6.75 1 90.25 366 PRO B O 1
ATOM 5847 N N . SER B 1 367 ? -11.336 0.727 -5.387 1 88.69 367 SER B N 1
ATOM 5848 C CA . SER B 1 367 ? -12.25 1.171 -6.438 1 88.69 367 SER B CA 1
ATOM 5849 C C . SER B 1 367 ? -11.922 2.592 -6.887 1 88.69 367 SER B C 1
ATOM 5851 O O . SER B 1 367 ? -12.32 3.008 -7.977 1 88.69 367 SER B O 1
ATOM 5853 N N . GLY B 1 368 ? -11.188 3.252 -6.043 1 88.44 368 GLY B N 1
ATOM 5854 C CA . GLY B 1 368 ? -10.773 4.602 -6.383 1 88.44 368 GLY B CA 1
ATOM 5855 C C . GLY B 1 368 ? -9.852 4.656 -7.59 1 88.44 368 GLY B C 1
ATOM 5856 O O . GLY B 1 368 ? -9.695 5.707 -8.211 1 88.44 368 GLY B O 1
ATOM 5857 N N . LEU B 1 369 ? -9.32 3.508 -7.918 1 92.5 369 LEU B N 1
ATOM 5858 C CA . LEU B 1 369 ? -8.438 3.41 -9.078 1 92.5 369 LEU B CA 1
ATOM 5859 C C . LEU B 1 369 ? -9.219 3.613 -10.367 1 92.5 369 LEU B C 1
ATOM 5861 O O . LEU B 1 369 ? -8.625 3.865 -11.422 1 92.5 369 LEU B O 1
ATOM 5865 N N . PHE B 1 370 ? -10.555 3.455 -10.328 1 91.88 370 PHE B N 1
ATOM 5866 C CA . PHE B 1 370 ? -11.359 3.424 -11.539 1 91.88 370 PHE B CA 1
ATOM 5867 C C . PHE B 1 370 ? -12.367 4.566 -11.555 1 91.88 370 PHE B C 1
ATOM 5869 O O . PHE B 1 370 ? -13.375 4.504 -12.258 1 91.88 370 PHE B O 1
ATOM 5876 N N . ARG B 1 371 ? -12.141 5.582 -10.797 1 81.69 371 ARG B N 1
ATOM 5877 C CA . ARG B 1 371 ? -13.023 6.742 -10.789 1 81.69 371 ARG B CA 1
ATOM 5878 C C . ARG B 1 371 ? -12.906 7.531 -12.086 1 81.69 371 ARG B C 1
ATOM 5880 O O . ARG B 1 371 ? -11.859 7.52 -12.734 1 81.69 371 ARG B O 1
#

Secondary structure (DSSP, 8-state):
----------------------------------------------------------HHHHHHHHHHHHHHHHHTTGGGSTTSGGGG-EEEEETTEEEEEE-HHHHTTTTT-TTTEEEEE-TTT--EEEEEE-TT--SHHHHHHHHHHHHHHHHHHT--GGGGG--S-EEEE-SSTTSPP-EEEEGGGGGGTT-EEEEEEEEEEEEETTTEEEEEEEEE-TT-SSSTT-EEESEEEE--TT--HHHHHHHHHHHHH---HHHHTT-EEEEEEEEEEE-SS-EEEEEEEEEEEEPPTT------STTEEEEEEEEHHHHHHHHTTT-B-HHHHHHHHHHHHHTTSS-TTT-TTHHHHHHHHB---GGGGG-/----------------------------------------------------------HHHHHHHHHHHHHHHHHTTGGGSTTSGGGG-EEEEETTEEEEEE-HHHHTTTTT-TTTEEEEE-TTT--EEEEEE-TT--SHHHHHHHHHHHHHHHHHHT--GGGGG--S-EEEE-SSTTSPP-EEEEGGGGGGTT-EEEEEEEEEEEEETTTEEEEEEEEE-TT-SSSTT-EEESEEEE--TT--HHHHHHHHHHHHH---HHHHTT-EEEEEEEEEEE-SS-EEEEEEEEEEEE--TT------STTEEEEEEEEHHHHHHHHTTT-B-HHHHHHHHHHHHHTTSS-TTT-TTHHHHHHHHB---GGGGG-

Organism: Patiria miniata (NCBI:txid46514)

pLDDT: mean 84.73, std 27.62, range [14.42, 98.94]

Radius of gyration: 31.78 Å; Cα contacts (8 Å, |Δi|>4): 1344; chains: 2; bounding box: 100×121×50 Å

Sequence (742 aa):
MYWGRVASPLTVTARCLEKCHRGGKFQHTRTSLSSWMITDTGTVHVTGNSLVPLATMSSASTQQWSDKMLEVVRWSNSFYSKGSSREACKPFFVADHQVGHVTPNVLQYLLDRPDVIHITRHATTNDVQRVSLAPSLTTFEERTTKMAGLLEELKKLDVFVTLRGWRNEMYAVCASYHDETLMNMERAATCLFGIKQYGVHLNGYCHHPTKGLCMWVGRRSPTKSTFPNKLDNVAAGGLPSGMLVKDCLMKECAEEASIPEFIAEKAVPAGAISYFYEDERGLFDETQFVYDLELPADFVPQINDDEVTEFYLWTLQEVKEKIASKEFKPNCALVILDFLIRRGFLTPDADPNYVLFLQGLHSDDPSGLFRMYWGRVASPLTVTARCLEKCHRGGKFQHTRTSLSSWMITDTGTVHVTGNSLVPLATMSSASTQQWSDKMLEVVRWSNSFYSKGSSREACKPFFVADHQVGHVTPNVLQYLLDRPDVIHITRHATTNDVQRVSLAPSLTTFEERTTKMAGLLEELKKLDVFVTLRGWRNEMYAVCASYHDETLMNMERAATCLFGIKQYGVHLNGYCHHPTKGLCMWVGRRSPTKSTFPNKLDNVAAGGLPSGMLVKDCLMKECAEEASIPEFIAEKAVPAGAISYFYEDERGLFDETQFVYDLELPADFVPQINDDEVTEFYLWTLQEVKEKIASKEFKPNCALVILDFLIRRGFLTPDADPNYVLFLQGLHSDDPSGLFR

Solvent-accessible surface area (backbone atoms only — not comparable to full-atom values): 41208 Å² total; per-residue (Å²): 139,77,80,80,85,76,83,85,76,85,65,90,65,88,68,92,71,81,77,88,76,90,79,83,87,82,85,72,79,76,79,79,80,75,77,77,74,83,67,83,73,75,74,74,71,77,68,73,70,64,70,68,72,71,73,75,61,52,72,65,55,47,47,52,49,43,53,40,34,46,50,54,42,44,55,45,32,33,39,53,35,90,86,35,63,57,84,67,36,30,47,25,26,52,82,95,37,63,33,29,29,29,40,65,81,51,45,69,77,46,72,88,33,68,89,48,31,34,78,42,55,37,90,84,80,62,43,81,57,34,40,28,45,20,81,85,53,78,45,47,65,52,38,22,51,49,50,50,52,52,49,52,53,49,44,71,66,64,76,52,71,32,45,76,54,63,71,90,44,43,27,47,40,27,68,44,89,72,46,72,68,54,28,51,40,53,52,39,51,34,27,51,39,21,29,53,40,48,27,37,37,32,49,36,27,29,65,38,94,84,72,37,59,27,35,41,33,24,26,31,15,75,80,42,89,70,67,46,55,19,30,37,44,39,22,57,46,73,47,47,50,92,57,51,62,68,57,50,45,48,50,26,26,38,46,43,19,53,41,51,64,88,62,51,69,65,43,35,41,45,48,64,35,22,28,30,21,61,58,95,57,32,29,45,32,36,36,36,38,33,28,40,30,82,44,62,71,84,63,72,75,39,72,63,43,82,60,38,72,47,76,44,82,34,40,54,70,57,47,57,56,42,46,37,66,70,48,29,35,65,69,44,27,48,55,49,50,52,48,36,27,52,69,35,74,45,42,73,81,75,37,75,48,42,68,56,51,54,44,43,41,35,34,51,68,53,49,66,74,68,111,139,83,82,72,86,86,79,88,85,84,70,84,83,86,71,90,71,70,78,88,82,85,72,87,80,77,77,69,78,78,77,78,81,72,78,76,73,84,67,80,74,75,74,74,73,76,69,72,74,63,70,67,72,72,74,76,61,51,73,66,56,47,49,52,51,44,53,40,34,46,49,55,41,45,55,46,32,33,38,53,35,90,85,34,63,57,83,65,36,29,47,24,26,52,84,95,37,62,33,30,29,29,41,64,81,51,44,70,76,46,72,86,34,68,89,47,33,34,78,42,56,38,88,85,80,62,41,82,58,34,40,27,46,20,81,85,51,79,43,46,66,52,37,23,51,49,50,50,52,52,50,52,53,50,44,72,66,65,77,53,72,32,46,75,53,64,71,91,44,42,27,47,41,28,68,44,90,72,45,71,68,55,29,51,40,53,51,40,51,33,27,52,38,22,30,54,40,49,28,38,39,33,50,38,27,27,65,37,94,82,73,38,58,28,33,41,33,23,26,31,16,74,80,43,90,71,66,45,57,19,31,36,45,39,22,58,47,74,48,47,51,93,58,50,62,67,56,50,47,49,51,27,27,38,46,44,18,52,42,51,65,87,60,51,70,67,43,36,41,45,48,64,38,21,28,32,22,62,59,96,59,33,29,46,32,37,38,36,36,34,27,40,30,81,44,60,71,84,64,71,76,40,72,62,43,82,58,38,73,48,78,44,81,33,40,53,69,57,48,57,56,42,46,38,67,70,48,30,36,64,68,44,28,51,54,49,50,52,49,36,26,51,69,35,74,44,41,74,81,75,36,76,47,44,68,57,51,55,44,42,42,34,32,51,70,54,49,65,75,66,111